Protein AF-A0ABD5N2A4-F1 (afdb_monomer_lite)

Foldseek 3Di:
DPPPPPPVPVVVPPPDDDDDDDDDDDDDDDDDPDDDDDDDDQDPVRDDPVVVVVVVVVVVVVVVVVVVVVVVVVVVVVVVVVVVVVVVVVVVVVVVVVVVVVVVVVVVVVVVVVVVVVVVVVVVVVVVVVVVVVVVVVVVVVVVVVVVVVVVVVVVVVVVVVVVVVVVVVVVVVVVVVVVVVVVVVVCVVVVVVVVVVVVPDDDDDDDDDADEDPDPDDPDNYDFDDPPDDRDDFADPDPVRPPRDDDDDDDDDDDDDDDPPHDDDDDDPDDDDPDDDDDPDDDDDPFWDPPDLAWTWGADPPLRWTKIFGADPLSATQKIWTAWPPGRPKIKIFGADSVNHTAWIWIADPVGDIDTDHPFAWDWDQDPVDNVDIDIDTDDDDLAQKDKDKDKDWQAQFKDKFADDPVSLQWFDFVPKDKDKAFPDPPAQDKDFPDDGNRTTMIGTPPSGGDTGMMMMMMMGGTPPTPPRGPDDPPDDCCRGDRHDDDPVPPPPPPSPDDDDDPDDDD

pLDDT: mean 79.2, std 21.24, range [28.86, 98.62]

Sequence (508 aa):
MGKLRQKWLVYGMVLVLIAVVPTSAVAGATPDGQSFLEIWGDTPNGQPFLEIWEELEDIREQIDVQLGNVSNIQAQLDAEIAARISGDAVLQAVIDAEETARIAADNALQTALDTEETARIAADSQLQTNINAEEAARIADVDAEEAARIATDDTLQTNIDAEENARTAADNTLQTNINNLAAIDALDYDSRADLEVAMANGVNLAKTSGEVGIGTTGPTHKLTIRSTDEDNLRLIGPDSYGHGARLNFGDGDYVYIEEDKDDHLLIHSSRTDIDGHLTVGYDLTVGYDLTVGDRVEMYSYYYDDVGIVNTDGPNGNRNCRLTYLNGYPNNGYVSVQDANGNTQAGMYVTSDGKGRVWGDTKSFRVDNPNDPNTEIWYTSVEGPEAAAYIRCTAQLVDGRAVITFPDYFLAVAVEEGMTVQVTPLSADSKGLAVTSKSLDGVVVQELLDGTGNYEFDWEVKCIRQGHEDYQVIRPKMDETSEQGQEITTNDLPLKDPTSGAVNIGTRL

Structure (mmCIF, N/CA/C/O backbone):
data_AF-A0ABD5N2A4-F1
#
_entry.id   AF-A0ABD5N2A4-F1
#
loop_
_atom_site.group_PDB
_atom_site.id
_atom_site.type_symbol
_atom_site.label_atom_id
_atom_site.label_alt_id
_atom_site.label_comp_id
_atom_site.label_asym_id
_atom_site.label_entity_id
_atom_site.label_seq_id
_atom_site.pdbx_PDB_ins_code
_atom_site.Cartn_x
_atom_site.Cartn_y
_atom_site.Cartn_z
_atom_site.occupancy
_atom_site.B_iso_or_equiv
_atom_site.auth_seq_id
_atom_site.auth_comp_id
_atom_site.auth_asym_id
_atom_site.auth_atom_id
_atom_site.pdbx_PDB_model_num
ATOM 1 N N . MET A 1 1 ? -27.090 -11.890 98.116 1.00 41.47 1 MET A N 1
ATOM 2 C CA . MET A 1 1 ? -27.509 -12.598 99.355 1.00 41.47 1 MET A CA 1
ATOM 3 C C . MET A 1 1 ? -27.223 -11.852 100.678 1.00 41.47 1 MET A C 1
ATOM 5 O O . MET A 1 1 ? -27.374 -12.453 101.732 1.00 41.47 1 MET A O 1
ATOM 9 N N . GLY A 1 2 ? -26.906 -10.545 100.690 1.00 37.97 2 GLY A N 1
ATOM 10 C CA . GLY A 1 2 ? -26.502 -9.835 101.925 1.00 37.97 2 GLY A CA 1
ATOM 11 C C . GLY A 1 2 ? -27.488 -8.822 102.530 1.00 37.97 2 GLY A C 1
ATOM 12 O O . GLY A 1 2 ? -27.150 -8.205 103.530 1.00 37.97 2 GLY A O 1
ATOM 13 N N . LYS A 1 3 ? -28.681 -8.602 101.953 1.00 34.00 3 LYS A N 1
ATOM 14 C CA . LYS A 1 3 ? -29.602 -7.528 102.402 1.00 34.00 3 LYS A CA 1
ATOM 15 C C . LYS A 1 3 ? -31.082 -7.926 102.554 1.00 34.00 3 LYS A C 1
ATOM 17 O O . LYS A 1 3 ? -31.913 -7.064 102.804 1.00 34.00 3 LYS A O 1
ATOM 22 N N . LEU A 1 4 ? -31.423 -9.218 102.474 1.00 33.06 4 LEU A N 1
ATOM 23 C CA . LEU A 1 4 ? -32.812 -9.699 102.639 1.00 33.06 4 LEU A CA 1
ATOM 24 C C . LEU A 1 4 ? -33.172 -10.195 104.055 1.00 33.06 4 LEU A C 1
ATOM 26 O O . LEU A 1 4 ? -34.328 -10.511 104.308 1.00 33.06 4 LEU A O 1
ATOM 30 N N . ARG A 1 5 ? -32.230 -10.223 105.010 1.00 35.81 5 ARG A N 1
ATOM 31 C CA . ARG A 1 5 ? -32.496 -10.691 106.390 1.00 35.81 5 ARG A CA 1
ATOM 32 C C . ARG A 1 5 ? -32.868 -9.594 107.398 1.00 35.81 5 ARG A C 1
ATOM 34 O O . ARG A 1 5 ? -33.133 -9.916 108.546 1.00 35.81 5 ARG A O 1
ATOM 41 N N . GLN A 1 6 ? -32.932 -8.324 106.989 1.00 34.12 6 GLN A N 1
ATOM 42 C CA . GLN A 1 6 ? -33.290 -7.210 107.887 1.00 34.12 6 GLN A CA 1
ATOM 43 C C . GLN A 1 6 ? -34.752 -6.745 107.791 1.00 34.12 6 GLN A C 1
ATOM 45 O O . GLN A 1 6 ? -35.200 -6.017 108.669 1.00 34.12 6 GLN A O 1
ATOM 50 N N . LYS A 1 7 ? -35.530 -7.184 106.791 1.00 35.09 7 LYS A N 1
ATOM 51 C CA . LYS A 1 7 ? -36.938 -6.761 106.647 1.00 35.09 7 LYS A CA 1
ATOM 52 C C . LYS A 1 7 ? -37.961 -7.639 107.381 1.00 35.09 7 LYS A C 1
ATOM 54 O O . LYS A 1 7 ? -39.082 -7.195 107.587 1.00 35.09 7 LYS A O 1
ATOM 59 N N . TRP A 1 8 ? -37.564 -8.810 107.882 1.00 32.97 8 TRP A N 1
ATOM 60 C CA . TRP A 1 8 ? -38.426 -9.651 108.729 1.00 32.97 8 TRP A CA 1
ATOM 61 C C . TRP A 1 8 ? -38.430 -9.251 110.216 1.00 32.97 8 TRP A C 1
ATOM 63 O O . TRP A 1 8 ? -39.156 -9.850 111.000 1.00 32.97 8 TRP A O 1
ATOM 73 N N . LEU A 1 9 ? -37.669 -8.223 110.622 1.00 33.94 9 LEU A N 1
ATOM 74 C CA . LEU A 1 9 ? -37.656 -7.757 112.016 1.00 33.94 9 LEU A CA 1
ATOM 75 C C . LEU A 1 9 ? -38.787 -6.770 112.357 1.00 33.94 9 LEU A C 1
ATOM 77 O O . LEU A 1 9 ? -39.083 -6.586 113.531 1.00 33.94 9 LEU A O 1
ATOM 81 N N . VAL A 1 10 ? -39.436 -6.157 111.361 1.00 37.19 10 VAL A N 1
ATOM 82 C CA . VAL A 1 10 ? -40.503 -5.163 111.604 1.00 37.19 10 VAL A CA 1
ATOM 83 C C . VAL A 1 10 ? -41.883 -5.822 111.744 1.00 37.19 10 VAL A C 1
ATOM 85 O O . VAL A 1 10 ? -42.724 -5.317 112.476 1.00 37.19 10 VAL A O 1
ATOM 88 N N . TYR A 1 11 ? -42.089 -7.014 111.174 1.00 36.72 11 TYR A N 1
ATOM 89 C CA . TYR A 1 11 ? -43.322 -7.796 111.370 1.00 36.72 11 TYR A CA 1
ATOM 90 C C . TYR A 1 11 ? -43.329 -8.656 112.650 1.00 36.72 11 TYR A C 1
ATOM 92 O O . TYR A 1 11 ? -44.363 -9.198 113.023 1.00 36.72 11 TYR A O 1
ATOM 100 N N . GLY A 1 12 ? -42.204 -8.748 113.371 1.00 34.03 12 GLY A N 1
ATOM 101 C CA . GLY A 1 12 ? -42.119 -9.422 114.676 1.00 34.03 12 GLY A CA 1
ATOM 102 C C . GLY A 1 12 ? -42.466 -8.535 115.880 1.00 34.03 12 GLY A C 1
ATOM 103 O O . GLY A 1 12 ? -42.429 -9.008 117.013 1.00 34.03 12 GLY A O 1
ATOM 104 N N . MET A 1 13 ? -42.784 -7.254 115.664 1.00 32.16 13 MET A N 1
ATOM 105 C CA . MET A 1 13 ? -42.890 -6.254 116.736 1.00 32.16 13 MET A CA 1
ATOM 106 C C . MET A 1 13 ? -44.320 -6.003 117.249 1.00 32.16 13 MET A C 1
ATOM 108 O O . MET A 1 13 ? -44.526 -5.089 118.040 1.00 32.16 13 MET A O 1
ATOM 112 N N . VAL A 1 14 ? -45.295 -6.837 116.860 1.00 36.50 14 VAL A N 1
ATOM 113 C CA . VAL A 1 14 ? -46.681 -6.788 117.381 1.00 36.50 14 VAL A CA 1
ATOM 114 C C . VAL A 1 14 ? -47.034 -8.009 118.252 1.00 36.50 14 VAL A C 1
ATOM 116 O O . VAL A 1 14 ? -48.115 -8.066 118.821 1.00 36.50 14 VAL A O 1
ATOM 119 N N . LEU A 1 15 ? -46.116 -8.965 118.463 1.00 37.59 15 LEU A N 1
ATOM 120 C CA . LEU A 1 15 ? -46.433 -10.219 119.175 1.00 37.59 15 LEU A CA 1
ATOM 121 C C . LEU A 1 15 ? -45.628 -10.494 120.456 1.00 37.59 15 LEU A C 1
ATOM 123 O O . LEU A 1 15 ? -45.511 -11.643 120.870 1.00 37.59 15 LEU A O 1
ATOM 127 N N . VAL A 1 16 ? -45.110 -9.459 121.132 1.00 34.38 16 VAL A N 1
ATOM 128 C CA . VAL A 1 16 ? -44.582 -9.590 122.506 1.00 34.38 16 VAL A CA 1
ATOM 129 C C . VAL A 1 16 ? -44.926 -8.357 123.348 1.00 34.38 16 VAL A C 1
ATOM 131 O O . VAL A 1 16 ? -44.080 -7.522 123.650 1.00 34.38 16 VAL A O 1
ATOM 134 N N . LEU A 1 17 ? -46.178 -8.263 123.786 1.00 34.25 17 LEU A N 1
ATOM 135 C CA . LEU A 1 17 ? -46.490 -7.690 125.092 1.00 34.25 17 LEU A CA 1
ATOM 136 C C . LEU A 1 17 ? -47.717 -8.424 125.633 1.00 34.25 17 LEU A C 1
ATOM 138 O O . LEU A 1 17 ? -48.817 -8.214 125.149 1.00 34.25 17 LEU A O 1
ATOM 142 N N . ILE A 1 18 ? -47.476 -9.351 126.562 1.00 34.88 18 ILE A N 1
ATOM 143 C CA . ILE A 1 18 ? -48.294 -9.756 127.722 1.00 34.88 18 ILE A CA 1
ATOM 144 C C . ILE A 1 18 ? -47.745 -11.125 128.163 1.00 34.88 18 ILE A C 1
ATOM 146 O O . ILE A 1 18 ? -48.243 -12.192 127.820 1.00 34.88 18 ILE A O 1
ATOM 150 N N . ALA A 1 19 ? -46.659 -11.079 128.935 1.00 31.88 19 ALA A N 1
ATOM 151 C CA . ALA A 1 19 ? -46.343 -12.116 129.907 1.00 31.88 19 ALA A CA 1
ATOM 152 C C . ALA A 1 19 ? -46.795 -11.591 131.280 1.00 31.88 19 ALA A C 1
ATOM 154 O O . ALA A 1 19 ? -46.131 -10.767 131.900 1.00 31.88 19 ALA A O 1
ATOM 155 N N . VAL A 1 20 ? -48.006 -12.007 131.648 1.00 33.69 20 VAL A N 1
ATOM 156 C CA . VAL A 1 20 ? -48.544 -12.315 132.985 1.00 33.69 20 VAL A CA 1
ATOM 157 C C . VAL A 1 20 ? -47.688 -11.952 134.209 1.00 33.69 20 VAL A C 1
ATOM 159 O O . VAL A 1 20 ? -46.613 -12.514 134.382 1.00 33.69 20 VAL A O 1
ATOM 162 N N . VAL A 1 21 ? -48.292 -11.223 135.162 1.00 28.86 21 VAL A N 1
ATOM 163 C CA . VAL A 1 21 ? -48.265 -11.521 136.617 1.00 28.86 21 VAL A CA 1
ATOM 164 C C . VAL A 1 21 ? -49.574 -10.983 137.248 1.00 28.86 21 VAL A C 1
ATOM 166 O O . VAL A 1 21 ? -49.950 -9.870 136.889 1.00 28.86 21 VAL A O 1
ATOM 169 N N . PRO A 1 22 ? -50.235 -11.620 138.244 1.00 40.19 22 PRO A N 1
ATOM 170 C CA . PRO A 1 22 ? -50.365 -13.039 138.586 1.00 40.19 22 PRO A CA 1
ATOM 171 C C . PRO A 1 22 ? -51.839 -13.529 138.707 1.00 40.19 22 PRO A C 1
ATOM 173 O O . PRO A 1 22 ? -52.775 -12.770 138.930 1.00 40.19 22 PRO A O 1
ATOM 176 N N . THR A 1 23 ? -51.993 -14.852 138.608 1.00 42.88 23 THR A N 1
ATOM 177 C CA . THR A 1 23 ? -52.997 -15.752 139.224 1.00 42.88 23 THR A CA 1
ATOM 178 C C . THR A 1 23 ? -54.312 -15.182 139.795 1.00 42.88 23 THR A C 1
ATOM 180 O O . THR A 1 23 ? -54.336 -14.673 140.914 1.00 42.88 23 THR A O 1
ATOM 183 N N . SER A 1 24 ? -55.441 -15.482 139.140 1.00 33.41 24 SER A N 1
ATOM 184 C CA . SER A 1 24 ? -56.571 -16.231 139.737 1.00 33.41 24 SER A CA 1
ATOM 185 C C . SER A 1 24 ? -57.687 -16.518 138.710 1.00 33.41 24 SER A C 1
ATOM 187 O O . SER A 1 24 ? -58.305 -15.588 138.219 1.00 33.41 24 SER A O 1
ATOM 189 N N . ALA A 1 25 ? -57.960 -17.820 138.489 1.00 33.81 25 ALA A N 1
ATOM 190 C CA . ALA A 1 25 ? -59.245 -18.425 138.064 1.00 33.81 25 ALA A CA 1
ATOM 191 C C . ALA A 1 25 ? -59.778 -18.081 136.636 1.00 33.81 25 ALA A C 1
ATOM 193 O O . ALA A 1 25 ? -59.665 -16.956 136.190 1.00 33.81 25 ALA A O 1
ATOM 194 N N . VAL A 1 26 ? -60.395 -18.935 135.806 1.00 34.97 26 VAL A N 1
ATOM 195 C CA . VAL A 1 26 ? -60.828 -20.347 135.785 1.00 34.97 26 VAL A CA 1
ATOM 196 C C . VAL A 1 26 ? -60.821 -20.772 134.303 1.00 34.97 26 VAL A C 1
ATOM 198 O O . VAL A 1 26 ? -61.203 -19.988 133.438 1.00 34.97 26 VAL A O 1
ATOM 201 N N . ALA A 1 27 ? -60.417 -22.008 134.005 1.00 42.66 27 ALA A N 1
ATOM 202 C CA . ALA A 1 27 ? -60.542 -22.603 132.676 1.00 42.66 27 ALA A CA 1
ATOM 203 C C . ALA A 1 27 ? -62.006 -22.962 132.354 1.00 42.66 27 ALA A C 1
ATOM 205 O O . ALA A 1 27 ? -62.647 -23.681 133.119 1.00 42.66 27 ALA A O 1
ATOM 206 N N . GLY A 1 28 ? -62.497 -22.522 131.195 1.00 34.03 28 GLY A N 1
ATOM 207 C CA . GLY A 1 28 ? -63.695 -23.046 130.544 1.00 34.03 28 GLY A CA 1
ATOM 208 C C . GLY A 1 28 ? -63.376 -23.313 129.076 1.00 34.03 28 GLY A C 1
ATOM 209 O O . GLY A 1 28 ? -63.131 -22.377 128.325 1.00 34.03 28 GLY A O 1
ATOM 210 N N . ALA A 1 29 ? -63.307 -24.586 128.690 1.00 39.31 29 ALA A N 1
ATOM 211 C CA . ALA A 1 29 ? -63.111 -25.005 127.306 1.00 39.31 29 ALA A CA 1
ATOM 212 C C . ALA A 1 29 ? -64.425 -24.889 126.515 1.00 39.31 29 ALA A C 1
ATOM 214 O O . ALA A 1 29 ? -65.471 -25.315 127.009 1.00 39.31 29 ALA A O 1
ATOM 215 N N . THR A 1 30 ? -64.357 -24.391 125.278 1.00 43.72 30 THR A N 1
ATOM 216 C CA . THR A 1 30 ? -65.378 -24.610 124.241 1.00 43.72 30 THR A CA 1
ATOM 217 C C . THR A 1 30 ? -64.829 -25.540 123.143 1.00 43.72 30 THR A C 1
ATOM 219 O O . THR A 1 30 ? -63.615 -25.559 122.929 1.00 43.72 30 THR A O 1
ATOM 222 N N . PRO A 1 31 ? -65.675 -26.356 122.476 1.00 48.69 31 PRO A N 1
ATOM 223 C CA . PRO A 1 31 ? -65.218 -27.499 121.672 1.00 48.69 31 PRO A CA 1
ATOM 224 C C . PRO A 1 31 ? -64.728 -27.221 120.243 1.00 48.69 31 PRO A C 1
ATOM 226 O O . PRO A 1 31 ? -64.370 -28.183 119.576 1.00 48.69 31 PRO A O 1
ATOM 229 N N . ASP A 1 32 ? -64.649 -25.973 119.779 1.00 47.28 32 ASP A N 1
ATOM 230 C CA . ASP A 1 32 ? -64.139 -25.646 118.439 1.00 47.28 32 ASP A CA 1
ATOM 231 C C . ASP A 1 32 ? -62.977 -24.660 118.585 1.00 47.28 32 ASP A C 1
ATOM 233 O O . ASP A 1 32 ? -63.175 -23.497 118.928 1.00 47.28 32 ASP A O 1
ATOM 237 N N . GLY A 1 33 ? -61.749 -25.157 118.413 1.00 48.00 33 GLY A N 1
ATOM 238 C CA . GLY A 1 33 ? -60.482 -24.509 118.776 1.00 48.00 33 GLY A CA 1
ATOM 239 C C . GLY A 1 33 ? -60.110 -23.219 118.032 1.00 48.00 33 GLY A C 1
ATOM 240 O O . GLY A 1 33 ? -59.032 -23.151 117.448 1.00 48.00 33 GLY A O 1
ATOM 241 N N . GLN A 1 34 ? -60.934 -22.176 118.110 1.00 44.78 34 GLN A N 1
ATOM 242 C CA . GLN A 1 34 ? -60.554 -20.805 117.781 1.00 44.78 34 GLN A CA 1
ATOM 243 C C . GLN A 1 34 ? -60.730 -19.905 119.003 1.00 44.78 34 GLN A C 1
ATOM 245 O O . GLN A 1 34 ? -61.820 -19.446 119.333 1.00 44.78 34 GLN A O 1
ATOM 250 N N . SER A 1 35 ? -59.624 -19.643 119.692 1.00 43.25 35 SER A N 1
ATOM 251 C CA . SER A 1 35 ? -59.520 -18.528 120.626 1.00 43.25 35 SER A CA 1
ATOM 252 C C . SER A 1 35 ? -59.381 -17.235 119.821 1.00 43.25 35 SER A C 1
ATOM 254 O O . SER A 1 35 ? -58.294 -16.956 119.315 1.00 43.25 35 SER A O 1
ATOM 256 N N . PHE A 1 36 ? -60.452 -16.451 119.696 1.00 44.94 36 PHE A N 1
ATOM 257 C CA . PHE A 1 36 ? -60.339 -15.052 119.290 1.00 44.94 36 PHE A CA 1
ATOM 258 C C . PHE A 1 36 ? -60.240 -14.183 120.548 1.00 44.94 36 PHE A C 1
ATOM 260 O O . PHE A 1 36 ? -61.063 -14.268 121.459 1.00 44.94 36 PHE A O 1
ATOM 267 N N . LEU A 1 37 ? -59.176 -13.387 120.627 1.00 42.72 37 LEU A N 1
ATOM 268 C CA . LEU A 1 37 ? -59.026 -12.332 121.621 1.00 42.72 37 LEU A CA 1
ATOM 269 C C . LEU A 1 37 ? -59.699 -11.085 121.038 1.00 42.72 37 LEU A C 1
ATOM 271 O O . LEU A 1 37 ? -59.129 -10.428 120.172 1.00 42.72 37 LEU A O 1
ATOM 275 N N . GLU A 1 38 ? -60.926 -10.790 121.464 1.00 46.91 38 GLU A N 1
ATOM 276 C CA . GLU A 1 38 ? -61.629 -9.564 121.074 1.00 46.91 38 GLU A CA 1
ATOM 277 C C . GLU A 1 38 ? -61.067 -8.387 121.889 1.00 46.91 38 GLU A C 1
ATOM 279 O O . GLU A 1 38 ? -61.355 -8.228 123.077 1.00 46.91 38 GLU A O 1
ATOM 284 N N . ILE A 1 39 ? -60.195 -7.586 121.269 1.00 48.12 39 ILE A N 1
ATOM 285 C CA . ILE A 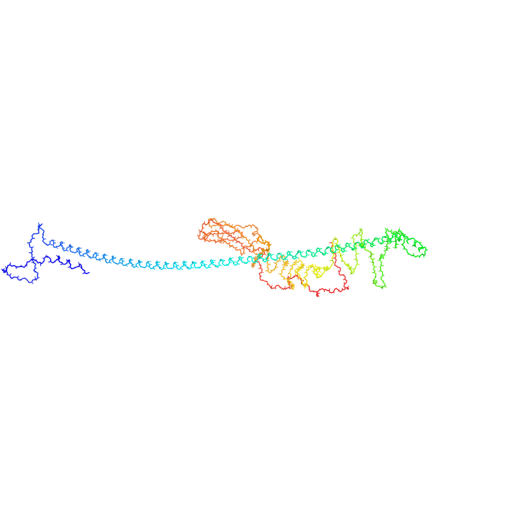1 39 ? -59.676 -6.352 121.865 1.00 48.12 39 ILE A CA 1
ATOM 286 C C . ILE A 1 39 ? -60.681 -5.235 121.564 1.00 48.12 39 ILE A C 1
ATOM 288 O O . ILE A 1 39 ? -60.669 -4.655 120.482 1.00 48.12 39 ILE A O 1
ATOM 292 N N . TRP A 1 40 ? -61.540 -4.917 122.534 1.00 41.41 40 TRP A N 1
ATOM 293 C CA . TRP A 1 40 ? -62.319 -3.678 122.526 1.00 41.41 40 TRP A CA 1
ATOM 294 C C . TRP A 1 40 ? -61.426 -2.525 122.981 1.00 41.41 40 TRP A C 1
ATOM 296 O O . TRP A 1 40 ? -61.208 -2.309 124.174 1.00 41.41 40 TRP A O 1
ATOM 306 N N . GLY A 1 41 ? -60.898 -1.786 122.015 1.00 47.66 41 GLY A N 1
ATOM 307 C CA . GLY A 1 41 ? -60.322 -0.469 122.227 1.00 47.66 41 GLY A CA 1
ATOM 308 C C . GLY A 1 41 ? -60.718 0.414 121.059 1.00 47.66 41 GLY A C 1
ATOM 309 O O . GLY A 1 41 ? -60.372 0.100 119.922 1.00 47.66 41 GLY A O 1
ATOM 310 N N . ASP A 1 42 ? -61.449 1.493 121.338 1.00 48.16 42 ASP A N 1
ATOM 311 C CA . ASP A 1 42 ? -61.676 2.544 120.351 1.00 48.16 42 ASP A CA 1
ATOM 312 C C . ASP A 1 42 ? -60.319 3.042 119.859 1.00 48.16 42 ASP A C 1
ATOM 314 O O . ASP A 1 42 ? -59.455 3.468 120.636 1.00 48.16 42 ASP A O 1
ATOM 318 N N . THR A 1 43 ? -60.129 2.989 118.544 1.00 53.09 43 THR A N 1
ATOM 319 C CA . THR A 1 43 ? -59.068 3.760 117.910 1.00 53.09 43 THR A CA 1
ATOM 320 C C . THR A 1 43 ? -59.357 5.253 118.128 1.00 53.09 43 THR A C 1
ATOM 322 O O . THR A 1 43 ? -60.522 5.624 118.286 1.00 53.09 43 THR A O 1
ATOM 325 N N . PRO A 1 44 ? -58.349 6.149 118.135 1.00 52.59 44 PRO A N 1
ATOM 326 C CA . PRO A 1 44 ? -58.532 7.575 118.452 1.00 52.59 44 PRO A CA 1
ATOM 327 C C . PRO A 1 44 ? -59.608 8.318 117.634 1.00 52.59 44 PRO A C 1
ATOM 329 O O . PRO A 1 44 ? -59.979 9.431 118.000 1.00 52.59 44 PRO A O 1
ATOM 332 N N . ASN A 1 45 ? -60.116 7.704 116.556 1.00 52.91 45 ASN A N 1
ATOM 333 C CA . ASN A 1 45 ? -61.077 8.272 115.616 1.00 52.91 45 ASN A CA 1
ATOM 334 C C . ASN A 1 45 ? -62.411 7.487 115.523 1.00 52.91 45 ASN A C 1
ATOM 336 O O . ASN A 1 45 ? -63.210 7.786 114.640 1.00 52.91 45 ASN A O 1
ATOM 340 N N . GLY A 1 46 ? -62.678 6.511 116.404 1.00 56.66 46 GLY A N 1
ATOM 341 C CA . GLY A 1 46 ? -63.977 5.814 116.481 1.00 56.66 46 GLY A CA 1
ATOM 342 C C . GLY A 1 46 ? -64.273 4.818 115.350 1.00 56.66 46 GLY A C 1
ATOM 343 O O . GLY A 1 46 ? -65.437 4.516 115.096 1.00 56.66 46 GLY A O 1
ATOM 344 N N . GLN A 1 47 ? -63.243 4.317 114.661 1.00 55.75 47 GLN A N 1
ATOM 345 C CA . GLN A 1 47 ? -63.380 3.272 113.639 1.00 55.75 47 GLN A CA 1
ATOM 346 C C . GLN A 1 47 ? -63.158 1.872 114.250 1.00 55.75 47 GLN A C 1
ATOM 348 O O . GLN A 1 47 ? -62.212 1.716 115.039 1.00 55.75 47 GLN A O 1
ATOM 353 N N . PRO A 1 48 ? -63.988 0.859 113.916 1.00 61.16 48 PRO A N 1
ATOM 354 C CA . PRO A 1 48 ? -63.838 -0.508 114.415 1.00 61.16 48 PRO A CA 1
ATOM 355 C C . PRO A 1 48 ? -62.517 -1.139 113.954 1.00 61.16 48 PRO A C 1
ATOM 357 O O . PRO A 1 48 ? -62.125 -1.010 112.799 1.00 61.16 48 PRO A O 1
ATOM 360 N N . PHE A 1 49 ? -61.854 -1.895 114.833 1.00 63.31 49 PHE A N 1
ATOM 361 C CA . PHE A 1 49 ? -60.586 -2.589 114.546 1.00 63.31 49 PHE A CA 1
ATOM 362 C C . PHE A 1 49 ? -60.627 -3.485 113.288 1.00 63.31 49 PHE A C 1
ATOM 364 O O . PHE A 1 49 ? -59.614 -3.632 112.610 1.00 63.31 49 PHE A O 1
ATOM 371 N N . LEU A 1 50 ? -61.792 -4.054 112.962 1.00 66.81 50 LEU A N 1
ATOM 372 C CA . LEU A 1 50 ? -61.996 -4.913 111.791 1.00 66.81 50 LEU A CA 1
ATOM 373 C C . LEU A 1 50 ? -61.854 -4.153 110.458 1.00 66.81 50 LEU A C 1
ATOM 375 O O . LEU A 1 50 ? -61.267 -4.685 109.526 1.00 66.81 50 LEU A O 1
ATOM 379 N N . GLU A 1 51 ? -62.314 -2.900 110.396 1.00 70.44 51 GLU A N 1
ATOM 380 C CA . GLU A 1 51 ? -62.261 -2.055 109.189 1.00 70.44 51 GLU A CA 1
ATOM 381 C C . GLU A 1 51 ? -60.803 -1.661 108.869 1.00 70.44 51 GLU A C 1
ATOM 383 O O . GLU A 1 51 ? -60.356 -1.731 107.729 1.00 70.44 51 GLU A O 1
ATOM 388 N N . ILE A 1 52 ? -60.006 -1.390 109.911 1.00 72.44 52 ILE A N 1
ATOM 389 C CA . ILE A 1 52 ? -58.556 -1.146 109.804 1.00 72.44 52 ILE A CA 1
ATOM 390 C C . ILE A 1 52 ? -57.804 -2.411 109.359 1.00 72.44 52 ILE A C 1
ATOM 392 O O . ILE A 1 52 ? -56.803 -2.326 108.650 1.00 72.44 52 ILE A O 1
ATOM 396 N N . TRP A 1 53 ? -58.251 -3.591 109.794 1.00 76.88 53 TRP A N 1
ATOM 397 C CA . TRP A 1 53 ? -57.628 -4.864 109.428 1.00 76.88 53 TRP A CA 1
ATOM 398 C C . TRP A 1 53 ? -57.879 -5.217 107.954 1.00 76.88 53 TRP A C 1
ATOM 400 O O . TRP A 1 53 ? -56.945 -5.620 107.267 1.00 76.88 53 TRP A O 1
ATOM 410 N N . GLU A 1 54 ? -59.096 -4.991 107.450 1.00 82.31 54 GLU A N 1
ATOM 411 C CA . GLU A 1 54 ? -59.444 -5.175 106.033 1.00 82.31 54 GLU A CA 1
ATOM 412 C C . GLU A 1 54 ? -58.676 -4.207 105.115 1.00 82.31 54 GLU A C 1
ATOM 414 O O . GLU A 1 54 ? -58.135 -4.640 104.098 1.00 82.31 54 GLU A O 1
ATOM 419 N N . GLU A 1 55 ? -58.530 -2.929 105.495 1.00 83.69 55 GLU A N 1
ATOM 420 C CA . GLU A 1 55 ? -57.693 -1.970 104.753 1.00 83.69 55 GLU A CA 1
ATOM 421 C C . GLU A 1 55 ? -56.213 -2.387 104.723 1.00 83.69 55 GLU A C 1
ATOM 423 O O . GLU A 1 55 ? -55.542 -2.253 103.698 1.00 83.69 55 GLU A O 1
ATOM 428 N N . LEU A 1 56 ? -55.682 -2.914 105.832 1.00 84.94 56 LEU A N 1
ATOM 429 C CA . LEU A 1 56 ? -54.308 -3.420 105.889 1.00 84.94 56 LEU A CA 1
ATOM 430 C C . LEU A 1 56 ? -54.107 -4.674 105.024 1.00 84.94 56 LEU A C 1
ATOM 432 O O . LEU A 1 56 ? -53.035 -4.824 104.432 1.00 84.94 56 LEU A O 1
ATOM 436 N N . GLU A 1 57 ? -55.106 -5.555 104.938 1.00 86.75 57 GLU A N 1
ATOM 437 C CA . GLU A 1 57 ? -55.064 -6.757 104.096 1.00 86.75 57 GLU A CA 1
ATOM 438 C C . GLU A 1 57 ? -55.143 -6.392 102.600 1.00 86.75 57 GLU A C 1
ATOM 440 O O . GLU A 1 57 ? -54.360 -6.913 101.806 1.00 86.75 57 GLU A O 1
ATOM 445 N N . ASP A 1 58 ? -55.981 -5.419 102.219 1.00 89.19 58 ASP A N 1
ATOM 446 C CA . ASP A 1 58 ? -56.057 -4.907 100.839 1.00 89.19 58 ASP A CA 1
ATOM 447 C C . ASP A 1 58 ? -54.758 -4.190 100.425 1.00 89.19 58 ASP A C 1
ATOM 449 O O . ASP A 1 58 ? -54.198 -4.442 99.356 1.00 89.19 58 ASP A O 1
ATOM 453 N N . ILE A 1 59 ? -54.184 -3.366 101.313 1.00 90.56 59 ILE A N 1
ATOM 454 C CA . ILE A 1 59 ? -52.864 -2.748 101.096 1.00 90.56 59 ILE A CA 1
ATOM 455 C C . ILE A 1 59 ? -51.786 -3.823 100.913 1.00 90.56 59 ILE A C 1
ATOM 457 O O . ILE A 1 59 ? -50.890 -3.671 100.077 1.00 90.56 59 ILE A O 1
ATOM 461 N N . ARG A 1 60 ? -51.850 -4.915 101.679 1.00 89.62 60 ARG A N 1
ATOM 462 C CA . ARG A 1 60 ? -50.913 -6.034 101.564 1.00 89.62 60 ARG A CA 1
ATOM 463 C C . ARG A 1 60 ? -51.047 -6.750 100.216 1.00 89.62 60 ARG A C 1
ATOM 465 O O . ARG A 1 60 ? -50.020 -6.970 99.574 1.00 89.62 60 ARG A O 1
ATOM 472 N N . GLU A 1 61 ? -52.262 -7.051 99.758 1.00 92.25 61 GLU A N 1
ATOM 473 C CA . GLU A 1 61 ? -52.492 -7.640 98.429 1.00 92.25 61 GLU A CA 1
ATOM 474 C C . GLU A 1 61 ? -52.007 -6.717 97.303 1.00 92.25 61 GLU A C 1
ATOM 476 O O . GLU A 1 61 ? -51.314 -7.165 96.385 1.00 92.25 61 GLU A O 1
ATOM 481 N N . GLN A 1 62 ? -52.277 -5.411 97.394 1.00 93.62 62 GLN A N 1
ATOM 482 C CA . GLN A 1 62 ? -51.777 -4.430 96.427 1.00 93.62 62 GLN A CA 1
ATOM 483 C C . GLN A 1 62 ? -50.240 -4.379 96.392 1.00 93.62 62 GLN A C 1
ATOM 485 O O . GLN A 1 62 ? -49.648 -4.302 95.311 1.00 93.62 62 GLN A O 1
ATOM 490 N N . ILE A 1 63 ? -49.578 -4.452 97.553 1.00 93.88 63 ILE A N 1
ATOM 491 C CA . ILE A 1 63 ? -48.113 -4.524 97.650 1.00 93.88 63 ILE A CA 1
ATOM 492 C C . ILE A 1 63 ? -47.585 -5.802 96.990 1.00 93.88 63 ILE A C 1
ATOM 494 O O . ILE A 1 63 ? -46.608 -5.730 96.242 1.00 93.88 63 ILE A O 1
ATOM 498 N N . ASP A 1 64 ? -48.223 -6.952 97.210 1.00 92.94 64 ASP A N 1
ATOM 499 C CA . ASP A 1 64 ? -47.811 -8.226 96.613 1.00 92.94 64 ASP A CA 1
ATOM 500 C C . ASP A 1 64 ? -47.957 -8.209 95.079 1.00 92.94 64 ASP A C 1
ATOM 502 O O . ASP A 1 64 ? -47.050 -8.644 94.361 1.00 92.94 64 ASP A O 1
ATOM 506 N N . VAL A 1 65 ? -49.033 -7.610 94.554 1.00 95.12 65 VAL A N 1
ATOM 507 C CA . VAL A 1 65 ? -49.222 -7.396 93.107 1.00 95.12 65 VAL A CA 1
ATOM 508 C C . VAL A 1 65 ? -48.144 -6.473 92.534 1.00 95.12 65 VAL A C 1
ATOM 510 O O . VAL A 1 65 ? -47.546 -6.779 91.498 1.00 95.12 65 VAL A O 1
ATOM 513 N N . GLN A 1 66 ? -47.847 -5.354 93.200 1.00 95.56 66 GLN A N 1
ATOM 514 C CA . GLN A 1 66 ? -46.797 -4.434 92.754 1.00 95.56 66 GLN A CA 1
ATOM 515 C C . GLN A 1 66 ? -45.410 -5.082 92.788 1.00 95.56 66 GLN A C 1
ATOM 517 O O . GLN A 1 66 ? -44.635 -4.909 91.846 1.00 95.56 66 GLN A O 1
ATOM 522 N N . LEU A 1 67 ? -45.102 -5.866 93.824 1.00 94.81 67 LEU A N 1
ATOM 523 C CA . LEU A 1 67 ? -43.861 -6.635 93.912 1.00 94.81 67 LEU A CA 1
ATOM 524 C C . LEU A 1 67 ? -43.750 -7.653 92.769 1.00 94.81 67 LEU A C 1
ATOM 526 O O . LEU A 1 67 ? -42.678 -7.780 92.174 1.00 94.81 67 LEU A O 1
ATOM 530 N N . GLY A 1 68 ? -44.851 -8.321 92.415 1.00 95.38 68 GLY A N 1
ATOM 531 C CA . GLY A 1 68 ? -44.925 -9.209 91.253 1.00 95.38 68 GLY A CA 1
ATOM 532 C C . GLY A 1 68 ? -44.652 -8.483 89.932 1.00 95.38 68 GLY A C 1
ATOM 533 O O . GLY A 1 68 ? -43.824 -8.935 89.139 1.00 95.38 68 GLY A O 1
ATOM 534 N N . ASN A 1 69 ? -45.273 -7.320 89.721 1.00 96.50 69 ASN A N 1
ATOM 535 C CA . ASN A 1 69 ? -45.051 -6.492 88.531 1.00 96.50 69 ASN A CA 1
ATOM 536 C C . ASN A 1 69 ? -43.599 -6.008 88.426 1.00 96.50 69 ASN A C 1
ATOM 538 O O . ASN A 1 69 ? -42.999 -6.110 87.358 1.00 96.50 69 ASN A O 1
ATOM 542 N N . VAL A 1 70 ? -43.008 -5.541 89.532 1.00 96.62 70 VAL A N 1
ATOM 543 C CA . VAL A 1 70 ? -41.593 -5.134 89.581 1.00 96.62 70 VAL A CA 1
ATOM 544 C C . VAL A 1 70 ? -40.678 -6.315 89.259 1.00 96.62 70 VAL A C 1
ATOM 546 O O . VAL A 1 70 ? -39.737 -6.165 88.483 1.00 96.62 70 VAL A O 1
ATOM 549 N N . SER A 1 71 ? -40.970 -7.503 89.797 1.00 96.38 71 SER A N 1
ATOM 550 C CA . SER A 1 71 ? -40.200 -8.711 89.491 1.00 96.38 71 SER A CA 1
ATOM 551 C C . SER A 1 71 ? -40.293 -9.104 88.014 1.00 96.38 71 SER A C 1
ATOM 553 O O . SER A 1 71 ? -39.301 -9.552 87.444 1.00 96.38 71 SER A O 1
ATOM 555 N N . ASN A 1 72 ? -41.462 -8.947 87.389 1.00 97.25 72 ASN A N 1
ATOM 556 C CA . ASN A 1 72 ? -41.661 -9.256 85.974 1.00 97.25 72 ASN A CA 1
ATOM 557 C C . ASN A 1 72 ? -40.930 -8.248 85.073 1.00 97.25 72 ASN A C 1
ATOM 559 O O . ASN A 1 72 ? -40.171 -8.648 84.196 1.00 97.25 72 ASN A O 1
ATOM 563 N N . ILE A 1 73 ? -41.066 -6.948 85.355 1.00 97.38 73 ILE A N 1
ATOM 564 C CA . ILE A 1 73 ? -40.340 -5.886 84.642 1.00 97.38 73 ILE A CA 1
ATOM 565 C C . ILE A 1 73 ? -38.829 -6.106 84.740 1.00 97.38 73 ILE A C 1
ATOM 567 O O . ILE A 1 73 ? -38.134 -5.972 83.737 1.00 97.38 73 ILE A O 1
ATOM 571 N N . GLN A 1 74 ? -38.316 -6.488 85.915 1.00 97.50 74 GLN A N 1
ATOM 572 C CA . GLN A 1 74 ? -36.895 -6.797 86.076 1.00 97.50 74 GLN A CA 1
ATOM 573 C C . GLN A 1 74 ? -36.471 -7.972 85.186 1.00 97.50 74 GLN A C 1
ATOM 575 O O . GLN A 1 74 ? -35.465 -7.870 84.495 1.00 97.50 74 GLN A O 1
ATOM 580 N N . ALA A 1 75 ? -37.256 -9.052 85.145 1.00 96.81 75 ALA A N 1
ATOM 581 C CA . ALA A 1 75 ? -36.961 -10.202 84.293 1.00 96.81 75 ALA A CA 1
ATOM 582 C C . ALA A 1 75 ? -36.999 -9.852 82.792 1.00 96.81 75 ALA A C 1
ATOM 584 O O . ALA A 1 75 ? -36.146 -10.304 82.031 1.00 96.81 75 ALA A O 1
ATOM 585 N N . GLN A 1 76 ? -37.962 -9.030 82.363 1.00 97.81 76 GLN A N 1
ATOM 586 C CA . GLN A 1 76 ? -38.049 -8.543 80.982 1.00 97.81 76 GLN A CA 1
ATOM 587 C C . GLN A 1 76 ? -36.872 -7.633 80.622 1.00 97.81 76 GLN A C 1
ATOM 589 O O . GLN A 1 76 ? -36.306 -7.763 79.539 1.00 97.81 76 GLN A O 1
ATOM 594 N N . LEU A 1 77 ? -36.481 -6.740 81.534 1.00 97.75 77 LEU A N 1
ATOM 595 C CA . LEU A 1 77 ? -35.336 -5.855 81.356 1.00 97.75 77 LEU A CA 1
ATOM 596 C C . LEU A 1 77 ? -34.031 -6.652 81.255 1.00 97.75 77 LEU A C 1
ATOM 598 O O . LEU A 1 77 ? -33.233 -6.392 80.360 1.00 97.75 77 LEU A O 1
ATOM 602 N N . ASP A 1 78 ? -33.834 -7.645 82.122 1.00 97.50 78 ASP A N 1
ATOM 603 C CA . ASP A 1 78 ? -32.657 -8.515 82.082 1.00 97.50 78 ASP A CA 1
ATOM 604 C C . ASP A 1 78 ? -32.588 -9.297 80.757 1.00 97.50 78 ASP A C 1
ATOM 606 O O . ASP A 1 78 ? -31.511 -9.437 80.172 1.00 97.50 78 ASP A O 1
ATOM 610 N N . ALA A 1 79 ? -33.736 -9.758 80.245 1.00 97.38 79 ALA A N 1
ATOM 611 C CA . ALA A 1 79 ? -33.825 -10.433 78.951 1.00 97.38 79 ALA A CA 1
ATOM 612 C C . ALA A 1 79 ? -33.510 -9.498 77.767 1.00 97.38 79 ALA A C 1
ATOM 614 O O . ALA A 1 79 ? -32.746 -9.883 76.883 1.00 97.38 79 ALA A O 1
ATOM 615 N N . GLU A 1 80 ? -34.040 -8.270 77.755 1.00 97.88 80 GLU A N 1
ATOM 616 C CA . GLU A 1 80 ? -33.737 -7.260 76.726 1.00 97.88 80 GLU A CA 1
ATOM 617 C C . GLU A 1 80 ? -32.257 -6.854 76.758 1.00 97.88 80 GLU A C 1
ATOM 619 O O . GLU A 1 80 ? -31.618 -6.772 75.711 1.00 97.88 80 GLU A O 1
ATOM 624 N N . ILE A 1 81 ? -31.676 -6.661 77.949 1.00 97.94 81 ILE A N 1
ATOM 625 C CA . ILE A 1 81 ? -30.244 -6.369 78.105 1.00 97.94 81 ILE A CA 1
ATOM 626 C C . ILE A 1 81 ? -29.404 -7.508 77.518 1.00 97.94 81 ILE A C 1
ATOM 628 O O . ILE A 1 81 ? -28.469 -7.253 76.761 1.00 97.94 81 ILE A O 1
ATOM 632 N N . ALA A 1 82 ? -29.742 -8.764 77.822 1.00 97.31 82 ALA A N 1
ATOM 633 C CA . ALA A 1 82 ? -29.036 -9.917 77.270 1.00 97.31 82 ALA A CA 1
ATOM 634 C C . ALA A 1 82 ? -29.171 -10.003 75.738 1.00 97.31 82 ALA A C 1
ATOM 636 O O . ALA A 1 82 ? -28.184 -10.276 75.050 1.00 97.31 82 ALA A O 1
ATOM 637 N N . ALA A 1 83 ? -30.363 -9.727 75.198 1.00 97.81 83 ALA A N 1
ATOM 638 C CA . ALA A 1 83 ? -30.607 -9.701 73.758 1.00 97.81 83 ALA A CA 1
ATOM 639 C C . ALA A 1 83 ? -29.796 -8.598 73.057 1.00 97.81 83 ALA A C 1
ATOM 641 O O . ALA A 1 83 ? -29.157 -8.870 72.041 1.00 97.81 83 ALA A O 1
ATOM 642 N N . ARG A 1 84 ? -29.753 -7.385 73.628 1.00 97.88 84 ARG A N 1
ATOM 643 C CA . ARG A 1 84 ? -28.940 -6.258 73.138 1.00 97.88 84 ARG A CA 1
ATOM 644 C C . ARG A 1 84 ? -27.453 -6.586 73.134 1.00 97.88 84 ARG A C 1
ATOM 646 O O . ARG A 1 84 ? -26.819 -6.441 72.100 1.00 97.88 84 ARG A O 1
ATOM 653 N N . ILE A 1 85 ? -26.922 -7.110 74.241 1.00 97.88 85 ILE A N 1
ATOM 654 C CA . ILE A 1 85 ? -25.509 -7.513 74.344 1.00 97.88 85 ILE A CA 1
ATOM 655 C C . ILE A 1 85 ? -25.161 -8.560 73.281 1.00 97.88 85 ILE A C 1
ATOM 657 O O . ILE A 1 85 ? -24.120 -8.464 72.635 1.00 97.88 85 ILE A O 1
ATOM 661 N N . SER A 1 86 ? -26.030 -9.556 73.080 1.00 97.50 86 SER A N 1
ATOM 662 C CA . SER A 1 86 ? -25.814 -10.572 72.048 1.00 97.50 86 SER A CA 1
ATOM 663 C C . SER A 1 86 ? -25.885 -9.982 70.639 1.00 97.50 86 SER A C 1
ATOM 665 O O . SER A 1 86 ? -25.102 -10.385 69.782 1.00 97.50 86 SER A O 1
ATOM 667 N N . GLY A 1 87 ? -26.812 -9.054 70.388 1.00 98.06 87 GLY A N 1
ATOM 668 C CA . GLY A 1 87 ? -26.938 -8.360 69.108 1.00 98.06 87 GLY A CA 1
ATOM 669 C C . GLY A 1 87 ? -25.713 -7.503 68.791 1.00 98.06 87 GLY A C 1
ATOM 670 O O . GLY A 1 87 ? -25.166 -7.610 67.696 1.00 98.06 87 GLY A O 1
ATOM 671 N N . ASP A 1 88 ? -25.236 -6.730 69.767 1.00 98.38 88 ASP A N 1
ATOM 672 C CA . ASP A 1 88 ? -24.046 -5.885 69.637 1.00 98.38 88 ASP A CA 1
ATOM 673 C C . ASP A 1 88 ? -22.788 -6.732 69.397 1.00 98.38 88 ASP A C 1
ATOM 675 O O . ASP A 1 88 ? -21.971 -6.396 68.543 1.00 98.38 88 ASP A O 1
ATOM 679 N N . ALA A 1 89 ? -22.657 -7.878 70.076 1.00 97.62 89 ALA A N 1
ATOM 680 C CA . ALA A 1 89 ? -21.550 -8.808 69.852 1.00 97.62 89 ALA A CA 1
ATOM 681 C C . ALA A 1 89 ? -21.555 -9.403 68.431 1.00 97.62 89 ALA A C 1
ATOM 683 O O . ALA A 1 89 ? -20.497 -9.544 67.818 1.00 97.62 89 ALA A O 1
ATOM 684 N N . VAL A 1 90 ? -22.734 -9.735 67.893 1.00 98.06 90 VAL A N 1
ATOM 685 C CA . VAL A 1 90 ? -22.871 -10.219 66.509 1.00 98.06 90 VAL A CA 1
ATOM 686 C C . VAL A 1 90 ? -22.536 -9.112 65.513 1.00 98.06 90 VAL A C 1
ATOM 688 O O . VAL A 1 90 ? -21.798 -9.360 64.563 1.00 98.06 90 VAL A O 1
ATOM 691 N N . LEU A 1 91 ? -23.038 -7.893 65.730 1.00 98.06 91 LEU A N 1
ATOM 692 C CA . LEU A 1 91 ? -22.749 -6.755 64.860 1.00 98.06 91 LEU A CA 1
ATOM 693 C C . LEU A 1 91 ? -21.252 -6.426 64.851 1.00 98.06 91 LEU A C 1
ATOM 695 O O . LEU A 1 91 ? -20.691 -6.236 63.776 1.00 98.06 91 LEU A O 1
ATOM 699 N N . GLN A 1 92 ? -20.599 -6.427 66.017 1.00 98.06 92 GLN A N 1
ATOM 700 C CA . GLN A 1 92 ? -19.155 -6.216 66.117 1.00 98.06 92 GLN A CA 1
ATOM 701 C C . GLN A 1 92 ? -18.385 -7.283 65.333 1.00 98.06 92 GLN A C 1
ATOM 703 O O . GLN A 1 92 ? -17.514 -6.942 64.545 1.00 98.06 92 GLN A O 1
ATOM 708 N N . ALA A 1 93 ? -18.762 -8.559 65.461 1.00 97.69 93 ALA A N 1
ATOM 709 C CA . ALA A 1 93 ? -18.116 -9.635 64.713 1.00 97.69 93 ALA A CA 1
ATOM 710 C C . ALA A 1 93 ? -18.288 -9.495 63.188 1.00 97.69 93 ALA A C 1
ATOM 712 O O . ALA A 1 93 ? -17.364 -9.800 62.437 1.00 97.69 93 ALA A O 1
ATOM 713 N N . VAL A 1 94 ? -19.455 -9.034 62.720 1.00 98.44 94 VAL A N 1
ATOM 714 C CA . VAL A 1 94 ? -19.694 -8.762 61.292 1.00 98.44 94 VAL A CA 1
ATOM 715 C C . VAL A 1 94 ? -18.858 -7.574 60.810 1.00 98.44 94 VAL A C 1
ATOM 717 O O . VAL A 1 94 ? -18.282 -7.652 59.728 1.00 98.44 94 VAL A O 1
ATOM 720 N N . ILE A 1 95 ? -18.758 -6.506 61.607 1.00 98.25 95 ILE A N 1
ATOM 721 C CA . ILE A 1 95 ? -17.940 -5.328 61.287 1.00 98.25 95 ILE A CA 1
ATOM 722 C C . ILE A 1 95 ? -16.456 -5.702 61.223 1.00 98.25 95 ILE A C 1
ATOM 724 O O . ILE A 1 95 ? -15.809 -5.376 60.235 1.00 98.25 95 ILE A O 1
ATOM 728 N N . ASP A 1 96 ? -15.938 -6.436 62.210 1.00 98.19 96 ASP A N 1
ATOM 729 C CA . ASP A 1 96 ? -14.532 -6.863 62.252 1.00 98.19 96 ASP A CA 1
ATOM 730 C C . ASP A 1 96 ? -14.183 -7.773 61.059 1.00 98.19 96 ASP A C 1
ATOM 732 O O . ASP A 1 96 ? -13.096 -7.690 60.475 1.00 98.19 96 ASP A O 1
ATOM 736 N N . ALA A 1 97 ? -15.115 -8.654 60.677 1.00 97.81 97 ALA A N 1
ATOM 737 C CA . ALA A 1 97 ? -14.960 -9.523 59.516 1.00 97.81 97 ALA A CA 1
ATOM 738 C C . ALA A 1 97 ? -14.944 -8.728 58.202 1.00 97.81 97 ALA A C 1
ATOM 740 O O . ALA A 1 97 ? -14.084 -8.979 57.356 1.00 97.81 97 ALA A O 1
ATOM 741 N N . GLU A 1 98 ? -15.852 -7.763 58.039 1.00 98.00 98 GLU A N 1
ATOM 742 C CA . GLU A 1 98 ? -15.888 -6.881 56.868 1.00 98.00 98 GLU A CA 1
ATOM 743 C C . GLU A 1 98 ? -14.643 -5.990 56.800 1.00 98.00 98 GLU A C 1
ATOM 745 O O . GLU A 1 98 ? -14.038 -5.875 55.738 1.00 98.00 98 GLU A O 1
ATOM 750 N N . GLU A 1 99 ? -14.199 -5.416 57.922 1.00 98.44 99 GLU A N 1
ATOM 751 C CA . GLU A 1 99 ? -12.965 -4.627 58.000 1.00 98.44 99 GLU A CA 1
ATOM 752 C C . GLU A 1 99 ? -11.761 -5.460 57.548 1.00 98.44 99 GLU A C 1
ATOM 754 O O . GLU A 1 99 ? -10.991 -5.036 56.684 1.00 98.44 99 GLU A O 1
ATOM 759 N N . THR A 1 100 ? -11.646 -6.691 58.051 1.00 98.00 100 THR A N 1
ATOM 760 C CA . THR A 1 100 ? -10.582 -7.618 57.645 1.00 98.00 100 THR A CA 1
ATOM 761 C C . THR A 1 100 ? -10.658 -7.948 56.150 1.00 98.00 100 THR A C 1
ATOM 763 O O . THR A 1 100 ? -9.630 -7.964 55.468 1.00 98.00 100 THR A O 1
ATOM 766 N N . ALA A 1 101 ? -11.861 -8.194 55.621 1.00 98.06 101 ALA A N 1
ATOM 767 C CA . ALA A 1 101 ? -12.071 -8.513 54.211 1.00 98.06 101 ALA A CA 1
ATOM 768 C C . ALA A 1 101 ? -11.746 -7.324 53.291 1.00 98.06 101 ALA A C 1
ATOM 770 O O . ALA A 1 101 ? -11.071 -7.505 52.276 1.00 98.06 101 ALA A O 1
ATOM 771 N N . ARG A 1 102 ? -12.165 -6.108 53.664 1.00 97.81 102 ARG A N 1
ATOM 772 C CA . ARG A 1 102 ? -11.867 -4.867 52.938 1.00 97.81 102 ARG A CA 1
ATOM 773 C C . ARG A 1 102 ? -10.372 -4.572 52.924 1.00 97.81 102 ARG A C 1
ATOM 775 O O . ARG A 1 102 ? -9.833 -4.350 51.849 1.00 97.81 102 ARG A O 1
ATOM 782 N N . ILE A 1 103 ? -9.685 -4.681 54.064 1.00 98.06 103 ILE A N 1
ATOM 783 C CA . ILE A 1 103 ? -8.224 -4.509 54.139 1.00 98.06 103 ILE A CA 1
ATOM 784 C C . ILE A 1 103 ? -7.503 -5.520 53.236 1.00 98.06 103 ILE A C 1
ATOM 786 O O . ILE A 1 103 ? -6.563 -5.164 52.526 1.00 98.06 103 ILE A O 1
ATOM 790 N N . ALA A 1 104 ? -7.929 -6.786 53.241 1.00 97.69 104 ALA A N 1
ATOM 791 C CA . ALA A 1 104 ? -7.334 -7.811 52.385 1.00 97.69 104 ALA A CA 1
ATOM 792 C C . ALA A 1 104 ? -7.558 -7.522 50.891 1.00 97.69 104 ALA A C 1
ATOM 794 O O . ALA A 1 104 ? -6.628 -7.673 50.097 1.00 97.69 104 ALA A O 1
ATOM 795 N N . ALA A 1 105 ? -8.763 -7.083 50.515 1.00 97.81 105 ALA A N 1
ATOM 796 C CA . ALA A 1 105 ? -9.092 -6.703 49.145 1.00 97.81 105 ALA A CA 1
ATOM 797 C C . ALA A 1 105 ? -8.299 -5.470 48.682 1.00 97.81 105 ALA A C 1
ATOM 799 O O . ALA A 1 105 ? -7.740 -5.487 47.586 1.00 97.81 105 ALA A O 1
ATOM 800 N N . ASP A 1 106 ? -8.187 -4.445 49.529 1.00 98.38 106 ASP A N 1
ATOM 801 C CA . ASP A 1 106 ? -7.448 -3.218 49.225 1.00 98.38 106 ASP A CA 1
ATOM 802 C C . ASP A 1 106 ? -5.943 -3.509 49.062 1.00 98.38 106 ASP A C 1
ATOM 804 O O . ASP A 1 106 ? -5.325 -3.053 48.101 1.00 98.38 106 ASP A O 1
ATOM 808 N N . ASN A 1 107 ? -5.359 -4.362 49.914 1.00 97.94 107 ASN A N 1
ATOM 809 C CA . ASN A 1 107 ? -3.965 -4.806 49.770 1.00 97.94 107 ASN A CA 1
ATOM 810 C C . ASN A 1 107 ? -3.731 -5.632 48.493 1.00 97.94 107 ASN A C 1
ATOM 812 O O . ASN A 1 107 ? -2.686 -5.503 47.848 1.00 97.94 107 ASN A O 1
ATOM 816 N N . ALA A 1 108 ? -4.689 -6.488 48.121 1.00 97.88 108 ALA A N 1
ATOM 817 C CA . ALA A 1 108 ? -4.616 -7.264 46.887 1.00 97.88 108 ALA A CA 1
ATOM 818 C C . ALA A 1 108 ? -4.682 -6.355 45.650 1.00 97.88 108 ALA A C 1
ATOM 820 O O . ALA A 1 108 ? -3.901 -6.539 44.716 1.00 97.88 108 ALA A O 1
ATOM 821 N N . LEU A 1 109 ? -5.560 -5.346 45.669 1.00 98.06 109 LEU A N 1
ATOM 822 C CA . LEU A 1 109 ? -5.657 -4.348 44.607 1.00 98.06 109 LEU A CA 1
ATOM 823 C C . LEU A 1 109 ? -4.377 -3.509 44.510 1.00 98.06 109 LEU A C 1
ATOM 825 O O . LEU A 1 109 ? -3.865 -3.340 43.408 1.00 98.06 109 LEU A O 1
ATOM 829 N N . GLN A 1 110 ? -3.823 -3.054 45.638 1.00 98.12 110 GLN A N 1
ATOM 830 C CA . GLN A 1 110 ? -2.560 -2.310 45.658 1.00 98.12 110 GLN A CA 1
ATOM 831 C C . GLN A 1 110 ? -1.419 -3.135 45.052 1.00 98.12 110 GLN A C 1
ATOM 833 O O . GLN A 1 110 ? -0.703 -2.654 44.184 1.00 98.12 110 GLN A O 1
ATOM 838 N N . THR A 1 111 ? -1.311 -4.414 45.424 1.00 98.06 111 THR A N 1
ATOM 839 C CA . THR A 1 111 ? -0.285 -5.315 44.872 1.00 98.06 111 THR A CA 1
ATOM 840 C C . THR A 1 111 ? -0.443 -5.504 43.359 1.00 98.06 111 THR A C 1
ATOM 842 O O . THR A 1 111 ? 0.548 -5.536 42.628 1.00 98.06 111 THR A O 1
ATOM 845 N N . ALA A 1 112 ? -1.683 -5.639 42.874 1.00 98.25 112 ALA A N 1
ATOM 846 C CA . ALA A 1 112 ? -1.962 -5.768 41.447 1.00 98.25 112 ALA A CA 1
ATOM 847 C C . ALA A 1 112 ? -1.598 -4.488 40.676 1.00 98.25 112 ALA A C 1
ATOM 849 O O . ALA A 1 112 ? -0.996 -4.579 39.608 1.00 98.25 112 ALA A O 1
ATOM 850 N N . LEU A 1 113 ? -1.906 -3.315 41.239 1.00 98.44 113 LEU A N 1
ATOM 851 C CA . LEU A 1 113 ? -1.546 -2.017 40.665 1.00 98.44 113 LEU A CA 1
ATOM 852 C C . LEU A 1 113 ? -0.028 -1.816 40.620 1.00 98.44 113 LEU A C 1
ATOM 854 O O . LEU A 1 113 ? 0.489 -1.483 39.560 1.00 98.44 113 LEU A O 1
ATOM 858 N N . ASP A 1 114 ? 0.690 -2.099 41.710 1.00 98.19 114 ASP A N 1
ATOM 859 C CA . ASP A 1 114 ? 2.155 -1.969 41.772 1.00 98.19 114 ASP A CA 1
ATOM 860 C C . ASP A 1 114 ? 2.849 -2.902 40.759 1.00 98.19 114 ASP A C 1
ATOM 862 O O . ASP A 1 114 ? 3.864 -2.560 40.139 1.00 98.19 114 ASP A O 1
ATOM 866 N N . THR A 1 115 ? 2.286 -4.102 40.571 1.00 97.69 115 THR A N 1
ATOM 867 C CA . THR A 1 115 ? 2.778 -5.080 39.593 1.00 97.69 115 THR A CA 1
ATOM 868 C C . THR A 1 115 ? 2.566 -4.586 38.164 1.00 97.69 115 THR A C 1
ATOM 870 O O . THR A 1 115 ? 3.496 -4.644 37.358 1.00 97.69 115 THR A O 1
ATOM 873 N N . GLU A 1 116 ? 1.371 -4.082 37.847 1.00 98.06 116 GLU A N 1
ATOM 874 C CA . GLU A 1 116 ? 1.062 -3.524 36.527 1.00 98.06 116 GLU A CA 1
ATOM 875 C C . GLU A 1 116 ? 1.896 -2.270 36.241 1.00 98.06 116 GLU A C 1
ATOM 877 O O . GLU A 1 116 ? 2.453 -2.149 35.155 1.00 98.06 116 GLU A O 1
ATOM 882 N N . GLU A 1 117 ? 2.063 -1.371 37.215 1.00 98.38 117 GLU A N 1
ATOM 883 C CA . GLU A 1 117 ? 2.915 -0.183 37.087 1.00 98.38 117 GLU A CA 1
ATOM 884 C C . GLU A 1 117 ? 4.357 -0.579 36.747 1.00 98.38 117 GLU A C 1
ATOM 886 O O . GLU A 1 117 ? 4.938 -0.071 35.787 1.00 98.38 117 GLU A O 1
ATOM 891 N N . THR A 1 118 ? 4.911 -1.558 37.466 1.00 97.50 118 THR A N 1
ATOM 892 C CA . THR A 1 118 ? 6.256 -2.081 37.190 1.00 97.50 118 THR A CA 1
ATOM 893 C C . THR A 1 118 ? 6.350 -2.695 35.789 1.00 97.50 118 THR A C 1
ATOM 895 O O . THR A 1 118 ? 7.329 -2.460 35.074 1.00 97.50 118 THR A O 1
ATOM 898 N N . ALA A 1 119 ? 5.338 -3.463 35.370 1.00 97.94 119 ALA A N 1
ATOM 899 C CA . ALA A 1 119 ? 5.294 -4.086 34.049 1.00 97.94 119 ALA A CA 1
ATOM 900 C C . ALA A 1 119 ? 5.190 -3.045 32.921 1.00 97.94 119 ALA A C 1
ATOM 902 O O . ALA A 1 119 ? 5.913 -3.146 31.927 1.00 97.94 119 ALA A O 1
ATOM 903 N N . ARG A 1 120 ? 4.350 -2.016 33.093 1.00 97.44 120 ARG A N 1
ATOM 904 C CA . ARG A 1 120 ? 4.200 -0.895 32.153 1.00 97.44 120 ARG A CA 1
ATOM 905 C C . ARG A 1 120 ? 5.491 -0.095 32.020 1.00 97.44 120 ARG A C 1
ATOM 907 O O . ARG A 1 120 ? 5.928 0.127 30.898 1.00 97.44 120 ARG A O 1
ATOM 914 N N . ILE A 1 121 ? 6.152 0.245 33.129 1.00 97.62 121 ILE A N 1
ATOM 915 C CA . ILE A 1 121 ? 7.449 0.945 33.112 1.00 97.62 121 ILE A CA 1
ATOM 916 C C . ILE A 1 121 ? 8.509 0.131 32.353 1.00 97.62 121 ILE A C 1
ATOM 918 O O . ILE A 1 121 ? 9.261 0.683 31.547 1.00 97.62 121 ILE A O 1
ATOM 922 N N . ALA A 1 122 ? 8.572 -1.185 32.581 1.00 97.00 122 ALA A N 1
ATOM 923 C CA . ALA A 1 122 ? 9.516 -2.059 31.886 1.00 97.00 122 ALA A CA 1
ATOM 924 C C . ALA A 1 122 ? 9.220 -2.152 30.378 1.00 97.00 122 ALA A C 1
ATOM 926 O O . ALA A 1 122 ? 10.144 -2.081 29.565 1.00 97.00 122 ALA A O 1
ATOM 927 N N . ALA A 1 123 ? 7.943 -2.268 30.002 1.00 97.31 123 ALA A N 1
ATOM 928 C CA . ALA A 1 123 ? 7.516 -2.289 28.606 1.00 97.31 123 ALA A CA 1
ATOM 929 C C . ALA A 1 123 ? 7.838 -0.968 27.889 1.00 97.31 123 ALA A C 1
ATOM 931 O O . ALA A 1 123 ? 8.392 -0.992 26.790 1.00 97.31 123 ALA A O 1
ATOM 932 N N . ASP A 1 124 ? 7.572 0.171 28.531 1.00 98.19 124 ASP A N 1
ATOM 933 C CA . ASP A 1 124 ? 7.863 1.497 27.979 1.00 98.19 124 ASP A CA 1
ATOM 934 C C . ASP A 1 124 ? 9.383 1.702 27.808 1.00 98.19 124 ASP A C 1
ATOM 936 O O . ASP A 1 124 ? 9.841 2.199 26.777 1.00 98.19 124 ASP A O 1
ATOM 940 N N . SER A 1 125 ? 10.199 1.235 28.762 1.00 97.38 125 SER A N 1
ATOM 941 C CA . SER A 1 125 ? 11.665 1.273 28.654 1.00 97.38 125 SER A CA 1
ATOM 942 C C . SER A 1 125 ? 12.204 0.380 27.525 1.00 97.38 125 SER A C 1
ATOM 944 O O . SER A 1 125 ? 13.144 0.770 26.819 1.00 97.38 125 SER A O 1
ATOM 946 N N . GLN A 1 126 ? 11.600 -0.793 27.313 1.00 98.12 126 GLN A N 1
ATOM 947 C CA . GLN A 1 126 ? 11.945 -1.674 26.196 1.00 98.12 126 GLN A CA 1
ATOM 948 C C . GLN A 1 126 ? 11.559 -1.046 24.854 1.00 98.12 126 GLN A C 1
ATOM 950 O O . GLN A 1 126 ? 12.356 -1.080 23.916 1.00 98.12 126 GLN A O 1
ATOM 955 N N . LEU A 1 127 ? 10.373 -0.438 24.765 1.00 97.75 127 LEU A N 1
ATOM 956 C CA . LEU A 1 127 ? 9.927 0.255 23.561 1.00 97.75 127 LEU A CA 1
ATOM 957 C C . LEU A 1 127 ? 10.869 1.414 23.215 1.00 97.75 127 LEU A C 1
ATOM 959 O O . LEU A 1 127 ? 11.291 1.523 22.068 1.00 97.75 127 LEU A O 1
ATOM 963 N N . GLN A 1 128 ? 11.282 2.212 24.204 1.00 98.06 128 GLN A N 1
ATOM 964 C CA . GLN A 1 128 ? 12.249 3.291 23.995 1.00 98.06 128 GLN A CA 1
ATOM 965 C C . GLN A 1 128 ? 13.605 2.771 23.495 1.00 98.06 128 GLN A C 1
ATOM 967 O O . GLN A 1 128 ? 14.225 3.384 22.629 1.00 98.06 128 GLN A O 1
ATOM 972 N N . THR A 1 129 ? 14.061 1.627 24.011 1.00 98.00 129 THR A N 1
ATOM 973 C CA . THR A 1 129 ? 15.304 0.990 23.550 1.00 98.00 129 THR A CA 1
ATOM 974 C C . THR A 1 129 ? 15.184 0.527 22.099 1.00 98.00 129 THR A C 1
ATOM 976 O O . THR A 1 129 ? 16.097 0.760 21.309 1.00 98.00 129 THR A O 1
ATOM 979 N N . ASN A 1 130 ? 14.052 -0.080 21.733 1.00 98.06 130 ASN A N 1
ATOM 980 C CA . ASN A 1 130 ? 13.793 -0.526 20.364 1.00 98.06 130 ASN A CA 1
ATOM 981 C C . ASN A 1 130 ? 13.721 0.657 19.388 1.00 98.06 130 ASN A C 1
ATOM 983 O O . ASN A 1 130 ? 14.316 0.585 18.319 1.00 98.06 130 ASN A O 1
ATOM 987 N N . ILE A 1 131 ? 13.055 1.752 19.773 1.00 98.12 131 ILE A N 1
ATOM 988 C CA . ILE A 1 131 ? 12.974 2.983 18.970 1.00 98.12 131 ILE A CA 1
ATOM 989 C C . ILE A 1 131 ? 14.372 3.563 18.726 1.00 98.12 131 ILE A C 1
ATOM 991 O O . ILE A 1 131 ? 14.722 3.834 17.583 1.00 98.12 131 ILE A O 1
ATOM 995 N N . ASN A 1 132 ? 15.198 3.692 19.770 1.00 97.94 132 ASN A N 1
ATOM 996 C CA . ASN A 1 132 ? 16.554 4.235 19.629 1.00 97.94 132 ASN A CA 1
ATOM 997 C C . ASN A 1 132 ? 17.456 3.341 18.755 1.00 97.94 132 ASN A C 1
ATOM 999 O O . ASN A 1 132 ? 18.326 3.841 18.045 1.00 97.94 132 ASN A O 1
ATOM 1003 N N . ALA A 1 133 ? 17.283 2.017 18.830 1.00 97.56 133 ALA A N 1
ATOM 1004 C CA . ALA A 1 133 ? 18.038 1.073 18.010 1.00 97.56 133 ALA A CA 1
ATOM 1005 C C . ALA A 1 133 ? 17.640 1.160 16.528 1.00 97.56 133 ALA A C 1
ATOM 1007 O O . ALA A 1 133 ? 18.516 1.175 15.667 1.00 97.56 133 ALA A O 1
ATOM 1008 N N . GLU A 1 134 ? 16.340 1.266 16.246 1.00 98.25 134 GLU A N 1
ATOM 1009 C CA . GLU A 1 134 ? 15.811 1.457 14.893 1.00 98.25 134 GLU A CA 1
ATOM 1010 C C . GLU A 1 134 ? 16.255 2.800 14.297 1.00 98.25 134 GLU A C 1
ATOM 1012 O O . GLU A 1 134 ? 16.682 2.858 13.147 1.00 98.25 134 GLU A O 1
ATOM 1017 N N . GLU A 1 135 ? 16.224 3.877 15.090 1.00 98.38 135 GLU A N 1
ATOM 1018 C CA . GLU A 1 135 ? 16.724 5.194 14.680 1.00 98.38 135 GLU A CA 1
ATOM 1019 C C . GLU A 1 135 ? 18.206 5.128 14.286 1.00 98.38 135 GLU A C 1
ATOM 1021 O O . GLU A 1 135 ? 18.585 5.597 13.213 1.00 98.38 135 GLU A O 1
ATOM 1026 N N . ALA A 1 136 ? 19.042 4.484 15.107 1.00 96.88 136 ALA A N 1
ATOM 1027 C CA . ALA A 1 136 ? 20.460 4.312 14.809 1.00 96.88 136 ALA A CA 1
ATOM 1028 C C . ALA A 1 136 ? 20.706 3.456 13.552 1.00 96.88 136 ALA A C 1
ATOM 1030 O O . ALA A 1 136 ? 21.620 3.757 12.783 1.00 96.88 136 ALA A O 1
ATOM 1031 N N . ALA A 1 137 ? 19.898 2.413 13.329 1.00 98.00 137 ALA A N 1
ATOM 1032 C CA . ALA A 1 137 ? 19.988 1.567 12.141 1.00 98.00 137 ALA A CA 1
ATOM 1033 C C . ALA A 1 137 ? 19.595 2.330 10.866 1.00 98.00 137 ALA A C 1
ATOM 1035 O O . ALA A 1 137 ? 20.363 2.338 9.908 1.00 98.00 137 ALA A O 1
ATOM 1036 N N . ARG A 1 138 ? 18.466 3.057 10.882 1.00 97.81 138 ARG A N 1
ATOM 1037 C CA . ARG A 1 138 ? 18.021 3.887 9.748 1.00 97.81 138 ARG A CA 1
ATOM 1038 C C . ARG A 1 138 ? 19.045 4.954 9.371 1.00 97.81 138 ARG A C 1
ATOM 1040 O O . ARG A 1 138 ? 19.250 5.187 8.185 1.00 97.81 138 ARG A O 1
ATOM 1047 N N . ILE A 1 139 ? 19.685 5.594 10.354 1.00 97.69 139 ILE A N 1
ATOM 1048 C CA . ILE A 1 139 ? 20.757 6.569 10.099 1.00 97.69 139 ILE A CA 1
ATOM 1049 C C . ILE A 1 139 ? 21.946 5.884 9.411 1.00 97.69 139 ILE A C 1
ATOM 1051 O O . ILE A 1 139 ? 22.410 6.366 8.383 1.00 97.69 139 ILE A O 1
ATOM 1055 N N . ALA A 1 140 ? 22.398 4.737 9.926 1.00 97.62 140 ALA A N 1
ATOM 1056 C CA . ALA A 1 140 ? 23.535 4.014 9.356 1.00 97.62 140 ALA A CA 1
ATOM 1057 C C . ALA A 1 140 ? 23.281 3.523 7.919 1.00 97.62 140 ALA A C 1
ATOM 1059 O O . ALA A 1 140 ? 24.182 3.597 7.083 1.00 97.62 140 ALA A O 1
ATOM 1060 N N . ASP A 1 141 ? 22.069 3.049 7.624 1.00 98.00 141 ASP A N 1
ATOM 1061 C CA . ASP A 1 141 ? 21.689 2.596 6.283 1.00 98.00 141 ASP A CA 1
ATOM 1062 C C . ASP A 1 141 ? 21.642 3.762 5.284 1.00 98.00 141 ASP A C 1
ATOM 1064 O O . ASP A 1 141 ? 22.146 3.637 4.166 1.00 98.00 141 ASP A O 1
ATOM 1068 N N . VAL A 1 142 ? 21.085 4.911 5.688 1.00 98.06 142 VAL A N 1
ATOM 1069 C CA . VAL A 1 142 ? 21.051 6.124 4.853 1.00 98.06 142 VAL A CA 1
ATOM 1070 C C . VAL A 1 142 ? 22.461 6.649 4.590 1.00 98.06 142 VAL A C 1
ATOM 1072 O O . VAL A 1 142 ? 22.782 6.936 3.439 1.00 98.06 142 VAL A O 1
ATOM 1075 N N . ASP A 1 143 ? 23.320 6.706 5.612 1.00 98.00 143 ASP A N 1
ATOM 1076 C CA . ASP A 1 143 ? 24.716 7.137 5.467 1.00 98.00 143 ASP A CA 1
ATOM 1077 C C . ASP A 1 143 ? 25.499 6.206 4.519 1.00 98.00 143 ASP A C 1
ATOM 1079 O O . ASP A 1 143 ? 26.326 6.657 3.720 1.00 98.00 143 ASP A O 1
ATOM 1083 N N . ALA A 1 144 ? 25.243 4.894 4.583 1.00 97.56 144 ALA A N 1
ATOM 1084 C CA . ALA A 1 144 ? 25.881 3.910 3.712 1.00 97.56 144 ALA A CA 1
ATOM 1085 C C . ALA A 1 144 ? 25.414 4.027 2.252 1.00 97.56 144 ALA A C 1
ATOM 1087 O O . ALA A 1 144 ? 26.241 3.967 1.338 1.00 97.56 144 ALA A O 1
ATOM 1088 N N . GLU A 1 145 ? 24.113 4.217 2.028 1.00 97.94 145 GLU A N 1
ATOM 1089 C CA . GLU A 1 145 ? 23.538 4.459 0.702 1.00 97.94 145 GLU A CA 1
ATOM 1090 C C . GLU A 1 145 ? 24.052 5.779 0.109 1.00 97.94 145 GLU A C 1
ATOM 1092 O O . GLU A 1 145 ? 24.466 5.810 -1.051 1.00 97.94 145 GLU A O 1
ATOM 1097 N N . GLU A 1 146 ? 24.102 6.856 0.901 1.00 98.31 146 GLU A N 1
ATOM 1098 C CA . GLU A 1 146 ? 24.660 8.147 0.480 1.00 98.31 146 GLU A CA 1
ATOM 1099 C C . GLU A 1 146 ? 26.125 7.993 0.046 1.00 98.31 146 GLU A C 1
ATOM 1101 O O . GLU A 1 146 ? 26.496 8.416 -1.053 1.00 98.31 146 GLU A O 1
ATOM 1106 N N . ALA A 1 147 ? 26.945 7.302 0.843 1.00 97.62 147 ALA A N 1
ATOM 1107 C CA . ALA A 1 147 ? 28.335 7.025 0.494 1.00 97.62 147 ALA A CA 1
ATOM 1108 C C . ALA A 1 147 ? 28.472 6.175 -0.787 1.00 97.62 147 ALA A C 1
ATOM 1110 O O . ALA A 1 147 ? 29.361 6.430 -1.605 1.00 97.62 147 ALA A O 1
ATOM 1111 N N . ALA A 1 148 ? 27.599 5.181 -0.987 1.00 98.19 148 ALA A N 1
ATOM 1112 C CA . ALA A 1 148 ? 27.607 4.327 -2.174 1.00 98.19 148 ALA A CA 1
ATOM 1113 C C . ALA A 1 148 ? 27.207 5.086 -3.450 1.00 98.19 148 ALA A C 1
ATOM 1115 O O . ALA A 1 148 ? 27.823 4.882 -4.505 1.00 98.19 148 ALA A O 1
ATOM 1116 N N . ARG A 1 149 ? 26.217 5.988 -3.362 1.00 97.50 149 ARG A N 1
ATOM 1117 C CA . ARG A 1 149 ? 25.830 6.852 -4.486 1.00 97.50 149 ARG A CA 1
ATOM 1118 C C . ARG A 1 149 ? 26.937 7.819 -4.861 1.00 97.50 149 ARG A C 1
ATOM 1120 O O . ARG A 1 149 ? 27.299 7.859 -6.029 1.00 97.50 149 ARG A O 1
ATOM 1127 N N . ILE A 1 150 ? 27.536 8.497 -3.880 1.00 97.94 150 ILE A N 1
ATOM 1128 C CA . ILE A 1 150 ? 28.670 9.403 -4.114 1.00 97.94 150 ILE A CA 1
ATOM 1129 C C . ILE A 1 150 ? 29.813 8.662 -4.826 1.00 97.94 150 ILE A C 1
ATOM 1131 O O . ILE A 1 150 ? 30.311 9.131 -5.843 1.00 97.94 150 ILE A O 1
ATOM 1135 N N . ALA A 1 151 ? 30.184 7.464 -4.360 1.00 98.12 151 ALA A N 1
ATOM 1136 C CA . ALA A 1 151 ? 31.252 6.677 -4.986 1.00 98.12 151 ALA A CA 1
ATOM 1137 C C . ALA A 1 151 ? 30.923 6.233 -6.427 1.00 98.12 151 ALA A C 1
ATOM 1139 O O . ALA A 1 151 ? 31.809 6.140 -7.285 1.00 98.12 151 ALA A O 1
ATOM 1140 N N . THR A 1 152 ? 29.650 5.942 -6.700 1.00 98.19 152 THR A N 1
ATOM 1141 C CA . THR A 1 152 ? 29.178 5.579 -8.042 1.00 98.19 152 THR A CA 1
ATOM 1142 C C . THR A 1 152 ? 29.186 6.789 -8.972 1.00 98.19 152 THR A C 1
ATOM 1144 O O . THR A 1 152 ? 29.665 6.675 -10.101 1.00 98.19 152 THR A O 1
ATOM 1147 N N . ASP A 1 153 ? 28.732 7.944 -8.490 1.00 98.31 153 ASP A N 1
ATOM 1148 C CA . ASP A 1 153 ? 28.735 9.203 -9.235 1.00 98.31 153 ASP A CA 1
ATOM 1149 C C . ASP A 1 153 ? 30.170 9.647 -9.560 1.00 98.31 153 ASP A C 1
ATOM 1151 O O . ASP A 1 153 ? 30.458 9.981 -10.708 1.00 98.31 153 ASP A O 1
ATOM 1155 N N . ASP A 1 154 ? 31.104 9.528 -8.610 1.00 98.38 154 ASP A N 1
ATOM 1156 C CA . ASP A 1 154 ? 32.535 9.784 -8.833 1.00 98.38 154 ASP A CA 1
ATOM 1157 C C . ASP A 1 154 ? 33.125 8.862 -9.920 1.00 98.38 154 ASP A C 1
ATOM 1159 O O . ASP A 1 154 ? 33.926 9.279 -10.767 1.00 98.38 154 ASP A O 1
ATOM 1163 N N . THR A 1 155 ? 32.709 7.591 -9.929 1.00 98.38 155 THR A N 1
ATOM 1164 C CA . THR A 1 155 ? 33.132 6.612 -10.943 1.00 98.38 155 THR A CA 1
ATOM 1165 C C . THR A 1 155 ? 32.559 6.957 -12.317 1.00 98.38 155 THR A C 1
ATOM 1167 O O . THR A 1 155 ? 33.275 6.911 -13.320 1.00 98.38 155 THR A O 1
ATOM 1170 N N . LEU A 1 156 ? 31.275 7.317 -12.379 1.00 98.25 156 LEU A N 1
ATOM 1171 C CA . LEU A 1 156 ? 30.616 7.711 -13.618 1.00 98.25 156 LEU A CA 1
ATOM 1172 C C . LEU A 1 156 ? 31.239 8.989 -14.185 1.00 98.25 156 LEU A C 1
ATOM 1174 O O . LEU A 1 156 ? 31.536 9.027 -15.377 1.00 98.25 156 LEU A O 1
ATOM 1178 N N . GLN A 1 157 ? 31.515 9.983 -13.338 1.00 98.31 157 GLN A N 1
ATOM 1179 C CA . GLN A 1 157 ? 32.192 11.213 -13.738 1.00 98.31 157 GLN A CA 1
ATOM 1180 C C . GLN A 1 157 ? 33.579 10.915 -14.317 1.00 98.31 157 GLN A C 1
ATOM 1182 O O . GLN A 1 157 ? 33.913 11.402 -15.392 1.00 98.31 157 GLN A O 1
ATOM 1187 N N . THR A 1 158 ? 34.348 10.027 -13.679 1.00 98.38 158 THR A N 1
ATOM 1188 C CA . THR A 1 158 ? 35.659 9.596 -14.193 1.00 98.38 158 THR A CA 1
ATOM 1189 C C . THR A 1 158 ? 35.554 8.935 -15.573 1.00 98.38 158 THR A C 1
ATOM 1191 O O . THR A 1 158 ? 36.379 9.193 -16.451 1.00 98.38 158 THR A O 1
ATOM 1194 N N . ASN A 1 159 ? 34.545 8.086 -15.791 1.00 98.31 159 ASN A N 1
ATOM 1195 C CA . ASN A 1 159 ? 34.327 7.425 -17.080 1.00 98.31 159 ASN A CA 1
ATOM 1196 C C . ASN A 1 159 ? 33.896 8.415 -18.173 1.00 98.31 159 ASN A C 1
ATOM 1198 O O . ASN A 1 159 ? 34.363 8.304 -19.306 1.00 98.31 159 ASN A O 1
ATOM 1202 N N . ILE A 1 160 ? 33.032 9.378 -17.834 1.00 98.44 160 ILE A N 1
ATOM 1203 C CA . ILE A 1 160 ? 32.596 10.446 -18.742 1.00 98.44 160 ILE A CA 1
ATOM 1204 C C . ILE A 1 160 ? 33.794 11.300 -19.157 1.00 98.44 160 ILE A C 1
ATOM 1206 O O . ILE A 1 160 ? 34.019 11.471 -20.353 1.00 98.44 160 ILE A O 1
ATOM 1210 N N . ASP A 1 161 ? 34.605 11.752 -18.197 1.00 98.44 161 ASP A N 1
ATOM 1211 C CA . ASP A 1 161 ? 35.801 12.554 -18.468 1.00 98.44 161 ASP A CA 1
ATOM 1212 C C . ASP A 1 161 ? 36.803 11.779 -19.347 1.00 98.44 161 ASP A C 1
ATOM 1214 O O . ASP A 1 161 ? 37.452 12.340 -20.233 1.00 98.44 161 ASP A O 1
ATOM 1218 N N . ALA A 1 162 ? 36.949 10.468 -19.129 1.00 98.31 162 ALA A N 1
ATOM 1219 C CA . ALA A 1 162 ? 37.823 9.622 -19.939 1.00 98.31 162 ALA A CA 1
ATOM 1220 C C . ALA A 1 162 ? 37.324 9.477 -21.387 1.00 98.31 162 ALA A C 1
ATOM 1222 O O . ALA A 1 162 ? 38.120 9.609 -22.321 1.00 98.31 162 ALA A O 1
ATOM 1223 N N . GLU A 1 163 ? 36.025 9.238 -21.582 1.00 97.94 163 GLU A N 1
ATOM 1224 C CA . GLU A 1 163 ? 35.412 9.134 -22.911 1.00 97.94 163 GLU A CA 1
ATOM 1225 C C . GLU A 1 163 ? 35.443 10.479 -23.647 1.00 97.94 163 GLU A C 1
ATOM 1227 O O . GLU A 1 163 ? 35.798 10.522 -24.824 1.00 97.94 163 GLU A O 1
ATOM 1232 N N . GLU A 1 164 ? 35.162 11.590 -22.960 1.00 98.31 164 GLU A N 1
ATOM 1233 C CA . GLU A 1 164 ? 35.264 12.942 -23.522 1.00 98.31 164 GLU A CA 1
ATOM 1234 C C . GLU A 1 164 ? 36.676 13.205 -24.064 1.00 98.31 164 GLU A C 1
ATOM 1236 O O . GLU A 1 164 ? 36.850 13.646 -25.208 1.00 98.31 164 GLU A O 1
ATOM 1241 N N . ASN A 1 165 ? 37.702 12.871 -23.276 1.00 97.75 165 ASN A N 1
ATOM 1242 C CA . ASN A 1 165 ? 39.095 13.000 -23.691 1.00 97.75 165 ASN A CA 1
ATOM 1243 C C . ASN A 1 165 ? 39.433 12.080 -24.880 1.00 97.75 165 ASN A C 1
ATOM 1245 O O . ASN A 1 165 ? 40.126 12.506 -25.811 1.00 97.75 165 ASN A O 1
ATOM 1249 N N . ALA A 1 166 ? 38.939 10.837 -24.885 1.00 98.19 166 ALA A N 1
ATOM 1250 C CA . ALA A 1 166 ? 39.168 9.879 -25.966 1.00 98.19 166 ALA A CA 1
ATOM 1251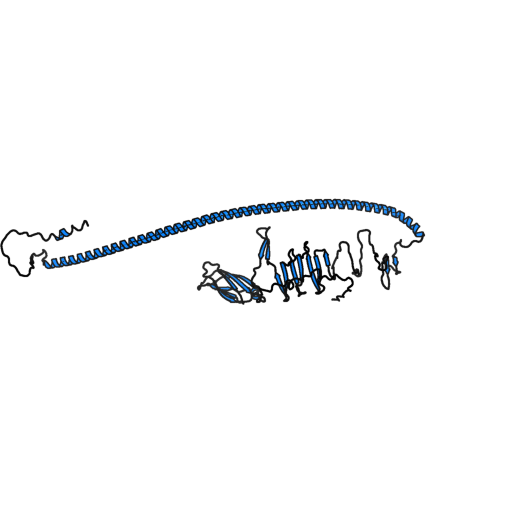 C C . ALA A 1 166 ? 38.507 10.319 -27.283 1.00 98.19 166 ALA A C 1
ATOM 1253 O O . ALA A 1 166 ? 39.162 10.309 -28.330 1.00 98.19 166 ALA A O 1
ATOM 1254 N N . ARG A 1 167 ? 37.247 10.772 -27.232 1.00 97.19 167 ARG A N 1
ATOM 1255 C CA . ARG A 1 167 ? 36.508 11.317 -28.383 1.00 97.19 167 ARG A CA 1
ATOM 1256 C C . ARG A 1 167 ? 37.175 12.567 -28.927 1.00 97.19 167 ARG A C 1
ATOM 1258 O O . ARG A 1 167 ? 37.437 12.630 -30.121 1.00 97.19 167 ARG A O 1
ATOM 1265 N N . THR A 1 168 ? 37.575 13.491 -28.057 1.00 97.75 168 THR A N 1
ATOM 1266 C CA . THR A 1 168 ? 38.313 14.696 -28.462 1.00 97.75 168 THR A CA 1
ATOM 1267 C C . THR A 1 168 ? 39.625 14.347 -29.178 1.00 97.75 168 THR A C 1
ATOM 1269 O O . THR A 1 168 ? 39.978 14.959 -30.189 1.00 97.75 168 THR A O 1
ATOM 1272 N N . ALA A 1 169 ? 40.370 13.345 -28.698 1.00 97.62 169 ALA A N 1
ATOM 1273 C CA . ALA A 1 169 ? 41.596 12.886 -29.353 1.00 97.62 169 ALA A CA 1
ATOM 1274 C C . ALA A 1 169 ? 41.329 12.211 -30.714 1.00 97.62 169 ALA A C 1
ATOM 1276 O O . ALA A 1 169 ? 42.073 12.437 -31.678 1.00 97.62 169 ALA A O 1
ATOM 1277 N N . ALA A 1 170 ? 40.266 11.410 -30.809 1.00 97.56 170 ALA A N 1
ATOM 1278 C CA . ALA A 1 170 ? 39.836 10.777 -32.051 1.00 97.56 170 ALA A CA 1
ATOM 1279 C C . ALA A 1 170 ? 39.387 11.818 -33.088 1.00 97.56 170 ALA A C 1
ATOM 1281 O O . ALA A 1 170 ? 39.843 11.767 -34.230 1.00 97.56 170 ALA A O 1
ATOM 1282 N N . ASP A 1 171 ? 38.598 12.810 -32.679 1.00 98.00 171 ASP A N 1
ATOM 1283 C CA . ASP A 1 171 ? 38.117 13.894 -33.538 1.00 98.00 171 ASP A CA 1
ATOM 1284 C C . ASP A 1 171 ? 39.283 14.752 -34.051 1.00 98.00 171 ASP A C 1
ATOM 1286 O O . ASP A 1 171 ? 39.360 15.046 -35.242 1.00 98.00 171 ASP A O 1
ATOM 1290 N N . ASN A 1 172 ? 40.272 15.064 -33.204 1.00 97.12 172 ASN A N 1
ATOM 1291 C CA . ASN A 1 172 ? 41.504 15.740 -33.634 1.00 97.12 172 ASN A CA 1
ATOM 1292 C C . ASN A 1 172 ? 42.306 14.913 -34.658 1.00 97.12 172 ASN A C 1
ATOM 1294 O O . ASN A 1 172 ? 42.896 15.461 -35.599 1.00 97.12 172 ASN A O 1
ATOM 1298 N N . THR A 1 173 ? 42.324 13.588 -34.499 1.00 97.56 173 THR A N 1
ATOM 1299 C CA . THR A 1 173 ? 42.965 12.670 -35.452 1.00 97.56 173 THR A CA 1
ATOM 1300 C C . THR A 1 173 ? 42.206 12.647 -36.777 1.00 97.56 173 THR A C 1
ATOM 1302 O O . THR A 1 173 ? 42.818 12.770 -37.839 1.00 97.56 173 THR A O 1
ATOM 1305 N N . LEU A 1 174 ? 40.875 12.557 -36.734 1.00 96.81 174 LEU A N 1
ATOM 1306 C CA . LEU A 1 174 ? 40.023 12.597 -37.918 1.00 96.81 174 LEU A CA 1
ATOM 1307 C C . LEU A 1 174 ? 40.163 13.933 -38.652 1.00 96.81 174 LEU A C 1
ATOM 1309 O O . LEU A 1 174 ? 40.366 13.941 -39.863 1.00 96.81 174 LEU A O 1
ATOM 1313 N N . GLN A 1 175 ? 40.166 15.051 -37.926 1.00 97.38 175 GLN A N 1
ATOM 1314 C CA . GLN A 1 175 ? 40.389 16.377 -38.494 1.00 97.38 175 GLN A CA 1
ATOM 1315 C C . GLN A 1 175 ? 41.756 16.474 -39.181 1.00 97.38 175 GLN A C 1
ATOM 1317 O O . GLN A 1 175 ? 41.872 17.062 -40.256 1.00 97.38 175 GLN A O 1
ATOM 1322 N N . THR A 1 176 ? 42.791 15.858 -38.605 1.00 96.19 176 THR A N 1
ATOM 1323 C CA . THR A 1 176 ? 44.114 15.760 -39.238 1.00 96.19 176 THR A CA 1
ATOM 1324 C C . THR A 1 176 ? 44.056 14.936 -40.527 1.00 96.19 176 THR A C 1
ATOM 1326 O O . THR A 1 176 ? 44.597 15.361 -41.547 1.00 96.19 176 THR A O 1
ATOM 1329 N N . ASN A 1 177 ? 43.367 13.792 -40.521 1.00 95.12 177 ASN A N 1
ATOM 1330 C CA . ASN A 1 177 ? 43.190 12.953 -41.710 1.00 95.12 177 ASN A CA 1
ATOM 1331 C C . ASN A 1 177 ? 42.418 13.679 -42.823 1.00 95.12 177 ASN A C 1
ATOM 1333 O O . ASN A 1 177 ? 42.840 13.629 -43.977 1.00 95.12 177 ASN A O 1
ATOM 1337 N N . ILE A 1 178 ? 41.345 14.399 -42.481 1.00 94.94 178 ILE A N 1
ATOM 1338 C CA . ILE A 1 178 ? 40.568 15.235 -43.409 1.00 94.94 178 ILE A CA 1
ATOM 1339 C C . ILE A 1 178 ? 41.459 16.320 -44.018 1.00 94.94 178 ILE A C 1
ATOM 1341 O O . ILE A 1 178 ? 41.491 16.476 -45.236 1.00 94.94 178 ILE A O 1
ATOM 1345 N N . ASN A 1 179 ? 42.230 17.033 -43.191 1.00 93.56 179 ASN A N 1
ATOM 1346 C CA . ASN A 1 179 ? 43.145 18.073 -43.666 1.00 93.56 179 ASN A CA 1
ATOM 1347 C C . ASN A 1 179 ? 44.205 17.501 -44.625 1.00 93.56 179 ASN A C 1
ATOM 1349 O O . ASN A 1 179 ? 44.513 18.120 -45.643 1.00 93.56 179 ASN A O 1
ATOM 1353 N N . ASN A 1 180 ? 44.735 16.309 -44.332 1.00 90.62 180 ASN A N 1
ATOM 1354 C CA . ASN A 1 180 ? 45.682 15.617 -45.207 1.00 90.62 180 ASN A CA 1
ATOM 1355 C C . ASN A 1 180 ? 45.038 15.205 -46.539 1.00 90.62 180 ASN A C 1
ATOM 1357 O O . ASN A 1 180 ? 45.644 15.402 -47.590 1.00 90.62 180 ASN A O 1
ATOM 1361 N N . LEU A 1 181 ? 43.816 14.664 -46.515 1.00 88.88 181 LEU A N 1
ATOM 1362 C CA . LEU A 1 181 ? 43.086 14.294 -47.728 1.00 88.88 181 LEU A CA 1
ATOM 1363 C C . LEU A 1 181 ? 42.776 15.521 -48.591 1.00 88.88 181 LEU A C 1
ATOM 1365 O O . LEU A 1 181 ? 43.014 15.490 -49.793 1.00 88.88 181 LEU A O 1
ATOM 1369 N N . ALA A 1 182 ? 42.324 16.618 -47.983 1.00 86.62 182 ALA A N 1
ATOM 1370 C CA . ALA A 1 182 ? 42.083 17.876 -48.685 1.00 86.62 182 ALA A CA 1
ATOM 1371 C C . ALA A 1 182 ? 43.367 18.430 -49.332 1.00 86.62 182 ALA A C 1
ATOM 1373 O O . ALA A 1 182 ? 43.330 18.956 -50.444 1.00 86.62 182 ALA A O 1
ATOM 1374 N N . ALA A 1 183 ? 44.521 18.275 -48.672 1.00 82.19 183 ALA A N 1
ATOM 1375 C CA . ALA A 1 183 ? 45.815 18.632 -49.250 1.00 82.19 183 ALA A CA 1
ATOM 1376 C C . ALA A 1 183 ? 46.216 17.722 -50.431 1.00 82.19 183 ALA A C 1
ATOM 1378 O O . ALA A 1 183 ? 46.840 18.202 -51.375 1.00 82.19 183 ALA A O 1
ATOM 1379 N N . ILE A 1 184 ? 45.847 16.434 -50.404 1.00 78.75 184 ILE A N 1
ATOM 1380 C CA . ILE A 1 184 ? 46.041 15.499 -51.525 1.00 78.75 184 ILE A CA 1
ATOM 1381 C C . ILE A 1 184 ? 45.108 15.839 -52.694 1.00 78.75 184 ILE A C 1
ATOM 1383 O O . ILE A 1 184 ? 45.580 15.886 -53.823 1.00 78.75 184 ILE A O 1
ATOM 1387 N N . ASP A 1 185 ? 43.827 16.126 -52.456 1.00 73.81 185 ASP A N 1
ATOM 1388 C CA . ASP A 1 185 ? 42.865 16.503 -53.509 1.00 73.81 185 ASP A CA 1
ATOM 1389 C C . ASP A 1 185 ? 43.288 17.801 -54.227 1.00 73.81 185 ASP A C 1
ATOM 1391 O O . ASP A 1 185 ? 43.206 17.923 -55.450 1.00 73.81 185 ASP A O 1
ATOM 1395 N N . ALA A 1 186 ? 43.882 18.744 -53.487 1.00 68.88 186 ALA A N 1
ATOM 1396 C CA . ALA A 1 186 ? 44.492 19.938 -54.069 1.00 68.88 186 ALA A CA 1
ATOM 1397 C C . ALA A 1 186 ? 45.699 19.635 -54.989 1.00 68.88 186 ALA A C 1
ATOM 1399 O O . ALA A 1 186 ? 45.979 20.424 -55.892 1.00 68.88 186 ALA A O 1
ATOM 1400 N N . LEU A 1 187 ? 46.398 18.507 -54.790 1.00 62.41 187 LEU A N 1
ATOM 1401 C CA . LEU A 1 187 ? 47.459 17.997 -55.676 1.00 62.41 187 LEU A CA 1
ATOM 1402 C C . LEU A 1 187 ? 46.896 17.112 -56.810 1.00 62.41 187 LEU A C 1
ATOM 1404 O O . LEU A 1 187 ? 47.468 17.079 -57.897 1.00 62.41 187 LEU A O 1
ATOM 1408 N N . ASP A 1 188 ? 45.764 16.433 -56.591 1.00 62.78 188 ASP A N 1
ATOM 1409 C CA . ASP A 1 188 ? 45.047 15.614 -57.585 1.00 62.78 188 ASP A CA 1
ATOM 1410 C C . ASP A 1 188 ? 44.345 16.461 -58.663 1.00 62.78 188 ASP A C 1
ATOM 1412 O O . ASP A 1 188 ? 44.143 16.017 -59.795 1.00 62.78 188 ASP A O 1
ATOM 1416 N N . TYR A 1 189 ? 44.059 17.736 -58.379 1.00 55.53 189 TYR A N 1
ATOM 1417 C CA . TYR A 1 189 ? 43.614 18.683 -59.406 1.00 55.53 189 TYR A CA 1
ATOM 1418 C C . TYR A 1 189 ? 44.618 18.805 -60.576 1.00 55.53 189 TYR A C 1
ATOM 1420 O O . TYR A 1 189 ? 44.196 19.055 -61.705 1.00 55.53 189 TYR A O 1
ATOM 1428 N N . ASP A 1 190 ? 45.912 18.546 -60.342 1.00 56.22 190 ASP A N 1
ATOM 1429 C CA . ASP A 1 190 ? 46.956 18.513 -61.381 1.00 56.22 190 ASP A CA 1
ATOM 1430 C C . ASP A 1 190 ? 47.022 17.146 -62.108 1.00 56.22 190 ASP A C 1
ATOM 1432 O O . ASP A 1 190 ? 47.369 17.078 -63.284 1.00 56.22 190 ASP A O 1
ATOM 1436 N N . SER A 1 191 ? 46.586 16.049 -61.471 1.00 56.19 191 SER A N 1
ATOM 1437 C CA . SER A 1 191 ? 46.533 14.699 -62.073 1.00 56.19 191 SER A CA 1
ATOM 1438 C C . SER A 1 191 ? 45.309 14.501 -62.990 1.00 56.19 191 SER A C 1
ATOM 1440 O O . SER A 1 191 ? 45.307 13.661 -63.896 1.00 56.19 191 SER A O 1
ATOM 1442 N N . ARG A 1 192 ? 44.259 15.321 -62.827 1.00 56.12 192 ARG A N 1
ATOM 1443 C CA . ARG A 1 192 ? 43.131 15.389 -63.774 1.00 56.12 192 ARG A CA 1
ATOM 1444 C C . ARG A 1 192 ? 43.562 15.839 -65.172 1.00 56.12 192 ARG A C 1
ATOM 1446 O O . ARG A 1 192 ? 42.873 15.486 -66.130 1.00 56.12 192 ARG A O 1
ATOM 1453 N N . ALA A 1 193 ? 44.695 16.532 -65.301 1.00 53.66 193 ALA A N 1
ATOM 1454 C CA . ALA A 1 193 ? 45.308 16.831 -66.593 1.00 53.66 193 ALA A CA 1
ATOM 1455 C C . ALA A 1 193 ? 45.888 15.570 -67.275 1.00 53.66 193 ALA A C 1
ATOM 1457 O O . ALA A 1 193 ? 45.824 15.449 -68.498 1.00 53.66 193 ALA A O 1
ATOM 1458 N N . ASP A 1 194 ? 46.347 14.571 -66.513 1.00 54.91 194 ASP A N 1
ATOM 1459 C CA . ASP A 1 194 ? 46.865 13.309 -67.066 1.00 54.91 194 ASP A CA 1
ATOM 1460 C C . ASP A 1 194 ? 45.747 12.362 -67.557 1.00 54.91 194 ASP A C 1
ATOM 1462 O O . ASP A 1 194 ? 45.966 11.515 -68.430 1.00 54.91 194 ASP A O 1
ATOM 1466 N N . LEU A 1 195 ? 44.508 12.533 -67.079 1.00 53.09 195 LEU A N 1
ATOM 1467 C CA . LEU A 1 195 ? 43.344 11.768 -67.555 1.00 53.09 195 LEU A CA 1
ATOM 1468 C C . LEU A 1 195 ? 42.812 12.259 -68.916 1.00 53.09 195 LEU A C 1
ATOM 1470 O O . LEU A 1 195 ? 42.170 11.488 -69.633 1.00 53.09 195 LEU A O 1
ATOM 1474 N N . GLU A 1 196 ? 43.135 13.492 -69.318 1.00 58.81 196 GLU A N 1
ATOM 1475 C CA . GLU A 1 196 ? 42.825 14.033 -70.650 1.00 58.81 196 GLU A CA 1
ATOM 1476 C C . GLU A 1 196 ? 43.687 13.376 -71.749 1.00 58.81 196 GLU A C 1
ATOM 1478 O O . GLU A 1 196 ? 43.258 13.239 -72.895 1.00 58.81 196 GLU A O 1
ATOM 1483 N N . VAL A 1 197 ? 44.860 12.841 -71.383 1.00 57.62 197 VAL A N 1
ATOM 1484 C CA . VAL A 1 197 ? 45.750 12.095 -72.290 1.00 57.62 197 VAL A CA 1
ATOM 1485 C C . VAL A 1 197 ? 45.316 10.629 -72.446 1.00 57.62 197 VAL A C 1
ATOM 1487 O O . VAL A 1 197 ? 45.423 10.060 -73.535 1.00 57.62 197 VAL A O 1
ATOM 1490 N N . ALA A 1 198 ? 44.763 10.005 -71.401 1.00 49.62 198 ALA A N 1
ATOM 1491 C CA . ALA A 1 198 ? 44.294 8.615 -71.458 1.00 49.62 198 ALA A CA 1
ATOM 1492 C C . ALA A 1 198 ? 42.982 8.448 -72.256 1.00 49.62 198 ALA A C 1
ATOM 1494 O O . ALA A 1 198 ? 42.766 7.417 -72.900 1.00 49.62 198 ALA A O 1
ATOM 1495 N N . MET A 1 199 ? 42.126 9.475 -72.279 1.00 51.34 199 MET A N 1
ATOM 1496 C CA . MET A 1 199 ? 40.838 9.452 -72.987 1.00 51.34 199 MET A CA 1
ATOM 1497 C C . MET A 1 199 ? 40.945 9.651 -74.510 1.00 51.34 199 MET A C 1
ATOM 1499 O O . MET A 1 199 ? 39.978 9.387 -75.224 1.00 51.34 199 MET A O 1
ATOM 1503 N N . ALA A 1 200 ? 42.120 9.998 -75.044 1.00 56.00 200 ALA A N 1
ATOM 1504 C CA . ALA A 1 200 ? 42.378 9.977 -76.488 1.00 56.00 200 ALA A CA 1
ATOM 1505 C C . ALA A 1 200 ? 42.498 8.546 -77.072 1.00 56.00 200 ALA A C 1
ATOM 1507 O O . ALA A 1 200 ? 42.494 8.385 -78.291 1.00 56.00 200 ALA A O 1
ATOM 1508 N N . ASN A 1 201 ? 42.560 7.505 -76.222 1.00 55.28 201 ASN A N 1
ATOM 1509 C CA . ASN A 1 201 ? 42.791 6.104 -76.615 1.00 55.28 201 ASN A CA 1
ATOM 1510 C C . ASN A 1 201 ? 41.582 5.150 -76.430 1.00 55.28 201 ASN A C 1
ATOM 1512 O O . ASN A 1 201 ? 41.753 3.936 -76.510 1.00 55.28 201 ASN A O 1
ATOM 1516 N N . GLY A 1 202 ? 40.356 5.659 -76.240 1.00 51.09 202 GLY A N 1
ATOM 1517 C CA . GLY A 1 202 ? 39.131 4.869 -76.473 1.00 51.09 202 GLY A CA 1
ATOM 1518 C C . GLY A 1 202 ? 38.713 3.854 -75.395 1.00 51.09 202 GLY A C 1
ATOM 1519 O O . GLY A 1 202 ? 38.245 2.770 -75.734 1.00 51.09 202 GLY A O 1
ATOM 1520 N N . VAL A 1 203 ? 38.805 4.199 -74.108 1.00 52.19 203 VAL A N 1
ATOM 1521 C CA . VAL A 1 203 ? 38.198 3.416 -73.012 1.00 52.19 203 VAL A CA 1
ATOM 1522 C C . VAL A 1 203 ? 36.946 4.145 -72.479 1.00 52.19 203 VAL A C 1
ATOM 1524 O O . VAL A 1 203 ? 37.008 5.333 -72.178 1.00 52.19 203 VAL A O 1
ATOM 1527 N N . ASN A 1 204 ? 35.807 3.438 -72.412 1.00 49.66 204 ASN A N 1
ATOM 1528 C CA . ASN A 1 204 ? 34.486 3.851 -71.877 1.00 49.66 204 ASN A CA 1
ATOM 1529 C C . ASN A 1 204 ? 34.540 4.578 -70.516 1.00 49.66 204 ASN A C 1
ATOM 1531 O O . ASN A 1 204 ? 35.412 4.273 -69.712 1.00 49.66 204 ASN A O 1
ATOM 1535 N N . LEU A 1 205 ? 33.551 5.364 -70.060 1.00 55.25 205 LEU A N 1
ATOM 1536 C CA . LEU A 1 205 ? 32.435 6.164 -70.617 1.00 55.25 205 LEU A CA 1
ATOM 1537 C C . LEU A 1 205 ? 31.785 6.812 -69.369 1.00 55.25 205 LEU A C 1
ATOM 1539 O O . LEU A 1 205 ? 30.844 6.254 -68.820 1.00 55.25 205 LEU A O 1
ATOM 1543 N N . ALA A 1 206 ? 32.348 7.903 -68.842 1.00 53.34 206 ALA A N 1
ATOM 1544 C CA . ALA A 1 206 ? 31.649 8.912 -68.020 1.00 53.34 206 ALA A CA 1
ATOM 1545 C C . ALA A 1 206 ? 32.662 9.859 -67.360 1.00 53.34 206 ALA A C 1
ATOM 1547 O O . ALA A 1 206 ? 32.984 9.727 -66.183 1.00 53.34 206 ALA A O 1
ATOM 1548 N N . LYS A 1 207 ? 33.128 10.868 -68.099 1.00 53.09 207 LYS A N 1
ATOM 1549 C CA . LYS A 1 207 ? 33.495 12.156 -67.498 1.00 53.09 207 LYS A CA 1
ATOM 1550 C C . LYS A 1 207 ? 33.062 13.273 -68.440 1.00 53.09 207 LYS A C 1
ATOM 1552 O O . LYS A 1 207 ? 33.684 13.490 -69.471 1.00 53.09 207 LYS A O 1
ATOM 1557 N N . THR A 1 208 ? 31.944 13.909 -68.106 1.00 46.03 208 THR A N 1
ATOM 1558 C CA . THR A 1 208 ? 31.641 15.353 -68.186 1.00 46.03 208 THR A CA 1
ATOM 1559 C C . THR A 1 208 ? 30.146 15.528 -67.892 1.00 46.03 208 THR A C 1
ATOM 1561 O O . THR A 1 208 ? 29.351 14.624 -68.117 1.00 46.03 208 THR A O 1
ATOM 1564 N N . SER A 1 209 ? 29.786 16.639 -67.260 1.00 53.66 209 SER A N 1
ATOM 1565 C CA . SER A 1 209 ? 28.498 16.922 -66.614 1.00 53.66 209 SER A CA 1
ATOM 1566 C C . SER A 1 209 ? 27.279 16.859 -67.551 1.00 53.66 209 SER A C 1
ATOM 1568 O O . SER A 1 209 ? 26.808 17.888 -68.035 1.00 53.66 209 SER A O 1
ATOM 1570 N N . GLY A 1 210 ? 26.748 15.660 -67.770 1.00 60.22 210 GLY A N 1
ATOM 1571 C CA . GLY A 1 210 ? 25.502 15.408 -68.483 1.00 60.22 210 GLY A CA 1
ATOM 1572 C C . GLY A 1 210 ? 24.838 14.137 -67.965 1.00 60.22 210 GLY A C 1
ATOM 1573 O O . GLY A 1 210 ? 25.499 13.242 -67.440 1.00 60.22 210 GLY A O 1
ATOM 1574 N N . GLU A 1 211 ? 23.520 14.092 -68.061 1.00 59.97 211 GLU A N 1
ATOM 1575 C CA . GLU A 1 211 ? 22.702 12.992 -67.564 1.00 59.97 211 GLU A CA 1
ATOM 1576 C C . GLU A 1 211 ? 22.897 11.726 -68.412 1.00 59.97 211 GLU A C 1
ATOM 1578 O O . GLU A 1 211 ? 22.865 11.775 -69.643 1.00 59.97 211 GLU A O 1
ATOM 1583 N N . VAL A 1 212 ? 23.115 10.580 -67.763 1.00 59.75 212 VAL A N 1
ATOM 1584 C CA . VAL A 1 212 ? 23.356 9.293 -68.426 1.00 59.75 212 VAL A CA 1
ATOM 1585 C C . VAL A 1 212 ? 22.038 8.526 -68.518 1.00 59.75 212 VAL A C 1
ATOM 1587 O O . VAL A 1 212 ? 21.512 8.037 -67.518 1.00 59.75 212 VAL A O 1
ATOM 1590 N N . GLY A 1 213 ? 21.491 8.439 -69.732 1.00 55.44 213 GLY A N 1
ATOM 1591 C CA . GLY A 1 213 ? 20.291 7.662 -70.042 1.00 55.44 213 GLY A CA 1
ATOM 1592 C C . GLY A 1 213 ? 20.635 6.285 -70.608 1.00 55.44 213 GLY A C 1
ATOM 1593 O O . GLY A 1 213 ? 21.320 6.192 -71.625 1.00 55.44 213 GLY A O 1
ATOM 1594 N N . ILE A 1 214 ? 20.122 5.216 -69.997 1.00 60.84 214 ILE A N 1
ATOM 1595 C CA . ILE A 1 214 ? 20.141 3.863 -70.575 1.00 60.84 214 ILE A CA 1
ATOM 1596 C C . ILE A 1 214 ? 18.683 3.482 -70.862 1.00 60.84 214 ILE A C 1
ATOM 1598 O O . ILE A 1 214 ? 17.879 3.353 -69.943 1.00 60.84 214 ILE A O 1
ATOM 1602 N N . GLY A 1 215 ? 18.321 3.382 -72.146 1.00 58.28 215 GLY A N 1
ATOM 1603 C CA . GLY A 1 215 ? 16.939 3.118 -72.587 1.00 58.28 215 GLY A CA 1
ATOM 1604 C C . GLY A 1 215 ? 16.035 4.356 -72.731 1.00 58.28 215 GLY A C 1
ATOM 1605 O O . GLY A 1 215 ? 14.866 4.222 -73.078 1.00 58.28 215 GLY A O 1
ATOM 1606 N N . THR A 1 216 ? 16.556 5.573 -72.524 1.00 53.41 216 THR A N 1
ATOM 1607 C CA . THR A 1 216 ? 15.829 6.844 -72.721 1.00 53.41 216 THR A CA 1
ATOM 1608 C C . THR A 1 216 ? 16.666 7.851 -73.507 1.00 53.41 216 THR A C 1
ATOM 1610 O O . THR A 1 216 ? 17.885 7.902 -73.358 1.00 53.41 216 THR A O 1
ATOM 1613 N N . THR A 1 217 ? 16.020 8.675 -74.335 1.00 59.50 217 THR A N 1
ATOM 1614 C CA . THR A 1 217 ? 16.668 9.774 -75.078 1.00 59.50 217 THR A CA 1
ATOM 1615 C C . THR A 1 217 ? 16.523 11.134 -74.394 1.00 59.50 217 THR A C 1
ATOM 1617 O O . THR A 1 217 ? 17.052 12.123 -74.891 1.00 59.50 217 THR A O 1
ATOM 1620 N N . GLY A 1 218 ? 15.786 11.196 -73.286 1.00 63.00 218 GLY A N 1
ATOM 1621 C CA . GLY A 1 218 ? 15.575 12.401 -72.486 1.00 63.00 218 GLY A CA 1
ATOM 1622 C C . GLY A 1 218 ? 15.666 12.050 -71.008 1.00 63.00 218 GLY A C 1
ATOM 1623 O O . GLY A 1 218 ? 14.624 11.961 -70.355 1.00 63.00 218 GLY A O 1
ATOM 1624 N N . PRO A 1 219 ? 16.868 11.738 -70.493 1.00 63.25 219 PRO A N 1
ATOM 1625 C CA . PRO A 1 219 ? 17.060 11.665 -69.054 1.00 63.25 219 PRO A CA 1
ATOM 1626 C C . PRO A 1 219 ? 16.717 13.031 -68.432 1.00 63.25 219 PRO A C 1
ATOM 1628 O O . PRO A 1 219 ? 16.646 14.039 -69.135 1.00 63.25 219 PRO A O 1
ATOM 1631 N N . THR A 1 220 ? 16.388 13.032 -67.144 1.00 56.72 220 THR A N 1
ATOM 1632 C CA . THR A 1 220 ? 16.094 14.268 -66.382 1.00 56.72 220 THR A CA 1
ATOM 1633 C C . THR A 1 220 ? 16.913 14.360 -65.094 1.00 56.72 220 THR A C 1
ATOM 1635 O O . THR A 1 220 ? 16.745 15.292 -64.314 1.00 56.72 220 THR A O 1
ATOM 1638 N N . HIS A 1 221 ? 17.759 13.347 -64.859 1.00 58.16 221 HIS A N 1
ATOM 1639 C CA . HIS A 1 221 ? 18.602 13.155 -63.685 1.00 58.16 221 HIS A CA 1
ATOM 1640 C C . HIS A 1 221 ? 19.876 12.397 -64.082 1.00 58.16 221 HIS A C 1
ATOM 1642 O O . HIS A 1 221 ? 19.905 11.694 -65.097 1.00 58.16 221 HIS A O 1
ATOM 1648 N N . LYS A 1 222 ? 20.933 12.502 -63.261 1.00 61.44 222 LYS A N 1
ATOM 1649 C CA . LYS A 1 222 ? 22.302 12.049 -63.591 1.00 61.44 222 LYS A CA 1
ATOM 1650 C C . LYS A 1 222 ? 22.411 10.589 -64.053 1.00 61.44 222 LYS A C 1
ATOM 1652 O O . LYS A 1 222 ? 23.249 10.314 -64.908 1.00 61.44 222 LYS A O 1
ATOM 1657 N N . LEU A 1 223 ? 21.571 9.688 -63.543 1.00 68.06 223 LEU A N 1
ATOM 1658 C CA . LEU A 1 223 ? 21.382 8.338 -64.074 1.00 68.06 223 LEU A CA 1
ATOM 1659 C C . LEU A 1 223 ? 19.880 8.080 -64.215 1.00 68.06 223 LEU A C 1
ATOM 1661 O O . LEU A 1 223 ? 19.168 8.045 -63.219 1.00 68.06 223 LEU A O 1
ATOM 1665 N N . THR A 1 224 ? 19.400 7.918 -65.449 1.00 58.75 224 THR A N 1
ATOM 1666 C CA . THR A 1 224 ? 18.000 7.565 -65.736 1.00 58.75 224 THR A CA 1
ATOM 1667 C C . THR A 1 224 ? 17.961 6.224 -66.468 1.00 58.75 224 THR A C 1
ATOM 1669 O O . THR A 1 224 ? 18.479 6.116 -67.583 1.00 58.75 224 THR A O 1
ATOM 1672 N N . ILE A 1 225 ? 17.332 5.210 -65.867 1.00 66.94 225 ILE A N 1
ATOM 1673 C CA . ILE A 1 225 ? 17.138 3.889 -66.484 1.00 66.94 225 ILE A CA 1
ATOM 1674 C C . ILE A 1 225 ? 15.636 3.630 -66.633 1.00 66.94 225 ILE A C 1
ATOM 1676 O O . ILE A 1 225 ? 14.899 3.695 -65.651 1.00 66.94 225 ILE A O 1
ATOM 1680 N N . ARG A 1 226 ? 15.173 3.393 -67.868 1.00 64.62 226 ARG A N 1
ATOM 1681 C CA . ARG A 1 226 ? 13.747 3.225 -68.196 1.00 64.62 226 ARG A CA 1
ATOM 1682 C C . ARG A 1 226 ? 13.531 2.049 -69.152 1.00 64.62 226 ARG A C 1
ATOM 1684 O O . ARG A 1 226 ? 14.177 1.985 -70.193 1.00 64.62 226 ARG A O 1
ATOM 1691 N N . SER A 1 227 ? 12.571 1.189 -68.830 1.00 66.19 227 SER A N 1
ATOM 1692 C CA . SER A 1 227 ? 12.057 0.081 -69.644 1.00 66.19 227 SER A CA 1
ATOM 1693 C C . SER A 1 227 ? 10.556 0.283 -69.896 1.00 66.19 227 SER A C 1
ATOM 1695 O O . SER A 1 227 ? 9.866 0.869 -69.059 1.00 66.19 227 SER A O 1
ATOM 1697 N N . THR A 1 228 ? 10.032 -0.147 -71.049 1.00 66.75 228 THR A N 1
ATOM 1698 C CA . THR A 1 228 ? 8.578 -0.134 -71.302 1.00 66.75 228 THR A CA 1
ATOM 1699 C C . THR A 1 228 ? 7.887 -1.412 -70.844 1.00 66.75 228 THR A C 1
ATOM 1701 O O . THR A 1 228 ? 6.677 -1.376 -70.654 1.00 66.75 228 THR A O 1
ATOM 1704 N N . ASP A 1 229 ? 8.634 -2.500 -70.617 1.00 61.16 229 ASP A N 1
ATOM 1705 C CA . ASP A 1 229 ? 8.078 -3.854 -70.498 1.00 61.16 229 ASP A CA 1
ATOM 1706 C C . ASP A 1 229 ? 8.778 -4.692 -69.389 1.00 61.16 229 ASP A C 1
ATOM 1708 O O . ASP A 1 229 ? 9.069 -5.864 -69.597 1.00 61.16 229 ASP A O 1
ATOM 1712 N N . GLU A 1 230 ? 9.007 -4.076 -68.212 1.00 66.12 230 GLU A N 1
ATOM 1713 C CA . GLU A 1 230 ? 9.575 -4.614 -66.937 1.00 66.12 230 GLU A CA 1
ATOM 1714 C C . GLU A 1 230 ? 11.106 -4.505 -66.694 1.00 66.12 230 GLU A C 1
ATOM 1716 O O . GLU A 1 230 ? 11.889 -4.222 -67.603 1.00 66.12 230 GLU A O 1
ATOM 1721 N N . ASP A 1 231 ? 11.466 -4.639 -65.401 1.00 58.28 231 ASP A N 1
ATOM 1722 C CA . ASP A 1 231 ? 12.749 -4.496 -64.679 1.00 58.28 231 ASP A CA 1
ATOM 1723 C C . ASP A 1 231 ? 13.727 -3.412 -65.172 1.00 58.28 231 ASP A C 1
ATOM 1725 O O . ASP A 1 231 ? 14.603 -3.644 -66.005 1.00 58.28 231 ASP A O 1
ATOM 1729 N N . ASN A 1 232 ? 13.655 -2.222 -64.560 1.00 64.12 232 ASN A N 1
ATOM 1730 C CA . ASN A 1 232 ? 14.523 -1.083 -64.888 1.00 64.12 232 ASN A CA 1
ATOM 1731 C C . ASN A 1 232 ? 15.976 -1.244 -64.398 1.00 64.12 232 ASN A C 1
ATOM 1733 O O . ASN A 1 232 ? 16.885 -0.718 -65.028 1.00 64.12 232 ASN A O 1
ATOM 1737 N N . LEU A 1 233 ? 16.231 -1.961 -63.299 1.00 74.75 233 LEU A N 1
ATOM 1738 C CA . LEU A 1 233 ? 17.588 -2.227 -62.809 1.00 74.75 233 LEU A CA 1
ATOM 1739 C C . LEU A 1 233 ? 17.661 -3.634 -62.211 1.00 74.75 233 LEU A C 1
ATOM 1741 O O . LEU A 1 233 ? 17.135 -3.885 -61.131 1.00 74.75 233 LEU A O 1
ATOM 1745 N N . ARG A 1 234 ? 18.351 -4.546 -62.905 1.00 67.94 234 ARG A N 1
ATOM 1746 C CA . ARG A 1 234 ? 18.565 -5.928 -62.462 1.00 67.94 234 ARG A CA 1
ATOM 1747 C C . ARG A 1 234 ? 20.049 -6.186 -62.214 1.00 67.94 234 ARG A C 1
ATOM 1749 O O . ARG A 1 234 ? 20.856 -6.098 -63.136 1.00 67.94 234 ARG A O 1
ATOM 1756 N N . LEU A 1 235 ? 20.402 -6.544 -60.980 1.00 68.31 235 LEU A N 1
ATOM 1757 C CA . LEU A 1 235 ? 21.754 -6.967 -60.608 1.00 68.31 235 LEU A CA 1
ATOM 1758 C C . LEU A 1 235 ? 21.821 -8.501 -60.630 1.00 68.31 235 LEU A C 1
ATOM 1760 O O . LEU A 1 235 ? 21.059 -9.163 -59.931 1.00 68.31 235 LEU A O 1
ATOM 1764 N N . ILE A 1 236 ? 22.704 -9.074 -61.452 1.00 59.19 236 ILE A N 1
ATOM 1765 C CA . ILE A 1 236 ? 22.856 -10.529 -61.610 1.00 59.19 236 ILE A CA 1
ATOM 1766 C C . ILE A 1 236 ? 24.182 -10.947 -60.967 1.00 59.19 236 ILE A C 1
ATOM 1768 O O . ILE A 1 236 ? 25.239 -10.432 -61.328 1.00 59.19 236 ILE A O 1
ATOM 1772 N N . GLY A 1 237 ? 24.120 -11.852 -59.990 1.00 61.09 237 GLY A N 1
ATOM 1773 C CA . GLY A 1 237 ? 25.300 -12.468 -59.378 1.00 61.09 237 GLY A CA 1
ATOM 1774 C C . GLY A 1 237 ? 25.999 -13.469 -60.318 1.00 61.09 237 GLY A C 1
ATOM 1775 O O . GLY A 1 237 ? 25.483 -13.779 -61.388 1.00 61.09 237 GLY A O 1
ATOM 1776 N N . PRO A 1 238 ? 27.183 -13.986 -59.951 1.00 57.25 238 PRO A N 1
ATOM 1777 C CA . PRO A 1 238 ? 27.992 -14.868 -60.799 1.00 57.25 238 PRO A CA 1
ATOM 1778 C C . PRO A 1 238 ? 27.367 -16.236 -61.135 1.00 57.25 238 PRO A C 1
ATOM 1780 O O . PRO A 1 238 ? 27.886 -16.921 -62.017 1.00 57.25 238 PRO A O 1
ATOM 1783 N N . ASP A 1 239 ? 26.295 -16.656 -60.459 1.00 58.19 239 ASP A N 1
ATOM 1784 C CA . ASP A 1 239 ? 25.589 -17.914 -60.714 1.00 58.19 239 ASP A CA 1
ATOM 1785 C C . ASP A 1 239 ? 24.144 -17.707 -61.204 1.00 58.19 239 ASP A C 1
ATOM 1787 O O . ASP A 1 239 ? 23.608 -16.599 -61.231 1.00 58.19 239 ASP A O 1
ATOM 1791 N N . SER A 1 240 ? 23.493 -18.803 -61.605 1.00 55.72 240 SER A N 1
ATOM 1792 C CA . SER A 1 240 ? 22.151 -18.806 -62.205 1.00 55.72 240 SER A CA 1
ATOM 1793 C C . SER A 1 240 ? 21.032 -18.293 -61.285 1.00 55.72 240 SER A C 1
ATOM 1795 O O . SER A 1 240 ? 19.913 -18.105 -61.759 1.00 55.72 240 SER A O 1
ATOM 1797 N N . TYR A 1 241 ? 21.317 -18.092 -59.993 1.00 60.16 241 TYR A N 1
ATOM 1798 C CA . TYR A 1 241 ? 20.363 -17.644 -58.971 1.00 60.16 241 TYR A CA 1
ATOM 1799 C C . TYR A 1 241 ? 20.722 -16.274 -58.381 1.00 60.16 241 TYR A C 1
ATOM 1801 O O . TYR A 1 241 ? 20.013 -15.774 -57.512 1.00 60.16 241 TYR A O 1
ATOM 1809 N N . GLY A 1 242 ? 21.789 -15.639 -58.872 1.00 57.06 242 GLY A N 1
ATOM 1810 C CA . GLY A 1 242 ? 22.171 -14.289 -58.482 1.00 57.06 242 GLY A CA 1
ATOM 1811 C C . GLY A 1 242 ? 22.777 -14.170 -57.081 1.00 57.06 242 GLY A C 1
ATOM 1812 O O . GLY A 1 242 ? 22.808 -13.062 -56.539 1.00 57.06 242 GLY A O 1
ATOM 1813 N N . HIS A 1 243 ? 23.292 -15.255 -56.493 1.00 53.72 243 HIS A N 1
ATOM 1814 C CA . HIS A 1 243 ? 23.952 -15.188 -55.188 1.00 53.72 243 HIS A CA 1
ATOM 1815 C C . HIS A 1 243 ? 25.141 -14.220 -55.237 1.00 53.72 243 HIS A C 1
ATOM 1817 O O . HIS A 1 243 ? 26.062 -14.385 -56.031 1.00 53.72 243 HIS A O 1
ATOM 1823 N N . GLY A 1 244 ? 25.137 -13.204 -54.368 1.00 55.56 244 GLY A N 1
ATOM 1824 C CA . GLY A 1 244 ? 26.214 -12.212 -54.281 1.00 55.56 244 GLY A CA 1
ATOM 1825 C C . GLY A 1 244 ? 26.025 -10.955 -55.135 1.00 55.56 244 GLY A C 1
ATOM 1826 O O . GLY A 1 244 ? 26.916 -10.106 -55.120 1.00 55.56 244 GLY A O 1
ATOM 1827 N N . ALA A 1 245 ? 24.888 -10.787 -55.821 1.00 65.50 245 ALA A N 1
ATOM 1828 C CA . ALA A 1 245 ? 24.483 -9.478 -56.330 1.00 65.50 245 ALA A CA 1
ATOM 1829 C C . ALA A 1 245 ? 24.299 -8.505 -55.152 1.00 65.50 245 ALA A C 1
ATOM 1831 O O . ALA A 1 245 ? 23.576 -8.805 -54.204 1.00 65.50 245 ALA A O 1
ATOM 1832 N N . ARG A 1 246 ? 24.989 -7.361 -55.179 1.00 65.94 246 ARG A N 1
ATOM 1833 C CA . ARG A 1 246 ? 24.941 -6.353 -54.111 1.00 65.94 246 ARG A CA 1
ATOM 1834 C C . ARG A 1 246 ? 24.868 -4.965 -54.722 1.00 65.94 246 ARG A C 1
ATOM 1836 O O . ARG A 1 246 ? 25.621 -4.665 -55.647 1.00 65.94 246 ARG A O 1
ATOM 1843 N N . LEU A 1 247 ? 24.004 -4.124 -54.170 1.00 78.62 247 LEU A N 1
ATOM 1844 C CA . LEU A 1 247 ? 24.055 -2.682 -54.361 1.00 78.62 247 LEU A CA 1
ATOM 1845 C C . LEU A 1 247 ? 24.763 -2.101 -53.132 1.00 78.62 247 LEU A C 1
ATOM 1847 O O . LEU A 1 247 ? 24.164 -1.988 -52.069 1.00 78.62 247 LEU A O 1
ATOM 1851 N N . ASN A 1 248 ? 26.068 -1.848 -53.249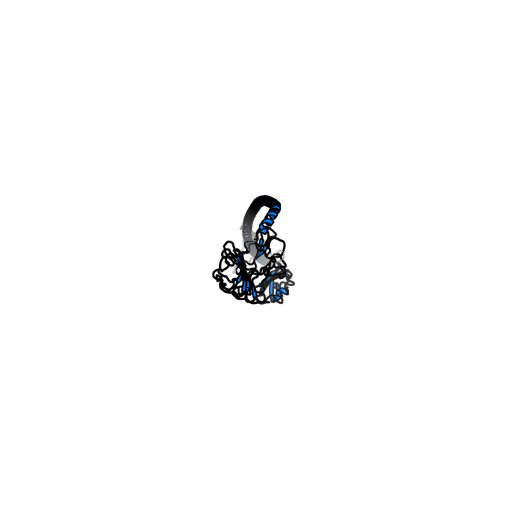 1.00 67.56 248 ASN A N 1
ATOM 1852 C CA . ASN A 1 248 ? 26.872 -1.319 -52.148 1.00 67.56 248 ASN A CA 1
ATOM 1853 C C . ASN A 1 248 ? 26.851 0.209 -52.197 1.00 67.56 248 ASN A C 1
ATOM 1855 O O . ASN A 1 248 ? 27.309 0.800 -53.174 1.00 67.56 248 ASN A O 1
ATOM 1859 N N . PHE A 1 249 ? 26.385 0.829 -51.123 1.00 69.19 249 PHE A N 1
ATOM 1860 C CA . PHE A 1 249 ? 26.507 2.261 -50.893 1.00 69.19 249 PHE A CA 1
ATOM 1861 C C . PHE A 1 249 ? 27.528 2.451 -49.771 1.00 69.19 249 PHE A C 1
ATOM 1863 O O . PHE A 1 249 ? 27.402 1.817 -48.725 1.00 69.19 249 PHE A O 1
ATOM 1870 N N . GLY A 1 250 ? 28.579 3.236 -49.985 1.00 56.38 250 GLY A N 1
ATOM 1871 C CA . GLY A 1 250 ? 29.597 3.413 -48.957 1.00 56.38 250 GLY A CA 1
ATOM 1872 C C . GLY A 1 250 ? 30.585 4.529 -49.254 1.00 56.38 250 GLY A C 1
ATOM 1873 O O . GLY A 1 250 ? 31.082 4.610 -50.373 1.00 56.38 250 GLY A O 1
ATOM 1874 N N . ASP A 1 251 ? 30.861 5.304 -48.206 1.00 52.22 251 ASP A N 1
ATOM 1875 C CA . ASP A 1 251 ? 32.119 5.986 -47.845 1.00 52.22 251 ASP A CA 1
ATOM 1876 C C . ASP A 1 251 ? 31.977 6.830 -46.557 1.00 52.22 251 ASP A C 1
ATOM 1878 O O . ASP A 1 251 ? 32.989 7.186 -45.962 1.00 52.22 251 ASP A O 1
ATOM 1882 N N . GLY A 1 252 ? 30.761 7.015 -46.035 1.00 52.91 252 GLY A N 1
ATOM 1883 C CA . GLY A 1 252 ? 30.527 7.492 -44.669 1.00 52.91 252 GLY A CA 1
ATOM 1884 C C . GLY A 1 252 ? 29.430 8.547 -44.613 1.00 52.91 252 GLY A C 1
ATOM 1885 O O . GLY A 1 252 ? 29.309 9.369 -45.511 1.00 52.91 252 GLY A O 1
ATOM 1886 N N . ASP A 1 253 ? 28.634 8.483 -43.551 1.00 56.81 253 ASP A N 1
ATOM 1887 C CA . ASP A 1 253 ? 27.596 9.432 -43.131 1.00 56.81 253 ASP A CA 1
ATOM 1888 C C . ASP A 1 253 ? 26.153 9.003 -43.448 1.00 56.81 253 ASP A C 1
ATOM 1890 O O . ASP A 1 253 ? 25.481 8.554 -42.521 1.00 56.81 253 ASP A O 1
ATOM 1894 N N . TYR A 1 254 ? 25.645 9.069 -44.690 1.00 59.12 254 TYR A N 1
ATOM 1895 C CA . TYR A 1 254 ? 24.237 8.712 -44.976 1.00 59.12 254 TYR A CA 1
ATOM 1896 C C . TYR A 1 254 ? 24.006 8.147 -46.384 1.00 59.12 254 TYR A C 1
ATOM 1898 O O . TYR A 1 254 ? 24.605 8.594 -47.360 1.00 59.12 254 TYR A O 1
ATOM 1906 N N . VAL A 1 255 ? 23.062 7.210 -46.501 1.00 69.50 255 VAL A N 1
ATOM 1907 C CA . VAL A 1 255 ? 22.515 6.723 -47.776 1.00 69.50 255 VAL A CA 1
ATOM 1908 C C . VAL A 1 255 ? 21.014 6.980 -47.754 1.00 69.50 255 VAL A C 1
ATOM 1910 O O . VAL A 1 255 ? 20.312 6.411 -46.923 1.00 69.50 255 VAL A O 1
ATOM 1913 N N . TYR A 1 256 ? 20.525 7.830 -48.656 1.00 65.81 256 TYR A N 1
ATOM 1914 C CA . TYR A 1 256 ? 19.094 8.083 -48.817 1.00 65.81 256 TYR A CA 1
ATOM 1915 C C . TYR A 1 256 ? 18.537 7.171 -49.910 1.00 65.81 256 TYR A C 1
ATOM 1917 O O . TYR A 1 256 ? 19.007 7.189 -51.049 1.00 65.81 256 TYR A O 1
ATOM 1925 N N . ILE A 1 257 ? 17.541 6.367 -49.550 1.00 75.56 257 ILE A N 1
ATOM 1926 C CA . ILE A 1 257 ? 16.636 5.710 -50.490 1.00 75.56 257 ILE A CA 1
ATOM 1927 C C . ILE A 1 257 ? 15.267 6.292 -50.158 1.00 75.56 257 ILE A C 1
ATOM 1929 O O . ILE A 1 257 ? 14.715 5.989 -49.105 1.00 75.56 257 ILE A O 1
ATOM 1933 N N . GLU A 1 258 ? 14.771 7.188 -51.004 1.00 66.94 258 GLU A N 1
ATOM 1934 C CA . GLU A 1 258 ? 13.508 7.899 -50.805 1.00 66.94 258 GLU A CA 1
ATOM 1935 C C . GLU A 1 258 ? 12.761 8.027 -52.136 1.00 66.94 258 GLU A C 1
ATOM 1937 O O . GLU A 1 258 ? 13.375 8.050 -53.205 1.00 66.94 258 GLU A O 1
ATOM 1942 N N . GLU A 1 259 ? 11.437 8.085 -52.059 1.00 69.44 259 GLU A N 1
ATOM 1943 C CA . GLU A 1 259 ? 10.552 8.435 -53.166 1.00 69.44 259 GLU A CA 1
ATOM 1944 C C . GLU A 1 259 ? 9.888 9.761 -52.789 1.00 69.44 259 GLU A C 1
ATOM 1946 O O . GLU A 1 259 ? 9.241 9.864 -51.750 1.00 69.44 259 GLU A O 1
ATOM 1951 N N . ASP A 1 260 ? 10.126 10.804 -53.579 1.00 56.66 260 ASP A N 1
ATOM 1952 C CA . ASP A 1 260 ? 9.855 12.196 -53.205 1.00 56.66 260 ASP A CA 1
ATOM 1953 C C . ASP A 1 260 ? 8.454 12.687 -53.601 1.00 56.66 260 ASP A C 1
ATOM 1955 O O . ASP A 1 260 ? 8.095 13.830 -53.301 1.00 56.66 260 ASP A O 1
ATOM 1959 N N . LYS A 1 261 ? 7.666 11.864 -54.309 1.00 55.97 261 LYS A N 1
ATOM 1960 C CA . LYS A 1 261 ? 6.438 12.327 -54.975 1.00 55.97 261 LYS A CA 1
ATOM 1961 C C . LYS A 1 261 ? 5.198 11.458 -54.781 1.00 55.97 261 LYS A C 1
ATOM 1963 O O . LYS A 1 261 ? 4.090 11.985 -54.883 1.00 55.97 261 LYS A O 1
ATOM 1968 N N . ASP A 1 262 ? 5.372 10.169 -54.544 1.00 57.00 262 ASP A N 1
ATOM 1969 C CA . ASP A 1 262 ? 4.315 9.181 -54.328 1.00 57.00 262 ASP A CA 1
ATOM 1970 C C . ASP A 1 262 ? 4.552 8.342 -53.062 1.00 57.00 262 ASP A C 1
ATOM 1972 O O . ASP A 1 262 ? 4.125 7.202 -52.977 1.00 57.00 262 ASP A O 1
ATOM 1976 N N . ASP A 1 263 ? 5.151 8.974 -52.048 1.00 61.56 263 ASP A N 1
ATOM 1977 C CA . ASP A 1 263 ? 5.076 8.714 -50.599 1.00 61.56 263 ASP A CA 1
ATOM 1978 C C . ASP A 1 263 ? 5.267 7.269 -50.074 1.00 61.56 263 ASP A C 1
ATOM 1980 O O . ASP A 1 263 ? 5.111 7.035 -48.869 1.00 61.56 263 ASP A O 1
ATOM 1984 N N . HIS A 1 264 ? 5.652 6.288 -50.899 1.00 68.81 264 HIS A N 1
ATOM 1985 C CA . HIS A 1 264 ? 5.731 4.886 -50.492 1.00 68.81 264 HIS A CA 1
ATOM 1986 C C . HIS A 1 264 ? 6.928 4.150 -51.106 1.00 68.81 264 HIS A C 1
ATOM 1988 O O . HIS A 1 264 ? 6.805 3.373 -52.052 1.00 68.81 264 HIS A O 1
ATOM 1994 N N . LEU A 1 265 ? 8.081 4.235 -50.436 1.00 79.62 265 LEU A N 1
ATOM 1995 C CA . LEU A 1 265 ? 9.174 3.295 -50.682 1.00 79.62 265 LEU A CA 1
ATOM 1996 C C . LEU A 1 265 ? 8.751 1.859 -50.307 1.00 79.62 265 LEU A C 1
ATOM 1998 O O . LEU A 1 265 ? 8.773 1.474 -49.136 1.00 79.62 265 LEU A O 1
ATOM 2002 N N . LEU A 1 266 ? 8.410 1.040 -51.307 1.00 73.56 266 LEU A N 1
ATOM 2003 C CA . LEU A 1 266 ? 8.103 -0.382 -51.133 1.00 73.56 266 LEU A CA 1
ATOM 2004 C C . LEU A 1 266 ? 9.346 -1.254 -51.370 1.00 73.56 266 LEU A C 1
ATOM 2006 O O . LEU A 1 266 ? 9.792 -1.433 -52.503 1.00 73.56 266 LEU A O 1
ATOM 2010 N N . ILE A 1 267 ? 9.867 -1.877 -50.310 1.00 83.50 267 ILE A N 1
ATOM 2011 C CA . ILE A 1 267 ? 10.915 -2.905 -50.411 1.00 83.50 267 ILE A CA 1
ATOM 2012 C C . ILE A 1 267 ? 10.252 -4.284 -50.380 1.00 83.50 267 ILE A C 1
ATOM 2014 O O . ILE A 1 267 ? 9.876 -4.784 -49.321 1.00 83.50 267 ILE A O 1
ATOM 2018 N N . HIS A 1 268 ? 10.115 -4.918 -51.545 1.00 78.69 268 HIS A N 1
ATOM 2019 C CA . HIS A 1 268 ? 9.562 -6.268 -51.644 1.00 78.69 268 HIS A CA 1
ATOM 2020 C C . HIS A 1 268 ? 10.681 -7.309 -51.501 1.00 78.69 268 HIS A C 1
ATOM 2022 O O . HIS A 1 268 ? 11.455 -7.547 -52.427 1.00 78.69 268 HIS A O 1
ATOM 2028 N N . SER A 1 269 ? 10.772 -7.942 -50.334 1.00 79.88 269 SER A N 1
ATOM 2029 C CA . SER A 1 269 ? 11.738 -9.007 -50.065 1.00 79.88 269 SER A CA 1
ATOM 2030 C C . SER A 1 269 ? 11.092 -10.121 -49.238 1.00 79.88 269 SER A C 1
ATOM 2032 O O . SER A 1 269 ? 10.121 -9.904 -48.515 1.00 79.88 269 SER A O 1
ATOM 2034 N N . SER A 1 270 ? 11.633 -11.339 -49.327 1.00 76.81 270 SER A N 1
ATOM 2035 C CA . SER A 1 270 ? 11.271 -12.415 -48.388 1.00 76.81 270 SER A CA 1
ATOM 2036 C C . SER A 1 270 ? 11.974 -12.264 -47.033 1.00 76.81 270 SER A C 1
ATOM 2038 O O . SER A 1 270 ? 11.551 -12.874 -46.054 1.00 76.81 270 SER A O 1
ATOM 2040 N N . ARG A 1 271 ? 13.063 -11.483 -46.986 1.00 77.25 271 ARG A N 1
ATOM 2041 C CA . ARG A 1 271 ? 13.854 -11.162 -45.795 1.00 77.25 271 ARG A CA 1
ATOM 2042 C C . ARG A 1 271 ? 14.572 -9.828 -46.010 1.00 77.25 271 ARG A C 1
ATOM 2044 O O . ARG A 1 271 ? 15.295 -9.681 -46.994 1.00 77.25 271 ARG A O 1
ATOM 2051 N N . THR A 1 272 ? 14.413 -8.910 -45.063 1.00 83.69 272 THR A N 1
ATOM 2052 C CA . THR A 1 272 ? 15.186 -7.666 -44.958 1.00 83.69 272 THR A CA 1
ATOM 2053 C C . THR A 1 272 ? 15.886 -7.677 -43.606 1.00 83.69 272 THR A C 1
ATOM 2055 O O . THR A 1 272 ? 15.212 -7.744 -42.584 1.00 83.69 272 THR A O 1
ATOM 2058 N N . ASP A 1 273 ? 17.216 -7.609 -43.604 1.00 79.69 273 ASP A N 1
ATOM 2059 C CA . ASP A 1 273 ? 18.017 -7.472 -42.385 1.00 79.69 273 ASP A CA 1
ATOM 2060 C C . ASP A 1 273 ? 18.588 -6.047 -42.327 1.00 79.69 273 ASP A C 1
ATOM 2062 O O . ASP A 1 273 ? 19.158 -5.575 -43.314 1.00 79.69 273 ASP A O 1
ATOM 2066 N N . ILE A 1 274 ? 18.458 -5.372 -41.182 1.00 84.50 274 ILE A N 1
ATOM 2067 C CA . ILE A 1 274 ? 19.101 -4.080 -40.900 1.00 84.50 274 ILE A CA 1
ATOM 2068 C C . ILE A 1 274 ? 20.049 -4.294 -39.723 1.00 84.50 274 ILE A C 1
ATOM 2070 O O . ILE A 1 274 ? 19.612 -4.504 -38.595 1.00 84.50 274 ILE A O 1
ATOM 2074 N N . ASP A 1 275 ? 21.349 -4.280 -40.001 1.00 77.81 275 ASP A N 1
ATOM 2075 C CA . ASP A 1 275 ? 22.396 -4.449 -38.992 1.00 77.81 275 ASP A CA 1
ATOM 2076 C C . ASP A 1 275 ? 22.675 -3.094 -38.322 1.00 77.81 275 ASP A C 1
ATOM 2078 O O . ASP A 1 275 ? 23.502 -2.308 -38.787 1.00 77.81 275 ASP A O 1
ATOM 2082 N N . GLY A 1 276 ? 21.884 -2.760 -37.297 1.00 78.62 276 GLY A N 1
ATOM 2083 C CA . GLY A 1 276 ? 21.980 -1.493 -36.572 1.00 78.62 276 GLY A CA 1
ATOM 2084 C C . GLY A 1 276 ? 20.646 -0.983 -36.025 1.00 78.62 276 GLY A C 1
ATOM 2085 O O . GLY A 1 276 ? 19.705 -1.742 -35.803 1.00 78.62 276 GLY A O 1
ATOM 2086 N N . HIS A 1 277 ? 20.569 0.327 -35.782 1.00 78.44 277 HIS A N 1
ATOM 2087 C CA . HIS A 1 277 ? 19.350 0.981 -35.308 1.00 78.44 277 HIS A CA 1
ATOM 2088 C C . HIS A 1 277 ? 18.393 1.273 -36.473 1.00 78.44 277 HIS A C 1
ATOM 2090 O O . HIS A 1 277 ? 18.783 1.914 -37.447 1.00 78.44 277 HIS A O 1
ATOM 2096 N N . LEU A 1 278 ? 17.132 0.853 -36.346 1.00 84.88 278 LEU A N 1
ATOM 2097 C CA . LEU A 1 278 ? 16.035 1.261 -37.225 1.00 84.88 278 LEU A CA 1
ATOM 2098 C C . LEU A 1 278 ? 15.150 2.270 -36.485 1.00 84.88 278 LEU A C 1
ATOM 2100 O O . LEU A 1 278 ? 14.520 1.926 -35.486 1.00 84.88 278 LEU A O 1
ATOM 2104 N N . THR A 1 279 ? 15.065 3.496 -36.998 1.00 79.62 279 THR A N 1
ATOM 2105 C CA . THR A 1 279 ? 14.086 4.494 -36.549 1.00 79.62 279 THR A CA 1
ATOM 2106 C C . THR A 1 279 ? 12.916 4.535 -37.530 1.00 79.62 279 THR A C 1
ATOM 2108 O O . THR A 1 279 ? 13.128 4.709 -38.727 1.00 79.62 279 THR A O 1
ATOM 2111 N N . VAL A 1 280 ? 11.683 4.424 -37.031 1.00 84.00 280 VAL A N 1
ATOM 2112 C CA . VAL A 1 280 ? 10.455 4.627 -37.818 1.00 84.00 280 VAL A CA 1
ATOM 2113 C C . VAL A 1 280 ? 9.806 5.925 -37.344 1.00 84.00 280 VAL A C 1
ATOM 2115 O O . VAL A 1 280 ? 9.465 6.048 -36.172 1.00 84.00 280 VAL A O 1
ATOM 2118 N N . GLY A 1 281 ? 9.704 6.922 -38.228 1.00 75.44 281 GLY A N 1
ATOM 2119 C CA . GLY A 1 281 ? 9.267 8.279 -37.862 1.00 75.44 281 GLY A CA 1
ATOM 2120 C C . GLY A 1 281 ? 7.760 8.443 -37.617 1.00 75.44 281 GLY A C 1
ATOM 2121 O O . GLY A 1 281 ? 7.353 9.431 -37.011 1.00 75.44 281 GLY A O 1
ATOM 2122 N N . TYR A 1 282 ? 6.952 7.486 -38.076 1.00 82.19 282 TYR A N 1
ATOM 2123 C CA . TYR A 1 282 ? 5.498 7.441 -37.900 1.00 82.19 282 TYR A CA 1
ATOM 2124 C C . TYR A 1 282 ? 5.081 6.030 -37.450 1.00 82.19 282 TYR A C 1
ATOM 2126 O O . TYR A 1 282 ? 5.636 5.508 -36.485 1.00 82.19 282 TYR A O 1
ATOM 2134 N N . ASP A 1 283 ? 4.141 5.396 -38.149 1.00 74.88 283 ASP A N 1
ATOM 2135 C CA . ASP A 1 283 ? 3.616 4.083 -37.787 1.00 74.88 283 ASP A CA 1
ATOM 2136 C C . ASP A 1 283 ? 4.508 2.947 -38.312 1.00 74.88 283 ASP A C 1
ATOM 2138 O O . ASP A 1 283 ? 4.863 2.898 -39.491 1.00 74.88 283 ASP A O 1
ATOM 2142 N N . LEU A 1 284 ? 4.823 1.984 -37.442 1.00 83.81 284 LEU A N 1
ATOM 2143 C CA . LEU A 1 284 ? 5.367 0.680 -37.823 1.00 83.81 284 LEU A CA 1
ATOM 2144 C C . LEU A 1 284 ? 4.223 -0.341 -37.827 1.00 83.81 284 LEU A C 1
ATOM 2146 O O . LEU A 1 284 ? 3.747 -0.746 -36.769 1.00 83.81 284 LEU A O 1
ATOM 2150 N N . THR A 1 285 ? 3.797 -0.783 -39.012 1.00 79.81 285 THR A N 1
ATOM 2151 C CA . THR A 1 285 ? 2.837 -1.891 -39.147 1.00 79.81 285 THR A CA 1
ATOM 2152 C C . THR A 1 285 ? 3.593 -3.196 -39.374 1.00 79.81 285 THR A C 1
ATOM 2154 O O . THR A 1 285 ? 4.212 -3.382 -40.421 1.00 79.81 285 THR A O 1
ATOM 2157 N N . VAL A 1 286 ? 3.540 -4.112 -38.406 1.00 79.06 286 VAL A N 1
ATOM 2158 C CA . VAL A 1 286 ? 4.115 -5.461 -38.526 1.00 79.06 286 VAL A CA 1
ATOM 2159 C C . VAL A 1 286 ? 2.982 -6.442 -38.803 1.00 79.06 286 VAL A C 1
ATOM 2161 O O . VAL A 1 286 ? 2.051 -6.550 -38.016 1.00 79.06 286 VAL A O 1
ATOM 2164 N N . GLY A 1 287 ? 3.039 -7.142 -39.940 1.00 69.69 287 GLY A N 1
ATOM 2165 C CA . GLY A 1 287 ? 1.951 -8.033 -40.372 1.00 69.69 287 GLY A CA 1
ATOM 2166 C C . GLY A 1 287 ? 1.805 -9.329 -39.562 1.00 69.69 287 GLY A C 1
ATOM 2167 O O . GLY A 1 287 ? 0.805 -10.017 -39.726 1.00 69.69 287 GLY A O 1
ATOM 2168 N N . TYR A 1 288 ? 2.798 -9.667 -38.733 1.00 70.69 288 TYR A N 1
ATOM 2169 C CA . TYR A 1 288 ? 2.809 -10.838 -37.850 1.00 70.69 288 TYR A CA 1
ATOM 2170 C C . TYR A 1 288 ? 3.496 -10.473 -36.518 1.00 70.69 288 TYR A C 1
ATOM 2172 O O . TYR A 1 288 ? 2.975 -9.647 -35.774 1.00 70.69 288 TYR A O 1
ATOM 2180 N N . ASP A 1 289 ? 4.678 -11.027 -36.239 1.00 64.00 289 ASP A N 1
ATOM 2181 C CA . ASP A 1 289 ? 5.338 -10.918 -34.935 1.00 64.00 289 ASP A CA 1
ATOM 2182 C C . ASP A 1 289 ? 6.389 -9.802 -34.931 1.00 64.00 289 ASP A C 1
ATOM 2184 O O . ASP A 1 289 ? 7.201 -9.695 -35.856 1.00 64.00 289 ASP A O 1
ATOM 2188 N N . LEU A 1 290 ? 6.409 -8.995 -33.867 1.00 75.19 290 LEU A N 1
ATOM 2189 C CA . LEU A 1 290 ? 7.495 -8.070 -33.555 1.00 75.19 290 LEU A CA 1
ATOM 2190 C C . LEU A 1 290 ? 8.268 -8.621 -32.355 1.00 75.19 290 LEU A C 1
ATOM 2192 O O . LEU A 1 290 ? 7.867 -8.469 -31.201 1.00 75.19 290 LEU A O 1
ATOM 2196 N N . THR A 1 291 ? 9.403 -9.256 -32.625 1.00 65.62 291 THR A N 1
ATOM 2197 C CA . THR A 1 291 ? 10.307 -9.719 -31.570 1.00 65.62 291 THR A CA 1
ATOM 2198 C C . THR A 1 291 ? 11.199 -8.563 -31.120 1.00 65.62 291 THR A C 1
ATOM 2200 O O . THR A 1 291 ? 12.108 -8.157 -31.844 1.00 65.62 291 THR A O 1
ATOM 2203 N N . VAL A 1 292 ? 10.959 -8.024 -29.921 1.00 71.12 292 VAL A N 1
ATOM 2204 C CA . VAL A 1 292 ? 11.765 -6.940 -29.331 1.00 71.12 292 VAL A CA 1
ATOM 2205 C C . VAL A 1 292 ? 12.784 -7.550 -28.361 1.00 71.12 292 VAL A C 1
ATOM 2207 O O . VAL A 1 292 ? 12.707 -7.394 -27.143 1.00 71.12 292 VAL A O 1
ATOM 2210 N N . GLY A 1 293 ? 13.747 -8.291 -28.919 1.00 65.94 293 GLY A N 1
ATOM 2211 C CA . GLY A 1 293 ? 14.735 -9.059 -28.149 1.00 65.94 293 GLY A CA 1
ATOM 2212 C C . GLY A 1 293 ? 14.121 -10.171 -27.282 1.00 65.94 293 GLY A C 1
ATOM 2213 O O . GLY A 1 293 ? 12.928 -10.441 -27.351 1.00 65.94 293 GLY A O 1
ATOM 2214 N N . ASP A 1 294 ? 14.940 -10.802 -26.434 1.00 68.12 294 ASP A N 1
ATOM 2215 C CA . ASP A 1 294 ? 14.552 -11.988 -25.642 1.00 68.12 294 ASP A CA 1
ATOM 2216 C C . ASP A 1 294 ? 13.628 -11.691 -24.438 1.00 68.12 294 ASP A C 1
ATOM 2218 O O . ASP A 1 294 ? 13.400 -12.575 -23.617 1.00 68.12 294 ASP A O 1
ATOM 2222 N N . ARG A 1 295 ? 13.169 -10.442 -24.242 1.00 80.75 295 ARG A N 1
ATOM 2223 C CA . ARG A 1 295 ? 12.451 -10.034 -23.010 1.00 80.75 295 ARG A CA 1
ATOM 2224 C C . ARG A 1 295 ? 11.107 -9.342 -23.212 1.00 80.75 295 ARG A C 1
ATOM 2226 O O . ARG A 1 295 ? 10.421 -9.084 -22.221 1.00 80.75 295 ARG A O 1
ATOM 2233 N N . VAL A 1 296 ? 10.748 -8.997 -24.446 1.00 86.00 296 VAL A N 1
ATOM 2234 C CA . VAL A 1 296 ? 9.424 -8.462 -24.777 1.00 86.00 296 VAL A CA 1
ATOM 2235 C C . VAL A 1 296 ? 8.933 -9.140 -26.047 1.00 86.00 296 VAL A C 1
ATOM 2237 O O . VAL A 1 296 ? 9.512 -8.976 -27.123 1.00 86.00 296 VAL A O 1
ATOM 2240 N N . GLU A 1 297 ? 7.836 -9.875 -25.916 1.00 81.62 297 GLU A N 1
ATOM 2241 C CA . GLU A 1 297 ? 7.189 -10.562 -27.028 1.00 81.62 297 GLU A CA 1
ATOM 2242 C C . GLU A 1 297 ? 5.894 -9.837 -27.392 1.00 81.62 297 GLU A C 1
ATOM 2244 O O . GLU A 1 297 ? 5.017 -9.656 -26.541 1.00 81.62 297 GLU A O 1
ATOM 2249 N N . MET A 1 298 ? 5.755 -9.445 -28.660 1.00 84.31 298 MET A N 1
ATOM 2250 C CA . MET A 1 298 ? 4.525 -8.878 -29.209 1.00 84.31 298 MET A CA 1
ATOM 2251 C C . MET A 1 298 ? 4.147 -9.627 -30.484 1.00 84.31 298 MET A C 1
ATOM 2253 O O . MET A 1 298 ? 4.884 -9.589 -31.469 1.00 84.31 298 MET A O 1
ATOM 2257 N N . TYR A 1 299 ? 3.007 -10.311 -30.475 1.00 78.75 299 TYR A N 1
ATOM 2258 C CA . TYR A 1 299 ? 2.557 -11.099 -31.624 1.00 78.75 299 TYR A CA 1
ATOM 2259 C C . TYR A 1 299 ? 1.034 -11.235 -31.688 1.00 78.75 299 TYR A C 1
ATOM 2261 O O . TYR A 1 299 ? 0.335 -11.028 -30.691 1.00 78.75 299 TYR A O 1
ATOM 2269 N N . SER A 1 300 ? 0.527 -11.583 -32.875 1.00 77.62 300 SER A N 1
ATOM 2270 C CA . SER A 1 300 ? -0.864 -12.003 -33.081 1.00 77.62 300 SER A CA 1
ATOM 2271 C C . SER A 1 300 ? -0.934 -13.523 -33.158 1.00 77.62 300 SER A C 1
ATOM 2273 O O . SER A 1 300 ? -0.153 -14.157 -33.871 1.00 77.62 300 SER A O 1
ATOM 2275 N N . TYR A 1 301 ? -1.862 -14.134 -32.425 1.00 68.81 301 TYR A N 1
ATOM 2276 C CA . TYR A 1 301 ? -2.033 -15.581 -32.478 1.00 68.81 301 TYR A CA 1
ATOM 2277 C C . TYR A 1 301 ? -2.881 -15.998 -33.685 1.00 68.81 301 TYR A C 1
ATOM 2279 O O . TYR A 1 301 ? -4.049 -15.627 -33.805 1.00 68.81 301 TYR A O 1
ATOM 2287 N N . TYR A 1 302 ? -2.288 -16.824 -34.551 1.00 61.50 302 TYR A N 1
ATOM 2288 C CA . TYR A 1 302 ? -2.796 -17.165 -35.886 1.00 61.50 302 TYR A CA 1
ATOM 2289 C C . TYR A 1 302 ? -4.229 -17.721 -35.928 1.00 61.50 302 TYR A C 1
ATOM 2291 O O . TYR A 1 302 ? -4.934 -17.508 -36.911 1.00 61.50 302 TYR A O 1
ATOM 2299 N N . TYR A 1 303 ? -4.668 -18.449 -34.898 1.00 61.22 303 TYR A N 1
ATOM 2300 C CA . TYR A 1 303 ? -5.970 -19.123 -34.927 1.00 61.22 303 TYR A CA 1
ATOM 2301 C C . TYR A 1 303 ? -7.146 -18.225 -34.532 1.00 61.22 303 TYR A C 1
ATOM 2303 O O . TYR A 1 303 ? -8.247 -18.442 -35.034 1.00 61.22 303 TYR A O 1
ATOM 2311 N N . ASP A 1 304 ? -6.907 -17.211 -33.696 1.00 65.50 304 ASP A N 1
ATOM 2312 C CA . ASP A 1 304 ? -7.973 -16.389 -33.107 1.00 65.50 304 ASP A CA 1
ATOM 2313 C C . ASP A 1 304 ? -7.877 -14.895 -33.463 1.00 65.50 304 ASP A C 1
ATOM 2315 O O . ASP A 1 304 ? -8.785 -14.143 -33.119 1.00 65.50 304 ASP A O 1
ATOM 2319 N N . ASP A 1 305 ? -6.817 -14.468 -34.164 1.00 80.88 305 ASP A N 1
ATOM 2320 C CA . ASP A 1 305 ? -6.543 -13.059 -34.511 1.00 80.88 305 ASP A CA 1
ATOM 2321 C C . ASP A 1 305 ? -6.549 -12.139 -33.275 1.00 80.88 305 ASP A C 1
ATOM 2323 O O . ASP A 1 305 ? -7.230 -11.116 -33.190 1.00 80.88 305 ASP A O 1
ATOM 2327 N N . VAL A 1 306 ? -5.804 -12.569 -32.258 1.00 82.12 306 VAL A N 1
ATOM 2328 C CA . VAL A 1 306 ? -5.740 -11.952 -30.929 1.00 82.12 306 VAL A CA 1
ATOM 2329 C C . VAL A 1 306 ? -4.342 -11.428 -30.646 1.00 82.12 306 VAL A C 1
ATOM 2331 O O . VAL A 1 306 ? -3.350 -12.128 -30.848 1.00 82.12 306 VAL A O 1
ATOM 2334 N N . GLY A 1 307 ? -4.267 -10.206 -30.119 1.00 85.69 307 GLY A N 1
ATOM 2335 C CA . GLY A 1 307 ? -3.010 -9.585 -29.713 1.00 85.69 307 GLY A CA 1
ATOM 2336 C C . GLY A 1 307 ? -2.491 -10.118 -28.376 1.00 85.69 307 GLY A C 1
ATOM 2337 O O . GLY A 1 307 ? -3.250 -10.302 -27.418 1.00 85.69 307 GLY A O 1
ATOM 2338 N N . ILE A 1 308 ? -1.179 -10.334 -28.303 1.00 85.00 308 ILE A N 1
ATOM 2339 C CA . ILE A 1 308 ? -0.464 -10.740 -27.092 1.00 85.00 308 ILE A CA 1
ATOM 2340 C C . ILE A 1 308 ? 0.720 -9.803 -26.872 1.00 85.00 308 ILE A C 1
ATOM 2342 O O . ILE A 1 308 ? 1.472 -9.514 -27.802 1.00 85.00 308 ILE A O 1
ATOM 2346 N N . VAL A 1 309 ? 0.889 -9.356 -25.626 1.00 90.44 309 VAL A N 1
ATOM 2347 C CA . VAL A 1 309 ? 2.096 -8.669 -25.156 1.00 90.44 309 VAL A CA 1
ATOM 2348 C C . VAL A 1 309 ? 2.576 -9.342 -23.873 1.00 90.44 309 VAL A C 1
ATOM 2350 O O . VAL A 1 309 ? 1.862 -9.336 -22.865 1.00 90.44 309 VAL A O 1
ATOM 2353 N N . ASN A 1 310 ? 3.784 -9.900 -23.908 1.00 88.25 310 ASN A N 1
ATOM 2354 C CA . ASN A 1 310 ? 4.453 -10.490 -22.750 1.00 88.25 310 ASN A CA 1
ATOM 2355 C C . ASN A 1 310 ? 5.707 -9.693 -22.395 1.00 88.25 310 ASN A C 1
ATOM 2357 O O . ASN A 1 310 ? 6.369 -9.122 -23.263 1.00 88.25 310 ASN A O 1
ATOM 2361 N N . THR A 1 311 ? 6.055 -9.705 -21.112 1.00 91.75 311 THR A N 1
ATOM 2362 C CA . THR A 1 311 ? 7.391 -9.323 -20.654 1.00 91.75 311 THR A CA 1
ATOM 2363 C C . THR A 1 311 ? 8.016 -10.482 -19.899 1.00 91.75 311 THR A C 1
ATOM 2365 O O . THR A 1 311 ? 7.353 -11.084 -19.055 1.00 91.75 311 THR A O 1
ATOM 2368 N N . ASP A 1 312 ? 9.291 -10.760 -20.154 1.00 88.81 312 ASP A N 1
ATOM 2369 C CA . ASP A 1 312 ? 10.013 -11.888 -19.564 1.00 88.81 312 ASP A CA 1
ATOM 2370 C C . ASP A 1 312 ? 11.126 -11.424 -18.625 1.00 88.81 312 ASP A C 1
ATOM 2372 O O . ASP A 1 312 ? 11.813 -10.417 -18.839 1.00 88.81 312 ASP A O 1
ATOM 2376 N N . GLY A 1 313 ? 11.277 -12.152 -17.524 1.00 89.06 313 GLY A N 1
ATOM 2377 C CA . GLY A 1 313 ? 12.340 -11.959 -16.555 1.00 89.06 313 GLY A CA 1
ATOM 2378 C C . GLY A 1 313 ? 13.669 -12.551 -17.038 1.00 89.06 313 GLY A C 1
ATOM 2379 O O . GLY A 1 313 ? 13.704 -13.389 -17.938 1.00 89.06 313 GLY A O 1
ATOM 2380 N N . PRO A 1 314 ? 14.802 -12.188 -16.407 1.00 88.75 314 PRO A N 1
ATOM 2381 C CA . PRO A 1 314 ? 16.107 -12.789 -16.711 1.00 88.75 314 PRO A CA 1
ATOM 2382 C C . PRO A 1 314 ? 16.180 -14.308 -16.474 1.00 88.75 314 PRO A C 1
ATOM 2384 O O . PRO A 1 314 ? 17.118 -14.957 -16.926 1.00 88.75 314 PRO A O 1
ATOM 2387 N N . ASN A 1 315 ? 15.215 -14.867 -15.742 1.00 88.69 315 ASN A N 1
ATOM 2388 C CA . ASN A 1 315 ? 15.037 -16.300 -15.509 1.00 88.69 315 ASN A CA 1
ATOM 2389 C C . ASN A 1 315 ? 14.356 -17.033 -16.683 1.00 88.69 315 ASN A C 1
ATOM 2391 O O . ASN A 1 315 ? 14.219 -18.251 -16.611 1.00 88.69 315 ASN A O 1
ATOM 2395 N N . GLY A 1 316 ? 13.929 -16.319 -17.732 1.00 85.38 316 GLY A N 1
ATOM 2396 C CA . GLY A 1 316 ? 13.210 -16.877 -18.881 1.00 85.38 316 GLY A CA 1
ATOM 2397 C C . GLY A 1 316 ? 11.723 -17.148 -18.632 1.00 85.38 316 GLY A C 1
ATOM 2398 O O . GLY A 1 316 ? 11.063 -17.695 -19.509 1.00 85.38 316 GLY A O 1
ATOM 2399 N N . ASN A 1 317 ? 11.198 -16.778 -17.459 1.00 88.12 317 ASN A N 1
ATOM 2400 C CA . ASN A 1 317 ? 9.772 -16.863 -17.147 1.00 88.12 317 ASN A CA 1
ATOM 2401 C C . ASN A 1 317 ? 9.105 -15.500 -17.362 1.00 88.12 317 ASN A C 1
ATOM 2403 O O . ASN A 1 317 ? 9.731 -14.458 -17.151 1.00 88.12 317 ASN A O 1
ATOM 2407 N N . ARG A 1 318 ? 7.817 -15.501 -17.716 1.00 89.06 318 ARG A N 1
ATOM 2408 C CA . ARG A 1 318 ? 7.034 -14.269 -17.882 1.00 89.06 318 ARG A CA 1
ATOM 2409 C C . ARG A 1 318 ? 6.897 -13.536 -16.544 1.00 89.06 318 ARG A C 1
ATOM 2411 O O . ARG A 1 318 ? 6.639 -14.156 -15.520 1.00 89.06 318 ARG A O 1
ATOM 2418 N N . ASN A 1 319 ? 7.007 -12.210 -16.569 1.00 92.06 319 ASN A N 1
ATOM 2419 C CA . ASN A 1 319 ? 6.649 -11.323 -15.459 1.00 92.06 319 ASN A CA 1
ATOM 2420 C C . ASN A 1 319 ? 5.185 -10.881 -15.573 1.00 92.06 319 ASN A C 1
ATOM 2422 O O . ASN A 1 319 ? 4.429 -10.947 -14.606 1.00 92.06 319 ASN A O 1
ATOM 2426 N N . CYS A 1 320 ? 4.789 -10.416 -16.763 1.00 93.38 320 CYS A N 1
ATOM 2427 C CA . CYS A 1 320 ? 3.464 -9.866 -17.036 1.00 93.38 320 CYS A CA 1
ATOM 2428 C C . CYS A 1 320 ? 2.939 -10.345 -18.388 1.00 93.38 320 CYS A C 1
ATOM 2430 O O . CYS A 1 320 ? 3.706 -10.614 -19.313 1.00 93.38 320 CYS A O 1
ATOM 2432 N N . ARG A 1 321 ? 1.611 -10.376 -18.516 1.00 90.75 321 ARG A N 1
ATOM 2433 C CA . ARG A 1 321 ? 0.935 -10.702 -19.770 1.00 90.75 321 ARG A CA 1
ATOM 2434 C C . ARG A 1 321 ? -0.324 -9.872 -19.964 1.00 90.75 321 ARG A C 1
ATOM 2436 O O . ARG A 1 321 ? -1.145 -9.785 -19.053 1.00 90.75 321 ARG A O 1
ATOM 2443 N N . LEU A 1 322 ? -0.476 -9.309 -21.160 1.00 93.81 322 LEU A N 1
ATOM 2444 C CA . LEU A 1 322 ? -1.672 -8.622 -21.644 1.00 93.81 322 LEU A CA 1
ATOM 2445 C C . LEU A 1 322 ? -2.194 -9.393 -22.860 1.00 93.81 322 LEU A C 1
ATOM 2447 O O . LEU A 1 322 ? -1.473 -9.583 -23.840 1.00 93.81 322 LEU A O 1
ATOM 2451 N N . THR A 1 323 ? -3.422 -9.895 -22.775 1.00 91.38 323 THR A N 1
ATOM 2452 C CA . THR A 1 323 ? -4.013 -10.774 -23.791 1.00 91.38 323 THR A CA 1
ATOM 2453 C C . THR A 1 323 ? -5.539 -10.853 -23.620 1.00 91.38 323 THR A C 1
ATOM 2455 O O . THR A 1 323 ? -6.160 -9.924 -23.101 1.00 91.38 323 THR A O 1
ATOM 2458 N N . TYR A 1 324 ? -6.144 -11.963 -24.040 1.00 89.88 324 TYR A N 1
ATOM 2459 C CA . TYR A 1 324 ? -7.548 -12.306 -23.875 1.00 89.88 324 TYR A CA 1
ATOM 2460 C C . TYR A 1 324 ? -7.761 -13.446 -22.861 1.00 89.88 324 TYR A C 1
ATOM 2462 O O . TYR A 1 324 ? -6.851 -14.219 -22.554 1.00 89.88 324 TYR A O 1
ATOM 2470 N N . LEU A 1 325 ? -8.980 -13.558 -22.337 1.00 88.62 325 LEU A N 1
ATOM 2471 C CA . LEU A 1 325 ? -9.409 -14.665 -21.486 1.00 88.62 325 LEU A CA 1
ATOM 2472 C C . LEU A 1 325 ? -9.589 -15.930 -22.335 1.00 88.62 325 LEU A C 1
ATOM 2474 O O . LEU A 1 325 ? -10.296 -15.877 -23.342 1.00 88.62 325 LEU A O 1
ATOM 2478 N N . ASN A 1 326 ? -9.011 -17.069 -21.933 1.00 84.38 326 ASN A N 1
ATOM 2479 C CA . ASN A 1 326 ? -9.102 -18.290 -22.740 1.00 84.38 326 ASN A CA 1
ATOM 2480 C C . ASN A 1 326 ? -10.557 -18.667 -23.087 1.00 84.38 326 ASN A C 1
ATOM 2482 O O . ASN A 1 326 ? -11.457 -18.598 -22.253 1.00 84.38 326 ASN A O 1
ATOM 2486 N N . GLY A 1 327 ? -10.784 -19.042 -24.347 1.00 84.12 327 GLY A N 1
ATOM 2487 C CA . GLY A 1 327 ? -12.107 -19.327 -24.908 1.00 84.12 327 GLY A CA 1
ATOM 2488 C C . GLY A 1 327 ? -12.947 -18.089 -25.248 1.00 84.12 327 GLY A C 1
ATOM 2489 O O . GLY A 1 327 ? -14.015 -18.232 -25.845 1.00 84.12 327 GLY A O 1
ATOM 2490 N N . TYR A 1 328 ? -12.479 -16.882 -24.915 1.00 87.62 328 TYR A N 1
ATOM 2491 C CA . TYR A 1 328 ? -13.197 -15.622 -25.116 1.00 87.62 328 TYR A CA 1
ATOM 2492 C C . TYR A 1 328 ? -12.270 -14.553 -25.730 1.00 87.62 328 TYR A C 1
ATOM 2494 O O . TYR A 1 328 ? -11.854 -13.622 -25.041 1.00 87.62 328 TYR A O 1
ATOM 2502 N N . PRO A 1 329 ? -11.962 -14.630 -27.041 1.00 87.25 329 PRO A N 1
ATOM 2503 C CA . PRO A 1 329 ? -10.970 -13.768 -27.707 1.00 87.25 329 PRO A CA 1
ATOM 2504 C C . PRO A 1 329 ? -11.290 -12.264 -27.669 1.00 87.25 329 PRO A C 1
ATOM 2506 O O . PRO A 1 329 ? -10.400 -11.435 -27.818 1.00 87.25 329 PRO A O 1
ATOM 2509 N N . ASN A 1 330 ? -12.549 -11.896 -27.411 1.00 90.25 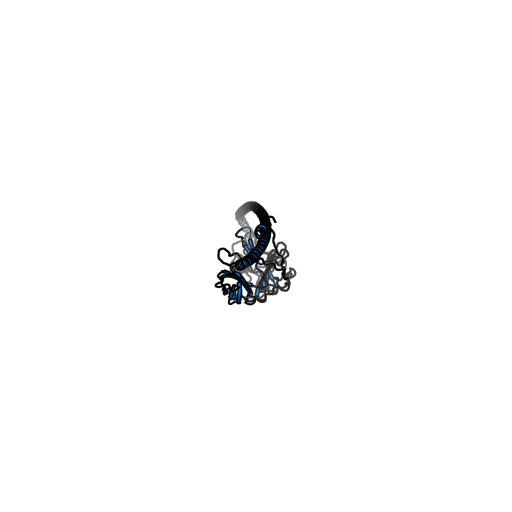330 ASN A N 1
ATOM 2510 C CA . ASN A 1 330 ? -12.987 -10.501 -27.289 1.00 90.25 330 ASN A CA 1
ATOM 2511 C C . ASN A 1 330 ? -12.969 -9.968 -25.844 1.00 90.25 330 ASN A C 1
ATOM 2513 O O . ASN A 1 330 ? -13.432 -8.855 -25.590 1.00 90.25 330 ASN A O 1
ATOM 2517 N N . ASN A 1 331 ? -12.461 -10.747 -24.888 1.00 91.62 331 ASN A N 1
ATOM 2518 C CA . ASN A 1 331 ? -12.462 -10.400 -23.475 1.00 91.62 331 ASN A CA 1
ATOM 2519 C C . ASN A 1 331 ? -11.035 -10.198 -22.983 1.00 91.62 331 ASN A C 1
ATOM 2521 O O . ASN A 1 331 ? -10.263 -11.147 -22.966 1.00 91.62 331 ASN A O 1
ATOM 2525 N N . GLY A 1 332 ? -10.691 -8.990 -22.536 1.00 93.00 332 GLY A N 1
ATOM 2526 C CA . GLY A 1 332 ? -9.340 -8.689 -22.058 1.00 93.00 332 GLY A CA 1
ATOM 2527 C C . GLY A 1 332 ? -8.936 -9.483 -20.810 1.00 93.00 332 GLY A C 1
ATOM 2528 O O . GLY A 1 332 ? -9.769 -9.772 -19.947 1.00 93.00 332 GLY A O 1
ATOM 2529 N N . TYR A 1 333 ? -7.641 -9.780 -20.712 1.00 93.06 333 TYR A N 1
ATOM 2530 C CA . TYR A 1 333 ? -6.983 -10.442 -19.588 1.00 93.06 333 TYR A CA 1
ATOM 2531 C C . TYR A 1 333 ? -5.603 -9.819 -19.348 1.00 93.06 333 TYR A C 1
ATOM 2533 O O . TYR A 1 333 ? -4.801 -9.672 -20.273 1.00 93.06 333 TYR A O 1
ATOM 2541 N N . VAL A 1 334 ? -5.320 -9.470 -18.096 1.00 95.19 334 VAL A N 1
ATOM 2542 C CA . VAL A 1 334 ? -4.026 -8.948 -17.648 1.00 95.19 334 VAL A CA 1
ATOM 2543 C C . VAL A 1 334 ? -3.597 -9.702 -16.402 1.00 95.19 334 VAL A C 1
ATOM 2545 O O . VAL A 1 334 ? -4.386 -9.849 -15.470 1.00 95.19 334 VAL A O 1
ATOM 2548 N N . SER A 1 335 ? -2.347 -10.150 -16.360 1.00 93.56 335 SER A N 1
ATOM 2549 C CA . SER A 1 335 ? -1.824 -10.917 -15.230 1.00 93.56 335 SER A CA 1
ATOM 2550 C C . SER A 1 335 ? -0.375 -10.607 -14.903 1.00 93.56 335 SER A C 1
ATOM 2552 O O . SER A 1 335 ? 0.405 -10.297 -15.806 1.00 93.56 335 SER A O 1
ATOM 2554 N N . VAL A 1 336 ? -0.019 -10.807 -13.636 1.00 94.88 336 VAL A N 1
ATOM 2555 C CA . VAL A 1 336 ? 1.357 -10.797 -13.128 1.00 94.88 336 VAL A CA 1
ATOM 2556 C C . VAL A 1 336 ? 1.727 -12.169 -12.570 1.00 94.88 336 VAL A C 1
ATOM 2558 O O . VAL A 1 336 ? 0.893 -12.851 -11.965 1.00 94.88 336 VAL A O 1
ATOM 2561 N N . GLN A 1 337 ? 2.970 -12.580 -12.796 1.00 92.25 337 GLN A N 1
ATOM 2562 C CA . GLN A 1 337 ? 3.472 -13.913 -12.482 1.00 92.25 337 GLN A CA 1
ATOM 2563 C C . GLN A 1 337 ? 4.656 -13.854 -11.510 1.00 92.25 337 GLN A C 1
ATOM 2565 O O . GLN A 1 337 ? 5.368 -12.853 -11.432 1.00 92.25 337 GLN A O 1
ATOM 2570 N N . ASP A 1 338 ? 4.841 -14.922 -10.736 1.00 92.69 338 ASP A N 1
ATOM 2571 C CA . ASP A 1 338 ? 5.998 -15.090 -9.859 1.00 92.69 338 ASP A CA 1
ATOM 2572 C C . ASP A 1 338 ? 7.250 -15.564 -10.622 1.00 92.69 338 ASP A C 1
ATOM 2574 O O . ASP A 1 338 ? 7.226 -15.848 -11.819 1.00 92.69 338 ASP A O 1
ATOM 2578 N N . ALA A 1 339 ? 8.371 -15.704 -9.908 1.00 93.94 339 ALA A N 1
ATOM 2579 C CA . ALA A 1 339 ? 9.641 -16.144 -10.487 1.00 93.94 339 ALA A CA 1
ATOM 2580 C C . ALA A 1 339 ? 9.611 -17.564 -11.091 1.00 93.94 339 ALA A C 1
ATOM 2582 O O . ALA A 1 339 ? 10.545 -17.929 -11.806 1.00 93.94 339 ALA A O 1
ATOM 2583 N N . ASN A 1 340 ? 8.575 -18.359 -10.814 1.00 90.81 340 ASN A N 1
ATOM 2584 C CA . ASN A 1 340 ? 8.378 -19.698 -11.362 1.00 90.81 340 ASN A CA 1
ATOM 2585 C C . ASN A 1 340 ? 7.399 -19.708 -12.553 1.00 90.81 340 ASN A C 1
ATOM 2587 O O . ASN A 1 340 ? 7.142 -20.781 -13.089 1.00 90.81 340 ASN A O 1
ATOM 2591 N N . GLY A 1 341 ? 6.858 -18.551 -12.957 1.00 85.75 341 GLY A N 1
ATOM 2592 C CA . GLY A 1 341 ? 5.863 -18.434 -14.026 1.00 85.75 341 GLY A CA 1
ATOM 2593 C C . GLY A 1 341 ? 4.420 -18.693 -13.577 1.00 85.75 341 GLY A C 1
ATOM 2594 O O . GLY A 1 341 ? 3.528 -18.806 -14.414 1.00 85.75 341 GLY A O 1
ATOM 2595 N N . ASN A 1 342 ? 4.142 -18.782 -12.270 1.00 87.75 342 ASN A N 1
ATOM 2596 C CA . ASN A 1 342 ? 2.762 -18.952 -11.807 1.00 87.75 342 ASN A CA 1
ATOM 2597 C C . ASN A 1 342 ? 2.067 -17.598 -11.725 1.00 87.75 342 ASN A C 1
ATOM 2599 O O . ASN A 1 342 ? 2.613 -16.651 -11.158 1.00 87.75 342 ASN A O 1
ATOM 2603 N N . THR A 1 343 ? 0.831 -17.510 -12.213 1.00 89.25 343 THR A N 1
ATOM 2604 C CA . THR A 1 343 ? 0.042 -16.278 -12.080 1.00 89.25 343 THR A CA 1
ATOM 2605 C C . THR A 1 343 ? -0.388 -16.058 -10.630 1.00 89.25 343 THR A C 1
ATOM 2607 O O . THR A 1 343 ? -1.059 -16.911 -10.056 1.00 89.25 343 THR A O 1
ATOM 2610 N N . GLN A 1 344 ? -0.054 -14.893 -10.067 1.00 91.31 344 GLN A N 1
ATOM 2611 C CA . GLN A 1 344 ? -0.355 -14.537 -8.671 1.00 91.31 344 GLN A CA 1
ATOM 2612 C C . GLN A 1 344 ? -1.485 -13.508 -8.537 1.00 91.31 344 GLN A C 1
ATOM 2614 O O . GLN A 1 344 ? -2.197 -13.480 -7.535 1.00 91.31 344 GLN A O 1
ATOM 2619 N N . ALA A 1 345 ? -1.668 -12.652 -9.542 1.00 93.44 345 ALA A N 1
ATOM 2620 C CA . ALA A 1 345 ? -2.752 -11.677 -9.568 1.00 93.44 345 ALA A CA 1
ATOM 2621 C C . ALA A 1 345 ? -3.118 -11.299 -11.004 1.00 93.44 345 ALA A C 1
ATOM 2623 O O . ALA A 1 345 ? -2.312 -11.432 -11.931 1.00 93.44 345 ALA A O 1
ATOM 2624 N N . GLY A 1 346 ? -4.332 -10.788 -11.188 1.00 93.12 346 GLY A N 1
ATOM 2625 C CA . GLY A 1 346 ? -4.785 -10.359 -12.500 1.00 93.12 346 GLY A CA 1
ATOM 2626 C C . GLY A 1 346 ? -6.147 -9.686 -12.515 1.00 93.12 346 GLY A C 1
ATOM 2627 O O . GLY A 1 346 ? -6.841 -9.558 -11.503 1.00 93.12 346 GLY A O 1
ATOM 2628 N N . MET A 1 347 ? -6.529 -9.256 -13.710 1.00 94.94 347 MET A N 1
ATOM 2629 C CA . MET A 1 347 ? -7.847 -8.724 -14.011 1.00 94.94 347 MET A CA 1
ATOM 2630 C C . MET A 1 347 ? -8.315 -9.178 -15.385 1.00 94.94 347 MET A C 1
ATOM 2632 O O . MET A 1 347 ? -7.512 -9.332 -16.302 1.00 94.94 347 MET A O 1
ATOM 2636 N N . TYR A 1 348 ? -9.616 -9.402 -15.526 1.00 93.56 348 TYR A N 1
ATOM 2637 C CA . TYR A 1 348 ? -10.191 -9.880 -16.778 1.00 93.56 348 TYR A CA 1
ATOM 2638 C C . TYR A 1 348 ? -11.687 -9.601 -16.878 1.00 93.56 348 TYR A C 1
ATOM 2640 O O . TYR A 1 348 ? -12.342 -9.257 -15.888 1.00 93.56 348 TYR A O 1
ATOM 2648 N N . VAL A 1 349 ? -12.227 -9.767 -18.085 1.00 93.38 349 VAL A N 1
ATOM 2649 C CA . VAL A 1 349 ? -13.667 -9.707 -18.357 1.00 93.38 349 VAL A CA 1
ATOM 2650 C C . VAL A 1 349 ? -14.204 -11.119 -18.567 1.00 93.38 349 VAL A C 1
ATOM 2652 O O . VAL A 1 349 ? -13.724 -11.858 -19.419 1.00 93.38 349 VAL A O 1
ATOM 2655 N N . THR A 1 350 ? -15.212 -11.508 -17.800 1.00 87.06 350 THR A N 1
ATOM 2656 C CA . THR A 1 350 ? -15.887 -12.806 -17.934 1.00 87.06 350 THR A CA 1
ATOM 2657 C C . THR A 1 350 ? -16.767 -12.867 -19.177 1.00 87.06 350 THR A C 1
ATOM 2659 O O . THR A 1 350 ? -17.116 -11.844 -19.763 1.00 87.06 350 THR A O 1
ATOM 2662 N N . SER A 1 351 ? -17.182 -14.068 -19.574 1.00 86.50 351 SER A N 1
ATOM 2663 C CA . SER A 1 351 ? -18.024 -14.287 -20.758 1.00 86.50 351 SER A CA 1
ATOM 2664 C C . SER A 1 351 ? -19.385 -13.580 -20.728 1.00 86.50 351 SER A C 1
ATOM 2666 O O . SER A 1 351 ? -19.939 -13.276 -21.780 1.00 86.50 351 SER A O 1
ATOM 2668 N N . ASP A 1 352 ? -19.901 -13.255 -19.541 1.00 86.19 352 ASP A N 1
ATOM 2669 C CA . ASP A 1 352 ? -21.101 -12.439 -19.315 1.00 86.19 352 ASP A CA 1
ATOM 2670 C C . ASP A 1 352 ? -20.808 -10.926 -19.201 1.00 86.19 352 ASP A C 1
ATOM 2672 O O . ASP A 1 352 ? -21.685 -10.137 -18.844 1.00 86.19 352 ASP A O 1
ATOM 2676 N N . GLY A 1 353 ? -19.581 -10.502 -19.514 1.00 88.06 353 GLY A N 1
ATOM 2677 C CA . GLY A 1 353 ? -19.175 -9.099 -19.596 1.00 88.06 353 GLY A CA 1
ATOM 2678 C C . GLY A 1 353 ? -18.869 -8.435 -18.251 1.00 88.06 353 GLY A C 1
ATOM 2679 O O . GLY A 1 353 ? -18.884 -7.206 -18.164 1.00 88.06 353 GLY A O 1
ATOM 2680 N N . LYS A 1 354 ? -18.616 -9.200 -17.181 1.00 87.75 354 LYS A N 1
ATOM 2681 C CA . LYS A 1 354 ? -18.309 -8.658 -15.847 1.00 87.75 354 LYS A CA 1
ATOM 2682 C C . LYS A 1 354 ? -16.800 -8.564 -15.628 1.00 87.75 354 LYS A C 1
ATOM 2684 O O . LYS A 1 354 ? -16.058 -9.501 -15.899 1.00 87.75 354 LYS A O 1
ATOM 2689 N N . GLY A 1 355 ? -16.343 -7.433 -15.096 1.00 91.50 355 GLY A N 1
ATOM 2690 C CA . GLY A 1 355 ? -14.946 -7.257 -14.702 1.00 91.50 355 GLY A CA 1
ATOM 2691 C C . GLY A 1 355 ? -14.626 -7.994 -13.401 1.00 91.50 355 GLY A C 1
ATOM 2692 O O . GLY A 1 355 ? -15.409 -7.954 -12.450 1.00 91.50 355 GLY A O 1
ATOM 2693 N N . ARG A 1 356 ? -13.461 -8.639 -13.343 1.00 88.88 356 ARG A N 1
ATOM 2694 C CA . ARG A 1 356 ? -12.911 -9.272 -12.139 1.00 88.88 356 ARG A CA 1
ATOM 2695 C C . ARG A 1 356 ? -11.495 -8.777 -11.888 1.00 88.88 356 ARG A C 1
ATOM 2697 O O . ARG A 1 356 ? -10.731 -8.600 -12.829 1.00 88.88 356 ARG A O 1
ATOM 2704 N N . VAL A 1 357 ? -11.156 -8.599 -10.614 1.00 92.25 357 VAL A N 1
ATOM 2705 C CA . VAL A 1 357 ? -9.798 -8.322 -10.129 1.00 92.25 357 VAL A CA 1
ATOM 2706 C C . VAL A 1 357 ? -9.524 -9.273 -8.974 1.00 92.25 357 VAL A C 1
ATOM 2708 O O . VAL A 1 357 ? -10.353 -9.404 -8.068 1.00 92.25 357 VAL A O 1
ATOM 2711 N N . TRP A 1 358 ? -8.389 -9.959 -9.014 1.00 89.88 358 TRP A N 1
ATOM 2712 C CA . TRP A 1 358 ? -8.051 -10.999 -8.052 1.00 89.88 358 TRP A CA 1
ATOM 2713 C C . TRP A 1 358 ? -6.552 -11.037 -7.752 1.00 89.88 358 TRP A C 1
ATOM 2715 O O . TRP A 1 358 ? -5.730 -10.509 -8.498 1.00 89.88 358 TRP A O 1
ATOM 2725 N N . GLY A 1 359 ? -6.239 -11.664 -6.627 1.00 89.25 359 GLY A N 1
ATOM 2726 C CA . GLY A 1 359 ? -4.913 -11.827 -6.049 1.00 89.25 359 GLY A CA 1
ATOM 2727 C C . GLY A 1 359 ? -5.068 -12.191 -4.574 1.00 89.25 359 GLY A C 1
ATOM 2728 O O . GLY A 1 359 ? -6.186 -12.135 -4.044 1.00 89.25 359 GLY A O 1
ATOM 2729 N N . ASP A 1 360 ? -3.963 -12.533 -3.920 1.00 88.50 360 ASP A N 1
ATOM 2730 C CA . ASP A 1 360 ? -3.959 -12.922 -2.503 1.00 88.50 360 ASP A CA 1
ATOM 2731 C C . ASP A 1 360 ? -4.478 -11.810 -1.579 1.00 88.50 360 ASP A C 1
ATOM 2733 O O . ASP A 1 360 ? -5.144 -12.078 -0.582 1.00 88.50 360 ASP A O 1
ATOM 2737 N N . THR A 1 361 ? -4.204 -10.545 -1.921 1.00 91.25 361 THR A N 1
ATOM 2738 C CA . THR A 1 361 ? -4.693 -9.363 -1.194 1.00 91.25 361 THR A CA 1
ATOM 2739 C C . THR A 1 361 ? -5.177 -8.284 -2.165 1.00 91.25 361 THR A C 1
ATOM 2741 O O . THR A 1 361 ? -4.640 -8.132 -3.262 1.00 91.25 361 THR A O 1
ATOM 2744 N N . LYS A 1 362 ? -6.219 -7.531 -1.781 1.00 91.81 362 LYS A N 1
ATOM 2745 C CA . LYS A 1 362 ? -6.797 -6.431 -2.581 1.00 91.81 362 LYS A CA 1
ATOM 2746 C C . LYS A 1 362 ? -6.620 -5.120 -1.830 1.00 91.81 362 LYS A C 1
ATOM 2748 O O . LYS A 1 362 ? -7.527 -4.677 -1.118 1.00 91.81 362 LYS A O 1
ATOM 2753 N N . SER A 1 363 ? -5.430 -4.548 -1.966 1.00 92.81 363 SER A N 1
ATOM 2754 C CA . SER A 1 363 ? -4.952 -3.474 -1.097 1.00 92.81 363 SER A CA 1
ATOM 2755 C C . SER A 1 363 ? -5.008 -2.087 -1.741 1.00 92.81 363 SER A C 1
ATOM 2757 O O . SER A 1 363 ? -4.777 -1.928 -2.937 1.00 92.81 363 SER A O 1
ATOM 2759 N N . PHE A 1 364 ? -5.264 -1.077 -0.914 1.00 91.62 364 PHE A N 1
ATOM 2760 C CA . PHE A 1 364 ? -5.030 0.338 -1.182 1.00 91.62 364 PHE A CA 1
ATOM 2761 C C . PHE A 1 364 ? -3.825 0.773 -0.348 1.00 91.62 364 PHE A C 1
ATOM 2763 O O . PHE A 1 364 ? -3.752 0.441 0.837 1.00 91.62 364 PHE A O 1
ATOM 2770 N N . ARG A 1 365 ? -2.898 1.524 -0.943 1.00 94.25 365 ARG A N 1
ATOM 2771 C CA . ARG A 1 365 ? -1.742 2.079 -0.233 1.00 94.25 365 ARG A CA 1
ATOM 2772 C C . ARG A 1 365 ? -1.739 3.597 -0.293 1.00 94.25 365 ARG A C 1
ATOM 2774 O O . ARG A 1 365 ? -2.204 4.180 -1.273 1.00 94.25 365 ARG A O 1
ATOM 2781 N N . VAL A 1 366 ? -1.198 4.214 0.743 1.00 95.50 366 VAL A N 1
ATOM 2782 C CA . VAL A 1 366 ? -0.946 5.652 0.819 1.00 95.50 366 VAL A CA 1
ATOM 2783 C C . VAL A 1 366 ? 0.363 5.874 1.566 1.00 95.50 366 VAL A C 1
ATOM 2785 O O . VAL A 1 366 ? 0.666 5.124 2.496 1.00 95.50 366 VAL A O 1
ATOM 2788 N N . ASP A 1 367 ? 1.129 6.889 1.173 1.00 97.19 367 ASP A N 1
ATOM 2789 C CA . ASP A 1 367 ? 2.314 7.309 1.924 1.00 97.19 367 ASP A CA 1
ATOM 2790 C C . ASP A 1 367 ? 1.918 7.595 3.376 1.00 97.19 367 ASP A C 1
ATOM 2792 O O . ASP A 1 367 ? 0.881 8.216 3.637 1.00 97.19 367 ASP A O 1
ATOM 2796 N N . ASN A 1 368 ? 2.714 7.130 4.338 1.00 96.69 368 ASN A N 1
ATOM 2797 C CA . ASN A 1 368 ? 2.410 7.381 5.737 1.00 96.69 368 ASN A CA 1
ATOM 2798 C C . ASN A 1 368 ? 2.727 8.849 6.081 1.00 96.69 368 ASN A C 1
ATOM 2800 O O . ASN A 1 368 ? 3.897 9.234 6.089 1.00 96.69 368 ASN A O 1
ATOM 2804 N N . PRO A 1 369 ? 1.728 9.679 6.443 1.00 95.69 369 PRO A N 1
ATOM 2805 C CA . PRO A 1 369 ? 1.968 11.088 6.751 1.00 95.69 369 PRO A CA 1
ATOM 2806 C C . PRO A 1 369 ? 2.803 11.305 8.025 1.00 95.69 369 PRO A C 1
ATOM 2808 O O . PRO A 1 369 ? 3.282 12.414 8.245 1.00 95.69 369 PRO A O 1
ATOM 2811 N N . ASN A 1 370 ? 2.968 10.276 8.865 1.00 95.19 370 ASN A N 1
ATOM 2812 C CA . ASN A 1 370 ? 3.718 10.351 10.121 1.00 95.19 370 ASN A CA 1
ATOM 2813 C C . ASN A 1 370 ? 5.140 9.770 10.025 1.00 95.19 370 ASN A C 1
ATOM 2815 O O . ASN A 1 370 ? 5.942 10.028 10.919 1.00 95.19 370 ASN A O 1
ATOM 2819 N N . ASP A 1 371 ? 5.459 8.995 8.981 1.00 95.75 371 ASP A N 1
ATOM 2820 C CA . ASP A 1 371 ? 6.812 8.480 8.731 1.00 95.75 371 ASP A CA 1
ATOM 2821 C C . ASP A 1 371 ? 7.056 8.324 7.219 1.00 95.75 371 ASP A C 1
ATOM 2823 O O . ASP A 1 371 ? 6.538 7.375 6.622 1.00 95.75 371 ASP A O 1
ATOM 2827 N N . PRO A 1 372 ? 7.869 9.203 6.600 1.00 94.94 372 PRO A N 1
ATOM 2828 C CA . PRO A 1 372 ? 8.075 9.234 5.152 1.00 94.94 372 PRO A CA 1
ATOM 2829 C C . PRO A 1 372 ? 8.765 7.987 4.583 1.00 94.94 372 PRO A C 1
ATOM 2831 O O . PRO A 1 372 ? 8.786 7.824 3.367 1.00 94.94 372 PRO A O 1
ATOM 2834 N N . ASN A 1 373 ? 9.310 7.102 5.427 1.00 95.50 373 ASN A N 1
ATOM 2835 C CA . ASN A 1 373 ? 9.925 5.852 4.970 1.00 95.50 373 ASN A CA 1
ATOM 2836 C C . ASN A 1 373 ? 8.961 4.657 5.026 1.00 95.50 373 ASN A C 1
ATOM 2838 O O . ASN A 1 373 ? 9.384 3.521 4.819 1.00 95.50 373 ASN A O 1
ATOM 2842 N N . THR A 1 374 ? 7.680 4.881 5.329 1.00 92.38 374 THR A N 1
ATOM 2843 C CA . THR A 1 374 ? 6.677 3.814 5.405 1.00 92.38 374 THR A CA 1
ATOM 2844 C C . THR A 1 374 ? 5.434 4.153 4.592 1.00 92.38 374 THR A C 1
ATOM 2846 O O . THR A 1 374 ? 5.097 5.315 4.368 1.00 92.38 374 THR A O 1
ATOM 2849 N N . GLU A 1 375 ? 4.716 3.116 4.177 1.00 97.06 375 GLU A N 1
ATOM 2850 C CA . GLU A 1 375 ? 3.400 3.223 3.550 1.00 97.06 375 GLU A CA 1
ATOM 2851 C C . GLU A 1 375 ? 2.350 2.607 4.481 1.00 97.06 375 GLU A C 1
ATOM 2853 O O . GLU A 1 375 ? 2.612 1.624 5.179 1.00 97.06 375 GLU A O 1
ATOM 2858 N N . ILE A 1 376 ? 1.131 3.141 4.461 1.00 96.19 376 ILE A N 1
ATOM 2859 C CA . ILE A 1 376 ? -0.024 2.520 5.112 1.00 96.19 376 ILE A CA 1
ATOM 2860 C C . ILE A 1 376 ? -0.772 1.698 4.065 1.00 96.19 376 ILE A C 1
ATOM 2862 O O . ILE A 1 376 ? -1.259 2.238 3.071 1.00 96.19 376 ILE A O 1
ATOM 2866 N N . TRP A 1 377 ? -0.887 0.395 4.313 1.00 96.88 377 TRP A N 1
ATOM 2867 C CA . TRP A 1 377 ? -1.597 -0.548 3.453 1.00 96.88 377 TRP A CA 1
ATOM 2868 C C . TRP A 1 377 ? -2.907 -0.983 4.114 1.00 96.88 377 TRP A C 1
ATOM 2870 O O . TRP A 1 377 ? -2.903 -1.608 5.174 1.00 96.88 377 TRP A O 1
ATOM 2880 N N . TYR A 1 378 ? -4.034 -0.683 3.472 1.00 93.88 378 TYR A N 1
ATOM 2881 C CA . TYR A 1 378 ? -5.354 -1.186 3.852 1.00 93.88 378 TYR A CA 1
ATOM 2882 C C . TYR A 1 378 ? -5.800 -2.250 2.856 1.00 93.88 378 TYR A C 1
ATOM 2884 O O . TYR A 1 378 ? -5.709 -2.031 1.654 1.00 93.88 378 TYR A O 1
ATOM 2892 N N . THR A 1 379 ? -6.336 -3.374 3.330 1.00 92.50 379 THR A N 1
ATOM 2893 C CA . THR A 1 379 ? -6.954 -4.378 2.452 1.00 92.50 379 THR A CA 1
ATOM 2894 C C . THR A 1 379 ? -8.466 -4.209 2.409 1.00 92.50 379 THR A C 1
ATOM 2896 O O . THR A 1 379 ? -9.097 -3.816 3.392 1.00 92.50 379 THR A O 1
ATOM 2899 N N . SER A 1 380 ? -9.051 -4.529 1.262 1.00 91.12 380 SER A N 1
ATOM 2900 C CA . SER A 1 380 ? -10.497 -4.625 1.098 1.00 91.12 380 SER A CA 1
ATOM 2901 C C . SER A 1 380 ? -11.067 -5.676 2.054 1.00 91.12 380 SER A C 1
ATOM 2903 O O . SER A 1 380 ? -10.474 -6.739 2.241 1.00 91.12 380 SER A O 1
ATOM 2905 N N . VAL A 1 381 ? -12.227 -5.390 2.649 1.00 89.62 381 VAL A N 1
ATOM 2906 C CA . VAL A 1 381 ? -12.962 -6.366 3.466 1.00 89.62 381 VAL A CA 1
ATOM 2907 C C . VAL A 1 381 ? -13.593 -7.407 2.545 1.00 89.62 381 VAL A C 1
ATOM 2909 O O . VAL A 1 381 ? -14.270 -7.048 1.582 1.00 89.62 381 VAL A O 1
ATOM 2912 N N . GLU A 1 382 ? -13.397 -8.687 2.853 1.00 86.88 382 GLU A N 1
ATOM 2913 C CA . GLU A 1 382 ? -13.946 -9.794 2.068 1.00 86.88 382 GLU A CA 1
ATOM 2914 C C . GLU A 1 382 ? -15.154 -10.417 2.775 1.00 86.88 382 GLU A C 1
ATOM 2916 O O . GLU A 1 382 ? -15.111 -10.732 3.964 1.00 86.88 382 GLU A O 1
ATOM 2921 N N . GLY A 1 383 ? -16.247 -10.586 2.033 1.00 87.75 383 GLY A N 1
ATOM 2922 C CA . GLY A 1 383 ? -17.471 -11.225 2.501 1.00 87.75 383 GLY A CA 1
ATOM 2923 C C . GLY A 1 383 ? -18.012 -12.207 1.461 1.00 87.75 383 GLY A C 1
ATOM 2924 O O . GLY A 1 383 ? -17.587 -12.177 0.304 1.00 87.75 383 GLY A O 1
ATOM 2925 N N . PRO A 1 384 ? -18.965 -13.075 1.842 1.00 90.25 384 PRO A N 1
ATOM 2926 C CA . PRO A 1 384 ? -19.580 -14.035 0.928 1.00 90.25 384 PRO A CA 1
ATOM 2927 C C . PRO A 1 384 ? -20.527 -13.389 -0.106 1.00 90.25 384 PRO A C 1
ATOM 2929 O O . PRO A 1 384 ? -21.207 -14.103 -0.834 1.00 90.25 384 PRO A O 1
ATOM 2932 N N . GLU A 1 385 ? -20.582 -12.058 -0.174 1.00 92.25 385 GLU A N 1
ATOM 2933 C CA . GLU A 1 385 ? -21.503 -11.271 -0.993 1.00 92.25 385 GLU A CA 1
ATOM 2934 C C . GLU A 1 385 ? -20.828 -9.985 -1.498 1.00 92.25 385 GLU A C 1
ATOM 2936 O O . GLU A 1 385 ? -19.884 -9.472 -0.889 1.00 92.25 385 GLU A O 1
ATOM 2941 N N . ALA A 1 386 ? -21.341 -9.418 -2.592 1.00 91.62 386 ALA A N 1
ATOM 2942 C CA . ALA A 1 386 ? -20.953 -8.083 -3.038 1.00 91.62 386 ALA A CA 1
ATOM 2943 C C . ALA A 1 386 ? -21.746 -7.027 -2.250 1.00 91.62 386 ALA A C 1
ATOM 2945 O O . ALA A 1 386 ? -22.797 -6.573 -2.698 1.00 91.62 386 ALA A O 1
ATOM 2946 N N . ALA A 1 387 ? -21.260 -6.653 -1.067 1.00 93.06 387 ALA A N 1
ATOM 2947 C CA . ALA A 1 387 ? -21.973 -5.736 -0.181 1.00 93.06 387 ALA A CA 1
ATOM 2948 C C . ALA A 1 387 ? -21.863 -4.261 -0.617 1.00 93.06 387 ALA A C 1
ATOM 2950 O O . ALA A 1 387 ? -20.801 -3.779 -1.019 1.00 93.06 387 ALA A O 1
ATOM 2951 N N . ALA A 1 388 ? -22.960 -3.522 -0.470 1.00 94.69 388 ALA A N 1
ATOM 2952 C CA . ALA A 1 388 ? -22.974 -2.069 -0.355 1.00 94.69 388 ALA A CA 1
ATOM 2953 C C . ALA A 1 388 ? -23.209 -1.705 1.112 1.00 94.69 388 ALA A C 1
ATOM 2955 O O . ALA A 1 388 ? -24.045 -2.318 1.780 1.00 94.69 388 ALA A O 1
ATOM 2956 N N . TYR A 1 389 ? -22.501 -0.696 1.616 1.00 95.62 389 TYR A N 1
ATOM 2957 C CA . TYR A 1 389 ? -22.724 -0.198 2.968 1.00 95.62 389 TYR A CA 1
ATOM 2958 C C . TYR A 1 389 ? -22.808 1.323 3.003 1.00 95.62 389 TYR A C 1
ATOM 2960 O O . TYR A 1 389 ? -22.209 2.019 2.182 1.00 95.62 389 TYR A O 1
ATOM 2968 N N . ILE A 1 390 ? -23.548 1.825 3.983 1.00 97.00 390 ILE A N 1
ATOM 2969 C CA . ILE A 1 390 ? -23.608 3.240 4.328 1.00 97.00 390 ILE A CA 1
ATOM 2970 C C . ILE A 1 390 ? -23.683 3.371 5.847 1.00 97.00 390 ILE A C 1
ATOM 2972 O O . ILE A 1 390 ? -24.304 2.551 6.521 1.00 97.00 390 ILE A O 1
ATOM 2976 N N . ARG A 1 391 ? -23.019 4.391 6.390 1.00 97.31 391 ARG A N 1
ATOM 2977 C CA . ARG A 1 391 ? -22.988 4.669 7.825 1.00 97.31 391 ARG A CA 1
ATOM 2978 C C . ARG A 1 391 ? -23.039 6.162 8.086 1.00 97.31 391 ARG A C 1
ATOM 2980 O O . ARG A 1 391 ? -22.530 6.944 7.281 1.00 97.31 391 ARG A O 1
ATOM 2987 N N . CYS A 1 392 ? -23.634 6.548 9.201 1.00 97.44 392 CYS A N 1
ATOM 2988 C CA . CYS A 1 392 ? -23.672 7.930 9.658 1.00 97.44 392 CYS A CA 1
ATOM 2989 C C . CYS A 1 392 ? -23.999 7.971 11.156 1.00 97.44 392 CYS A C 1
ATOM 2991 O O . CYS A 1 392 ? -24.176 6.935 11.794 1.00 97.44 392 CYS A O 1
ATOM 2993 N N . THR A 1 393 ? -24.129 9.180 11.684 1.00 98.06 393 THR A N 1
ATOM 2994 C CA . THR A 1 393 ? -24.666 9.445 13.018 1.00 98.06 393 THR A CA 1
ATOM 2995 C C . THR A 1 393 ? -26.076 10.007 12.857 1.00 98.06 393 THR A C 1
ATOM 2997 O O . THR A 1 393 ? -26.344 10.791 11.943 1.00 98.06 393 THR A O 1
ATOM 3000 N N . ALA A 1 394 ? -27.007 9.580 13.704 1.00 97.81 394 ALA A N 1
ATOM 3001 C CA . ALA A 1 394 ? -28.371 10.092 13.747 1.00 97.81 394 ALA A CA 1
ATOM 3002 C C . ALA A 1 394 ? -28.745 10.518 15.170 1.00 97.81 394 ALA A C 1
ATOM 3004 O O . ALA A 1 394 ? -28.168 10.056 16.150 1.00 97.81 394 ALA A O 1
ATOM 3005 N N . GLN A 1 395 ? -29.741 11.396 15.277 1.00 97.88 395 GLN A N 1
ATOM 3006 C CA . GLN A 1 395 ? -30.256 11.887 16.550 1.00 97.88 395 GLN A CA 1
ATOM 3007 C C . GLN A 1 395 ? -31.524 11.121 16.932 1.00 97.88 395 GLN A C 1
ATOM 3009 O O . GLN A 1 395 ? -32.489 11.076 16.165 1.00 97.88 395 GLN A O 1
ATOM 3014 N N . LEU A 1 396 ? -31.546 10.565 18.140 1.00 98.00 396 LEU A N 1
ATOM 3015 C CA . LEU A 1 396 ? -32.764 10.081 18.776 1.00 98.00 396 LEU A CA 1
ATOM 3016 C C . LEU A 1 396 ? -33.563 11.278 19.308 1.00 98.00 396 LEU A C 1
ATOM 3018 O O . LEU A 1 396 ? -32.991 12.159 19.955 1.00 98.00 396 LEU A O 1
ATOM 3022 N N . VAL A 1 397 ? -34.868 11.320 19.034 1.00 97.75 397 VAL A N 1
ATOM 3023 C CA . VAL A 1 397 ? -35.782 12.347 19.552 1.00 97.75 397 VAL A CA 1
ATOM 3024 C C . VAL A 1 397 ? -36.975 11.656 20.191 1.00 97.75 397 VAL A C 1
ATOM 3026 O O . VAL A 1 397 ? -37.677 10.895 19.529 1.00 97.75 397 VAL A O 1
ATOM 3029 N N . ASP A 1 398 ? -37.189 11.913 21.480 1.00 97.25 398 ASP A N 1
ATOM 3030 C CA . ASP A 1 398 ? -38.246 11.280 22.280 1.00 97.25 398 ASP A CA 1
ATOM 3031 C C . ASP A 1 398 ? -38.259 9.746 22.128 1.00 97.25 398 ASP A C 1
ATOM 3033 O O . ASP A 1 398 ? -39.277 9.120 21.835 1.00 97.25 398 ASP A O 1
ATOM 3037 N N . GLY A 1 399 ? -37.075 9.132 22.237 1.00 97.31 399 GLY A N 1
ATOM 3038 C CA . GLY A 1 399 ? -36.940 7.679 22.153 1.00 97.31 399 GLY A CA 1
ATOM 3039 C C . GLY A 1 399 ? -37.014 7.090 20.745 1.00 97.31 399 GLY A C 1
ATOM 3040 O O . GLY A 1 399 ? -36.962 5.867 20.608 1.00 97.31 399 GLY A O 1
ATOM 3041 N N . ARG A 1 400 ? -37.140 7.906 19.686 1.00 98.12 400 ARG A N 1
ATOM 3042 C CA . ARG A 1 400 ? -37.324 7.424 18.309 1.00 98.12 400 ARG A CA 1
ATOM 3043 C C . ARG A 1 400 ? -36.506 8.203 17.278 1.00 98.12 400 ARG A C 1
ATOM 3045 O O . ARG A 1 400 ? -36.375 9.419 17.345 1.00 98.12 400 ARG A O 1
ATOM 3052 N N . ALA A 1 401 ? -36.015 7.499 16.262 1.00 98.19 401 ALA A N 1
ATOM 3053 C CA . ALA A 1 401 ? -35.396 8.082 15.076 1.00 98.19 401 ALA A CA 1
ATOM 3054 C C . ALA A 1 401 ? -35.865 7.369 13.802 1.00 98.19 401 ALA A C 1
ATOM 3056 O O . ALA A 1 401 ? -36.181 6.177 13.820 1.00 98.19 401 ALA A O 1
ATOM 3057 N N . VAL A 1 402 ? -35.905 8.109 12.692 1.00 97.69 402 VAL A N 1
ATOM 3058 C CA . VAL A 1 402 ? -36.127 7.567 11.345 1.00 97.69 402 VAL A CA 1
ATOM 3059 C C . VAL A 1 402 ? -34.941 7.962 10.483 1.00 97.69 402 VAL A C 1
ATOM 3061 O O . VAL A 1 402 ? -34.641 9.146 10.355 1.00 97.69 402 VAL A O 1
ATOM 3064 N N . ILE A 1 403 ? -34.276 6.972 9.906 1.00 97.44 403 ILE A N 1
ATOM 3065 C CA . ILE A 1 403 ? -33.141 7.141 9.007 1.00 97.44 403 ILE A CA 1
ATOM 3066 C C . ILE A 1 403 ? -33.644 6.950 7.579 1.00 97.44 403 ILE A C 1
ATOM 3068 O O . ILE A 1 403 ? -34.252 5.927 7.265 1.00 97.44 403 ILE A O 1
ATOM 3072 N N . THR A 1 404 ? -33.365 7.924 6.720 1.00 96.25 404 THR A N 1
ATOM 3073 C CA . THR A 1 404 ? -33.612 7.857 5.275 1.00 96.25 404 THR A CA 1
ATOM 3074 C C . THR A 1 404 ? -32.302 7.648 4.535 1.00 96.25 404 THR A C 1
ATOM 3076 O O . THR A 1 404 ? -31.284 8.241 4.898 1.00 96.25 404 THR A O 1
ATOM 3079 N N . PHE A 1 405 ? -32.328 6.851 3.473 1.00 96.69 405 PHE A N 1
ATOM 3080 C CA . PHE A 1 405 ? -31.143 6.602 2.662 1.00 96.69 405 PHE A CA 1
ATOM 3081 C C . PHE A 1 405 ? -31.038 7.575 1.485 1.00 96.69 405 PHE A C 1
ATOM 3083 O O . PHE A 1 405 ? -32.060 8.013 0.959 1.00 96.69 405 PHE A O 1
ATOM 3090 N N . PRO A 1 406 ? -29.815 7.913 1.050 1.00 96.25 406 PRO A N 1
ATOM 3091 C CA . PRO A 1 406 ? -29.616 8.712 -0.147 1.00 96.25 406 PRO A CA 1
ATOM 3092 C C . PRO A 1 406 ? -29.886 7.894 -1.417 1.00 96.25 406 PRO A C 1
ATOM 3094 O O . PRO A 1 406 ? -29.603 6.695 -1.464 1.00 96.25 406 PRO A O 1
ATOM 3097 N N . ASP A 1 407 ? -30.336 8.570 -2.478 1.00 96.94 407 ASP A N 1
ATOM 3098 C CA . ASP A 1 407 ? -30.714 7.951 -3.759 1.00 96.94 407 ASP A CA 1
ATOM 3099 C C . ASP A 1 407 ? -29.626 7.039 -4.344 1.00 96.94 407 ASP A C 1
ATOM 3101 O O . ASP A 1 407 ? -29.928 5.990 -4.909 1.00 96.94 407 ASP A O 1
ATOM 3105 N N . TYR A 1 408 ? -28.346 7.395 -4.176 1.00 95.88 408 TYR A N 1
ATOM 3106 C CA . TYR A 1 408 ? -27.237 6.586 -4.692 1.00 95.88 408 TYR A CA 1
ATOM 3107 C C . TYR A 1 408 ? -27.106 5.227 -3.992 1.00 95.88 408 TYR A C 1
ATOM 3109 O O . TYR A 1 408 ? -26.635 4.277 -4.609 1.00 95.88 408 TYR A O 1
ATOM 3117 N N . PHE A 1 409 ? -27.498 5.126 -2.718 1.00 96.81 409 PHE A N 1
ATOM 3118 C CA . PHE A 1 409 ? -27.494 3.858 -1.991 1.00 96.81 409 PHE A CA 1
ATOM 3119 C C . PHE A 1 409 ? -28.699 3.015 -2.410 1.00 96.81 409 PHE A C 1
ATOM 3121 O O . PHE A 1 409 ? -28.546 1.835 -2.714 1.00 96.81 409 PHE A O 1
ATOM 3128 N N . LEU A 1 410 ? -29.874 3.643 -2.525 1.00 96.00 410 LEU A N 1
ATOM 3129 C CA . LEU A 1 410 ? -31.100 2.990 -2.997 1.00 96.00 410 LEU A CA 1
ATOM 3130 C C . LEU A 1 410 ? -30.946 2.402 -4.402 1.00 96.00 410 LEU A C 1
ATOM 3132 O O . LEU A 1 410 ? -31.439 1.313 -4.669 1.00 96.00 410 LEU A O 1
ATOM 3136 N N . ALA A 1 411 ? -30.217 3.091 -5.283 1.00 95.12 411 ALA A N 1
ATOM 3137 C CA . ALA A 1 411 ? -29.980 2.657 -6.657 1.00 95.12 411 ALA A CA 1
ATOM 3138 C C . ALA A 1 411 ? -29.154 1.366 -6.785 1.00 95.12 411 ALA A C 1
ATOM 3140 O O . ALA A 1 411 ? -29.068 0.813 -7.879 1.00 95.12 411 ALA A O 1
ATOM 3141 N N . VAL A 1 412 ? -28.501 0.913 -5.709 1.00 95.94 412 VAL A N 1
ATOM 3142 C CA . VAL A 1 412 ? -27.629 -0.268 -5.737 1.00 95.94 412 VAL A CA 1
ATOM 3143 C C . VAL A 1 412 ? -27.944 -1.282 -4.647 1.00 95.94 412 VAL A C 1
ATOM 3145 O O . VAL A 1 412 ? -27.294 -2.319 -4.623 1.00 95.94 412 VAL A O 1
ATOM 3148 N N . ALA A 1 413 ? -28.881 -1.012 -3.740 1.00 96.50 413 ALA A N 1
ATOM 3149 C CA . ALA A 1 413 ? -29.153 -1.860 -2.586 1.00 96.50 413 ALA A CA 1
ATOM 3150 C C . ALA A 1 413 ? -30.334 -2.807 -2.833 1.00 96.50 413 ALA A C 1
ATOM 3152 O O . ALA A 1 413 ? -31.382 -2.407 -3.333 1.00 96.50 413 ALA A O 1
ATOM 3153 N N . VAL A 1 414 ? -30.174 -4.060 -2.415 1.00 96.62 414 VAL A N 1
ATOM 3154 C CA . VAL A 1 414 ? -31.250 -5.053 -2.341 1.00 96.62 414 VAL A CA 1
ATOM 3155 C C . VAL A 1 414 ? -31.755 -5.127 -0.902 1.00 96.62 414 VAL A C 1
ATOM 3157 O O . VAL A 1 414 ? -30.961 -5.204 0.035 1.00 96.62 414 VAL A O 1
ATOM 3160 N N . GLU A 1 415 ? -33.078 -5.083 -0.719 1.00 95.62 415 GLU A N 1
ATOM 3161 C CA . GLU A 1 415 ? -33.700 -5.121 0.614 1.00 95.62 415 GLU A CA 1
ATOM 3162 C C . GLU A 1 415 ? -33.533 -6.482 1.305 1.00 95.62 415 GLU A C 1
ATOM 3164 O O . GLU A 1 415 ? -33.315 -6.557 2.517 1.00 95.62 415 GLU A O 1
ATOM 3169 N N . GLU A 1 416 ? -33.622 -7.568 0.535 1.00 93.50 416 GLU A N 1
ATOM 3170 C CA . GLU A 1 416 ? -33.398 -8.917 1.043 1.00 93.50 416 GLU A CA 1
ATOM 3171 C C . GLU A 1 416 ? -31.956 -9.062 1.552 1.00 93.50 416 GLU A C 1
ATOM 3173 O O . GLU A 1 416 ? -30.995 -8.698 0.878 1.00 93.50 416 GLU A O 1
ATOM 3178 N N . GLY A 1 417 ? -31.8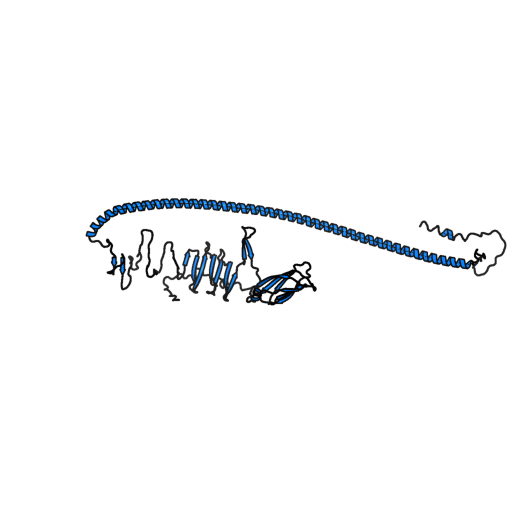04 -9.555 2.784 1.00 88.69 417 GLY A N 1
ATOM 3179 C CA . GLY A 1 417 ? -30.501 -9.653 3.450 1.00 88.69 417 GLY A CA 1
ATOM 3180 C C . GLY A 1 417 ? -30.009 -8.363 4.124 1.00 88.69 417 GLY A C 1
ATOM 3181 O O . GLY A 1 417 ? -28.983 -8.400 4.804 1.00 88.69 417 GLY A O 1
ATOM 3182 N N . MET A 1 418 ? -30.746 -7.242 4.030 1.00 96.25 418 MET A N 1
ATOM 3183 C CA . MET A 1 418 ? -30.370 -5.977 4.678 1.00 96.25 418 MET A CA 1
ATOM 3184 C C . MET A 1 418 ? -30.103 -6.164 6.178 1.00 96.25 418 MET A C 1
ATOM 3186 O O . MET A 1 418 ? -30.950 -6.662 6.927 1.00 96.25 418 MET A O 1
ATOM 3190 N N . THR A 1 419 ? -28.955 -5.684 6.651 1.00 96.56 419 THR A N 1
ATOM 3191 C CA . THR A 1 419 ? -28.562 -5.706 8.066 1.00 96.56 419 THR A CA 1
ATOM 3192 C C . THR A 1 419 ? -28.277 -4.295 8.558 1.00 96.56 419 THR A C 1
ATOM 3194 O O . THR A 1 419 ? -27.654 -3.505 7.857 1.00 96.56 419 THR A O 1
ATOM 3197 N N . VAL A 1 420 ? -28.733 -3.985 9.773 1.00 98.06 420 VAL A N 1
ATOM 3198 C CA . VAL A 1 420 ? -28.549 -2.681 10.417 1.00 98.06 420 VAL A CA 1
ATOM 3199 C C . VAL A 1 420 ? -27.891 -2.894 11.774 1.00 98.06 420 VAL A C 1
ATOM 3201 O O . VAL A 1 420 ? -28.357 -3.723 12.556 1.00 98.06 420 VAL A O 1
ATOM 3204 N N . GLN A 1 421 ? -26.834 -2.139 12.052 1.00 97.94 421 GLN A N 1
ATOM 3205 C CA . GLN A 1 421 ? -26.176 -2.070 13.354 1.00 97.94 421 GLN A CA 1
ATOM 3206 C C . GLN A 1 421 ? -26.289 -0.647 13.895 1.00 97.94 421 GLN A C 1
ATOM 3208 O O . GLN A 1 421 ? -26.187 0.312 13.131 1.00 97.94 421 GLN A O 1
ATOM 3213 N N . VAL A 1 422 ? -26.526 -0.517 15.201 1.00 98.25 422 VAL A N 1
ATOM 3214 C CA . VAL A 1 422 ? -26.667 0.772 15.889 1.00 98.25 422 VAL A CA 1
ATOM 3215 C C . VAL A 1 422 ? -25.868 0.767 17.187 1.00 98.25 422 VAL A C 1
ATOM 3217 O O . VAL A 1 422 ? -25.858 -0.240 17.897 1.00 98.25 422 VAL A O 1
ATOM 3220 N N . THR A 1 423 ? -25.243 1.898 17.510 1.00 98.25 423 THR A N 1
ATOM 3221 C CA . THR A 1 423 ? -24.451 2.089 18.731 1.00 98.25 423 THR A CA 1
ATOM 3222 C C . THR A 1 423 ? -24.850 3.408 19.397 1.00 98.25 423 THR A C 1
ATOM 3224 O O . THR A 1 423 ? -24.612 4.468 18.817 1.00 98.25 423 THR A O 1
ATOM 3227 N N . PRO A 1 424 ? -25.460 3.389 20.596 1.00 98.19 424 PRO A N 1
ATOM 3228 C CA . PRO A 1 424 ? -25.806 4.620 21.301 1.00 98.19 424 PRO A CA 1
ATOM 3229 C C . PRO A 1 424 ? -24.549 5.372 21.760 1.00 98.19 424 PRO A C 1
ATOM 3231 O O . PRO A 1 424 ? -23.626 4.758 22.291 1.00 98.19 424 PRO A O 1
ATOM 3234 N N . LEU A 1 425 ? -24.540 6.703 21.629 1.00 98.12 425 LEU A N 1
ATOM 3235 C CA . LEU A 1 425 ? -23.462 7.577 22.121 1.00 98.12 425 LEU A CA 1
ATOM 3236 C C . LEU A 1 425 ? -23.811 8.243 23.463 1.00 98.12 425 LEU A C 1
ATOM 3238 O O . LEU A 1 425 ? -23.281 9.296 23.810 1.00 98.12 425 LEU A O 1
ATOM 3242 N N . SER A 1 426 ? -24.713 7.628 24.232 1.00 97.44 426 SER A N 1
ATOM 3243 C CA . SER A 1 426 ? -25.088 8.076 25.573 1.00 97.44 426 SER A CA 1
ATOM 3244 C C . SER A 1 426 ? -25.048 6.924 26.567 1.00 97.44 426 SER A C 1
ATOM 3246 O O . SER A 1 426 ? -25.629 5.866 26.326 1.00 97.44 426 SER A O 1
ATOM 3248 N N . ALA A 1 427 ? -24.410 7.164 27.714 1.00 96.12 427 ALA A N 1
ATOM 3249 C CA . ALA A 1 427 ? -24.389 6.232 28.840 1.00 96.12 427 ALA A CA 1
ATOM 3250 C C . ALA A 1 427 ? -25.769 6.068 29.500 1.00 96.12 427 ALA A C 1
ATOM 3252 O O . ALA A 1 427 ? -26.019 5.057 30.151 1.00 96.12 427 ALA A O 1
ATOM 3253 N N . ASP A 1 428 ? -26.672 7.028 29.292 1.00 95.00 428 ASP A N 1
ATOM 3254 C CA . ASP A 1 428 ? -28.049 6.964 29.786 1.00 95.00 428 ASP A CA 1
ATOM 3255 C C . ASP A 1 428 ? -28.948 6.088 28.899 1.00 95.00 428 ASP A C 1
ATOM 3257 O O . ASP A 1 428 ? -30.125 5.886 29.210 1.00 95.00 428 ASP A O 1
ATOM 3261 N N . SER A 1 429 ? -28.414 5.577 27.782 1.00 96.94 429 SER A N 1
ATOM 3262 C CA . SER A 1 429 ? -29.153 4.720 26.864 1.00 96.94 429 SER A CA 1
ATOM 3263 C C . SER A 1 429 ? -29.655 3.463 27.561 1.00 96.94 429 SER A C 1
ATOM 3265 O O . SER A 1 429 ? -28.896 2.723 28.188 1.00 96.94 429 SER A O 1
ATOM 3267 N N . LYS A 1 430 ? -30.934 3.149 27.356 1.00 97.12 430 LYS A N 1
ATOM 3268 C CA . LYS A 1 430 ? -31.510 1.858 27.769 1.00 97.12 430 LYS A CA 1
ATOM 3269 C C . LYS A 1 430 ? -31.248 0.733 26.756 1.00 97.12 430 LYS A C 1
ATOM 3271 O O . LYS A 1 430 ? -31.766 -0.372 26.916 1.00 97.12 430 LYS A O 1
ATOM 3276 N N . GLY A 1 431 ? -30.460 1.014 25.718 1.00 97.38 431 GLY A N 1
ATOM 3277 C CA . GLY A 1 431 ? -30.278 0.188 24.530 1.00 97.38 431 GLY A CA 1
ATOM 3278 C C . GLY A 1 431 ? -31.193 0.625 23.384 1.00 97.38 431 GLY A C 1
ATOM 3279 O O . GLY A 1 431 ? -32.248 1.219 23.600 1.00 97.38 431 GLY A O 1
ATOM 3280 N N . LEU A 1 432 ? -30.783 0.325 22.152 1.00 98.19 432 LEU A N 1
ATOM 3281 C CA . LEU A 1 432 ? -31.509 0.673 20.929 1.00 98.19 432 LEU A CA 1
ATOM 3282 C C . LEU A 1 432 ? -31.955 -0.593 20.193 1.00 98.19 432 LEU A C 1
ATOM 3284 O O . LEU A 1 432 ? -31.229 -1.586 20.152 1.00 98.19 432 LEU A O 1
ATOM 3288 N N . ALA A 1 433 ? -33.129 -0.539 19.571 1.00 97.69 433 ALA A N 1
ATOM 3289 C CA . ALA A 1 433 ? -33.646 -1.570 18.684 1.00 97.69 433 ALA A CA 1
ATOM 3290 C C . ALA A 1 433 ? -34.046 -0.979 17.333 1.00 97.69 433 ALA A C 1
ATOM 3292 O O . ALA A 1 433 ? -34.655 0.086 17.251 1.00 97.69 433 ALA A O 1
ATOM 3293 N N . VAL A 1 434 ? -33.748 -1.718 16.266 1.00 98.06 434 VAL A N 1
ATOM 3294 C CA . VAL A 1 434 ? -34.264 -1.438 14.925 1.00 98.06 434 VAL A CA 1
ATOM 3295 C C . VAL A 1 434 ? -35.624 -2.115 14.801 1.00 98.06 434 VAL A C 1
ATOM 3297 O O . VAL A 1 434 ? -35.701 -3.341 14.735 1.00 98.06 434 VAL A O 1
ATOM 3300 N N . THR A 1 435 ? -36.700 -1.331 14.809 1.00 96.75 435 THR A N 1
ATOM 3301 C CA . THR A 1 435 ? -38.077 -1.853 14.822 1.00 96.75 435 THR A CA 1
ATOM 3302 C C . THR A 1 435 ? -38.689 -1.972 13.432 1.00 96.75 435 THR A C 1
ATOM 3304 O O . THR A 1 435 ? -39.610 -2.763 13.234 1.00 96.75 435 THR A O 1
ATOM 3307 N N . SER A 1 436 ? -38.135 -1.266 12.445 1.00 96.81 436 SER A N 1
ATOM 3308 C CA . SER A 1 436 ? -38.397 -1.515 11.028 1.00 96.81 436 SER A CA 1
ATOM 3309 C C . SER A 1 436 ? -37.162 -1.221 10.186 1.00 96.81 436 SER A C 1
ATOM 3311 O O . SER A 1 436 ? -36.388 -0.314 10.496 1.00 96.81 436 SER A O 1
ATOM 3313 N N . LYS A 1 437 ? -37.010 -1.963 9.093 1.00 96.62 437 LYS A N 1
ATOM 3314 C CA . LYS A 1 437 ? -36.009 -1.712 8.057 1.00 96.62 437 LYS A CA 1
ATOM 3315 C C . LYS A 1 437 ? -36.592 -2.091 6.697 1.00 96.62 437 LYS A C 1
ATOM 3317 O O . LYS A 1 437 ? -37.183 -3.161 6.574 1.00 96.62 437 LYS A O 1
ATOM 3322 N N . SER A 1 438 ? -36.440 -1.202 5.730 1.00 96.38 438 SER A N 1
ATOM 3323 C CA . SER A 1 438 ? -36.719 -1.406 4.308 1.00 96.38 438 SER A CA 1
ATOM 3324 C C . SER A 1 438 ? -35.899 -0.393 3.509 1.00 96.38 438 SER A C 1
ATOM 3326 O O . SER A 1 438 ? -35.227 0.462 4.095 1.00 96.38 438 SER A O 1
ATOM 3328 N N . LEU A 1 439 ? -35.956 -0.442 2.180 1.00 94.94 439 LEU A N 1
ATOM 3329 C CA . LEU A 1 439 ? -35.354 0.601 1.344 1.00 94.94 439 LEU A CA 1
ATOM 3330 C C . LEU A 1 439 ? -36.030 1.974 1.522 1.00 94.94 439 LEU A C 1
ATOM 3332 O O . LEU A 1 439 ? -35.404 2.992 1.249 1.00 94.94 439 LEU A O 1
ATOM 3336 N N . ASP A 1 440 ? -37.246 2.037 2.070 1.00 93.81 440 ASP A N 1
ATOM 3337 C CA . ASP A 1 440 ? -37.895 3.311 2.420 1.00 93.81 440 ASP A CA 1
ATOM 3338 C C . ASP A 1 440 ? -37.292 3.965 3.680 1.00 93.81 440 ASP A C 1
ATOM 3340 O O . ASP A 1 440 ? -37.520 5.148 3.944 1.00 93.81 440 ASP A O 1
ATOM 3344 N N . GLY A 1 441 ? -36.517 3.211 4.469 1.00 94.56 441 GLY A N 1
ATOM 3345 C CA . GLY A 1 441 ? -35.788 3.712 5.628 1.00 94.56 441 GLY A CA 1
ATOM 3346 C C . GLY A 1 441 ? -35.746 2.750 6.814 1.00 94.56 441 GLY A C 1
ATOM 3347 O O . GLY A 1 441 ? -36.291 1.643 6.808 1.00 94.56 441 GLY A O 1
ATOM 3348 N N . VAL A 1 442 ? -35.089 3.203 7.879 1.00 97.81 442 VAL A N 1
ATOM 3349 C CA . VAL A 1 442 ? -34.908 2.448 9.126 1.00 97.81 442 VAL A CA 1
ATOM 3350 C C . VAL A 1 442 ? -35.518 3.217 10.283 1.00 97.81 442 VAL A C 1
ATOM 3352 O O . VAL A 1 442 ? -35.272 4.411 10.441 1.00 97.81 442 VAL A O 1
ATOM 3355 N N . VAL A 1 443 ? -36.287 2.532 11.126 1.00 98.19 443 VAL A N 1
ATOM 3356 C CA . VAL A 1 443 ? -36.804 3.095 12.376 1.00 98.19 443 VAL A CA 1
ATOM 3357 C C . VAL A 1 443 ? -36.033 2.498 13.541 1.00 98.19 443 VAL A C 1
ATOM 3359 O O . VAL A 1 443 ? -35.980 1.278 13.707 1.00 98.19 443 VAL A O 1
ATOM 3362 N N . VAL A 1 444 ? -35.455 3.377 14.355 1.00 98.44 444 VAL A N 1
ATOM 3363 C CA . VAL A 1 444 ? -34.725 3.029 15.577 1.00 98.44 444 VAL A CA 1
ATOM 3364 C C . VAL A 1 444 ? -35.513 3.541 16.774 1.00 98.44 444 VAL A C 1
ATOM 3366 O O . VAL A 1 444 ? -35.995 4.676 16.764 1.00 98.44 444 VAL A O 1
ATOM 3369 N N . GLN A 1 445 ? -35.663 2.704 17.796 1.00 98.19 445 GLN A N 1
ATOM 3370 C CA . GLN A 1 445 ? -36.330 3.051 19.046 1.00 98.19 445 GLN A CA 1
ATOM 3371 C C . GLN A 1 445 ? -35.483 2.644 20.246 1.00 98.19 445 GLN A C 1
ATOM 3373 O O . GLN A 1 445 ? -34.812 1.613 20.227 1.00 98.19 445 GLN A O 1
ATOM 3378 N N . GLU A 1 446 ? -35.532 3.450 21.298 1.00 98.19 446 GLU A N 1
ATOM 3379 C CA . GLU A 1 446 ? -34.941 3.098 22.582 1.00 98.19 446 GLU A CA 1
ATOM 3380 C C . GLU A 1 446 ? -35.782 2.037 23.297 1.00 98.19 446 GLU A C 1
ATOM 3382 O O . GLU A 1 446 ? -37.014 2.048 23.272 1.00 98.19 446 GLU A O 1
ATOM 3387 N N . LEU A 1 447 ? -35.100 1.085 23.926 1.00 97.56 447 LEU A N 1
ATOM 3388 C CA . LEU A 1 447 ? -35.731 0.009 24.677 1.00 97.56 447 LEU A CA 1
ATOM 3389 C C . LEU A 1 447 ? -36.413 0.533 25.952 1.00 97.56 447 LEU A C 1
ATOM 3391 O O . LEU A 1 447 ? -36.102 1.609 26.463 1.00 97.56 447 LEU A O 1
ATOM 3395 N N . LEU A 1 448 ? -37.313 -0.283 26.514 1.00 96.56 448 LEU A N 1
ATOM 3396 C CA . LEU A 1 448 ? -37.992 -0.019 27.795 1.00 96.56 448 LEU A CA 1
ATOM 3397 C C . LEU A 1 448 ? -38.755 1.318 27.820 1.00 96.56 448 LEU A C 1
ATOM 3399 O O . LEU A 1 448 ? -38.687 2.050 28.817 1.00 96.56 448 LEU A O 1
ATOM 3403 N N . ASP A 1 449 ? -39.421 1.642 26.707 1.00 93.88 449 ASP A N 1
ATOM 3404 C CA . ASP A 1 449 ? -40.162 2.893 26.501 1.00 93.88 449 ASP A CA 1
ATOM 3405 C C . ASP A 1 449 ? -39.328 4.126 26.897 1.00 93.88 449 ASP A C 1
ATOM 3407 O O . ASP A 1 449 ? -39.796 5.052 27.563 1.00 93.88 449 ASP A O 1
ATOM 3411 N N . GLY A 1 450 ? -38.029 4.088 26.580 1.00 93.94 450 GLY A N 1
ATOM 3412 C CA . GLY A 1 450 ? -37.125 5.204 26.802 1.00 93.94 450 GLY A CA 1
ATOM 3413 C C . GLY A 1 450 ? -37.493 6.401 25.928 1.00 93.94 450 GLY A C 1
ATOM 3414 O O . GLY A 1 450 ? -37.945 6.241 24.800 1.00 93.94 450 GLY A O 1
ATOM 3415 N N . THR A 1 451 ? -37.317 7.603 26.471 1.00 96.62 451 THR A N 1
ATOM 3416 C CA . THR A 1 451 ? -37.606 8.887 25.812 1.00 96.62 451 THR A CA 1
ATOM 3417 C C . THR A 1 451 ? -36.311 9.667 25.564 1.00 96.62 451 THR A C 1
ATOM 3419 O O . THR A 1 451 ? -36.266 10.893 25.703 1.00 96.62 451 THR A O 1
ATOM 3422 N N . GLY A 1 452 ? -35.214 8.952 25.304 1.00 96.06 452 GLY A N 1
ATOM 3423 C CA . GLY A 1 452 ? -33.879 9.509 25.146 1.00 96.06 452 GLY A CA 1
ATOM 3424 C C . GLY A 1 452 ? -33.784 10.531 24.014 1.00 96.06 452 GLY A C 1
ATOM 3425 O O . GLY A 1 452 ? -34.465 10.428 22.992 1.00 96.06 452 GLY A O 1
ATOM 3426 N N . ASN A 1 453 ? -32.914 11.523 24.212 1.00 97.69 453 ASN A N 1
ATOM 3427 C CA . ASN A 1 453 ? -32.594 12.558 23.230 1.00 97.69 453 ASN A CA 1
ATOM 3428 C C . ASN A 1 453 ? -31.070 12.663 23.082 1.00 97.69 453 ASN A C 1
ATOM 3430 O O . ASN A 1 453 ? -30.448 13.569 23.633 1.00 97.69 453 ASN A O 1
ATOM 3434 N N . TYR A 1 454 ? -30.461 11.705 22.387 1.00 98.12 454 TYR A N 1
ATOM 3435 C CA . TYR A 1 454 ? -29.010 11.624 22.194 1.00 98.12 454 TYR A CA 1
ATOM 3436 C C . TYR A 1 454 ? -28.649 11.083 20.805 1.00 98.12 454 TYR A C 1
ATOM 3438 O O . TYR A 1 454 ? -29.488 10.501 20.116 1.00 98.12 454 TYR A O 1
ATOM 3446 N N . GLU A 1 455 ? -27.397 11.277 20.401 1.00 98.50 455 GLU A N 1
ATOM 3447 C CA . GLU A 1 455 ? -26.870 10.768 19.135 1.00 98.50 455 GLU A CA 1
ATOM 3448 C C . GLU A 1 455 ? -26.545 9.270 19.207 1.00 98.50 455 GLU A C 1
ATOM 3450 O O . GLU A 1 455 ? -26.200 8.722 20.257 1.00 98.50 455 GLU A O 1
ATOM 3455 N N . PHE A 1 456 ? -26.645 8.593 18.071 1.00 98.50 456 PHE A N 1
ATOM 3456 C CA . PHE A 1 456 ? -26.212 7.213 17.908 1.00 98.50 456 PHE A CA 1
ATOM 3457 C C . PHE A 1 456 ? -25.601 7.014 16.522 1.00 98.50 456 PHE A C 1
ATOM 3459 O O . PHE A 1 456 ? -26.074 7.578 15.531 1.00 98.50 456 PHE A O 1
ATOM 3466 N N . ASP A 1 457 ? -24.568 6.183 16.452 1.00 98.62 457 ASP A N 1
ATOM 3467 C CA . ASP A 1 457 ? -23.983 5.762 15.184 1.00 98.62 457 ASP A CA 1
ATOM 3468 C C . ASP A 1 457 ? -24.772 4.594 14.607 1.00 98.62 457 ASP A C 1
ATOM 3470 O O . ASP A 1 457 ? -25.299 3.748 15.337 1.00 98.62 457 ASP A O 1
ATOM 3474 N N . TRP A 1 458 ? -24.849 4.535 13.283 1.00 98.12 458 TRP A N 1
ATOM 3475 C CA . TRP A 1 458 ? -25.520 3.457 12.576 1.00 98.12 458 TRP A CA 1
ATOM 3476 C C . TRP A 1 458 ? -24.769 3.057 11.308 1.00 98.12 458 TRP A C 1
ATOM 3478 O O . TRP A 1 458 ? -24.155 3.883 10.635 1.00 98.12 458 TRP A O 1
ATOM 3488 N N . GLU A 1 459 ? -24.861 1.775 10.963 1.00 98.06 459 GLU A N 1
ATOM 3489 C CA . GLU A 1 459 ? -24.342 1.200 9.723 1.00 98.06 459 GLU A CA 1
ATOM 3490 C C . GLU A 1 459 ? -25.392 0.266 9.120 1.00 98.06 459 GLU A C 1
ATOM 3492 O O . GLU A 1 459 ? -25.961 -0.581 9.811 1.00 98.06 459 GLU A O 1
ATOM 3497 N N . VAL A 1 460 ? -25.645 0.417 7.822 1.00 97.69 460 VAL A N 1
ATOM 3498 C CA . VAL A 1 460 ? -26.513 -0.463 7.038 1.00 97.69 460 VAL A CA 1
ATOM 3499 C C . VAL A 1 460 ? -25.686 -1.157 5.972 1.00 97.69 460 VAL A C 1
ATOM 3501 O O . VAL A 1 460 ? -24.941 -0.501 5.245 1.00 97.69 460 VAL A O 1
ATOM 3504 N N . LYS A 1 461 ? -25.848 -2.477 5.862 1.00 96.69 461 LYS A N 1
ATOM 3505 C CA . LYS A 1 461 ? -25.281 -3.312 4.797 1.00 96.69 461 LYS A CA 1
ATOM 3506 C C . LYS A 1 461 ? -26.396 -3.973 4.010 1.00 96.69 461 LYS A C 1
ATOM 3508 O O . LYS A 1 461 ? -27.347 -4.477 4.606 1.00 96.69 461 LYS A O 1
ATOM 3513 N N . CYS A 1 462 ? -26.267 -3.967 2.693 1.00 96.44 462 CYS A N 1
ATOM 3514 C CA . CYS A 1 462 ? -27.160 -4.643 1.758 1.00 96.44 462 CYS A CA 1
ATOM 3515 C C . CYS A 1 462 ? -26.334 -5.383 0.708 1.00 96.44 462 CYS A C 1
ATOM 3517 O O . CYS A 1 462 ? -25.201 -4.991 0.415 1.00 96.44 462 CYS A O 1
ATOM 3519 N N . ILE A 1 463 ? -26.931 -6.391 0.082 1.00 96.19 463 ILE A N 1
ATOM 3520 C CA . ILE A 1 463 ? -26.380 -6.972 -1.140 1.00 96.19 463 ILE A CA 1
ATOM 3521 C C . ILE A 1 463 ? -26.524 -5.949 -2.273 1.00 96.19 463 ILE A C 1
ATOM 3523 O O . ILE A 1 463 ? -27.506 -5.201 -2.330 1.00 96.19 463 ILE A O 1
ATOM 3527 N N . ARG A 1 464 ? -25.535 -5.885 -3.168 1.00 95.38 464 ARG A N 1
ATOM 3528 C CA . ARG A 1 464 ? -25.611 -5.050 -4.365 1.00 95.38 464 ARG A CA 1
ATOM 3529 C C . ARG A 1 464 ? -26.566 -5.633 -5.399 1.00 95.38 464 ARG A C 1
ATOM 3531 O O . ARG A 1 464 ? -26.485 -6.814 -5.724 1.00 95.38 464 ARG A O 1
ATOM 3538 N N . GLN A 1 465 ? -27.376 -4.767 -5.993 1.00 93.69 465 GLN A N 1
ATOM 3539 C CA . GLN A 1 465 ? -28.288 -5.123 -7.072 1.00 93.69 465 GLN A CA 1
ATOM 3540 C C . GLN A 1 465 ? -27.535 -5.754 -8.254 1.00 93.69 465 GLN A C 1
ATOM 3542 O O . GLN A 1 465 ? -26.529 -5.213 -8.724 1.00 93.69 465 GLN A O 1
ATOM 3547 N N . GLY A 1 466 ? -28.028 -6.899 -8.731 1.00 90.88 466 GLY A N 1
ATOM 3548 C CA . GLY A 1 466 ? -27.411 -7.690 -9.800 1.00 90.88 466 GLY A CA 1
ATOM 3549 C C . GLY A 1 466 ? -26.272 -8.615 -9.348 1.00 90.88 466 GLY A C 1
ATOM 3550 O O . GLY A 1 466 ? -25.557 -9.148 -10.201 1.00 90.88 466 GLY A O 1
ATOM 3551 N N . HIS A 1 467 ? -26.074 -8.778 -8.036 1.00 91.31 467 HIS A N 1
ATOM 3552 C CA . HIS A 1 467 ? -25.067 -9.655 -7.426 1.00 91.31 467 HIS A CA 1
ATOM 3553 C C . HIS A 1 467 ? -25.637 -10.557 -6.315 1.00 91.31 467 HIS A C 1
ATOM 3555 O O . HIS A 1 467 ? -24.886 -11.056 -5.478 1.00 91.31 467 HIS A O 1
ATOM 3561 N N . GLU A 1 468 ? -26.948 -10.775 -6.315 1.00 92.94 468 GLU A N 1
ATOM 3562 C CA . GLU A 1 468 ? -27.696 -11.544 -5.317 1.00 92.94 468 GLU A CA 1
ATOM 3563 C C . GLU A 1 468 ? -27.242 -13.011 -5.259 1.00 92.94 468 GLU A C 1
ATOM 3565 O O . GLU A 1 468 ? -27.077 -13.574 -4.181 1.00 92.94 468 GLU A O 1
ATOM 3570 N N . ASP A 1 469 ? -26.928 -13.596 -6.416 1.00 88.62 469 ASP A N 1
ATOM 3571 C CA . ASP A 1 469 ? -26.537 -15.004 -6.551 1.00 88.62 469 ASP A CA 1
ATOM 3572 C C . ASP A 1 469 ? -25.010 -15.225 -6.516 1.00 88.62 469 ASP A C 1
ATOM 3574 O O . ASP A 1 469 ? -24.488 -16.172 -7.122 1.00 88.62 469 ASP A O 1
ATOM 3578 N N . TYR A 1 470 ? -24.253 -14.346 -5.845 1.00 88.81 470 TYR A N 1
ATOM 3579 C CA . TYR A 1 470 ? -22.790 -14.428 -5.812 1.00 88.81 470 TYR A CA 1
ATOM 3580 C C . TYR A 1 470 ? -22.294 -15.775 -5.255 1.00 88.81 470 TYR A C 1
ATOM 3582 O O . TYR A 1 470 ? -22.507 -16.128 -4.098 1.00 88.81 470 TYR A O 1
ATOM 3590 N N . GLN A 1 471 ? -21.570 -16.531 -6.085 1.00 86.69 471 GLN A N 1
ATOM 3591 C CA . GLN A 1 471 ? -21.038 -17.839 -5.705 1.00 86.69 471 GLN A CA 1
ATOM 3592 C C . GLN A 1 471 ? -19.668 -17.696 -5.039 1.00 86.69 471 GLN A C 1
ATOM 3594 O O . GLN A 1 471 ? -18.690 -17.347 -5.708 1.00 86.69 471 GLN A O 1
ATOM 3599 N N . VAL A 1 472 ? -19.598 -17.999 -3.742 1.00 88.75 472 VAL A N 1
ATOM 3600 C CA . VAL A 1 472 ? -18.353 -17.991 -2.951 1.00 88.75 472 VAL A CA 1
ATOM 3601 C C . VAL A 1 472 ? -17.479 -19.192 -3.287 1.00 88.75 472 VAL A C 1
ATOM 3603 O O . VAL A 1 472 ? -16.282 -19.056 -3.519 1.00 88.75 472 VAL A O 1
ATOM 3606 N N . ILE A 1 473 ? -18.091 -20.375 -3.334 1.00 85.25 473 ILE A N 1
ATOM 3607 C CA . ILE A 1 473 ? -17.409 -21.617 -3.682 1.00 85.25 473 ILE A CA 1
ATOM 3608 C C . ILE A 1 473 ? -17.637 -21.871 -5.161 1.00 85.25 473 ILE A C 1
ATOM 3610 O O . ILE A 1 473 ? -18.765 -21.880 -5.649 1.00 85.25 473 ILE A O 1
ATOM 3614 N N . ARG A 1 474 ? -16.543 -22.097 -5.872 1.00 79.19 474 ARG A N 1
ATOM 3615 C CA . ARG A 1 474 ? -16.529 -22.458 -7.286 1.00 79.19 474 ARG A CA 1
ATOM 3616 C C . ARG A 1 474 ? -15.620 -23.675 -7.434 1.00 79.19 474 ARG A C 1
ATOM 3618 O O . ARG A 1 474 ? -14.772 -23.894 -6.562 1.00 79.19 474 ARG A O 1
ATOM 3625 N N . PRO A 1 475 ? -15.773 -24.482 -8.495 1.00 75.12 475 PRO A N 1
ATOM 3626 C CA . PRO A 1 475 ? -14.756 -25.463 -8.840 1.00 75.12 475 PRO A CA 1
ATOM 3627 C C . PRO A 1 475 ? -13.382 -24.791 -8.846 1.00 75.12 475 PRO A C 1
ATOM 3629 O O . PRO A 1 475 ? -13.270 -23.640 -9.280 1.00 75.12 475 PRO A O 1
ATOM 3632 N N . LYS A 1 476 ? -12.354 -25.490 -8.345 1.00 63.16 476 LYS A N 1
ATOM 3633 C CA . LYS A 1 476 ? -10.974 -25.024 -8.505 1.00 63.16 476 LYS A CA 1
ATOM 3634 C C . LYS A 1 476 ? -10.792 -24.760 -9.994 1.00 63.16 476 LYS A C 1
ATOM 3636 O O . LYS A 1 476 ? -11.069 -25.658 -10.789 1.00 63.16 476 LYS A O 1
ATOM 3641 N N . MET A 1 477 ? -10.439 -23.525 -10.336 1.00 57.09 477 MET A N 1
ATOM 3642 C CA . MET A 1 477 ? -10.290 -23.128 -11.728 1.00 57.09 477 MET A CA 1
ATOM 3643 C C . MET A 1 477 ? -9.333 -24.110 -12.390 1.00 57.09 477 MET A C 1
ATOM 3645 O O . MET A 1 477 ? -8.228 -24.325 -11.889 1.00 57.09 477 MET A O 1
ATOM 3649 N N . ASP A 1 478 ? -9.803 -24.765 -13.450 1.00 48.09 478 ASP A N 1
ATOM 3650 C CA . ASP A 1 478 ? -8.914 -25.514 -14.321 1.00 48.09 478 ASP A CA 1
ATOM 3651 C C . ASP A 1 478 ? -7.932 -24.479 -14.861 1.00 48.09 478 ASP A C 1
ATOM 3653 O O . ASP A 1 478 ? -8.375 -23.463 -15.411 1.00 48.09 478 ASP A O 1
ATOM 3657 N N . GLU A 1 479 ? -6.636 -24.698 -14.637 1.00 48.47 479 GLU A N 1
ATOM 3658 C CA . GLU A 1 479 ? -5.561 -23.794 -15.063 1.00 48.47 479 GLU A CA 1
ATOM 3659 C C . GLU A 1 479 ? -5.709 -23.452 -16.552 1.00 48.47 479 GLU A C 1
ATOM 3661 O O . GLU A 1 479 ? -5.372 -22.362 -16.988 1.00 48.47 479 GLU A O 1
ATOM 3666 N N . THR A 1 480 ? -6.369 -24.308 -17.327 1.00 48.81 480 THR A N 1
ATOM 3667 C CA . THR A 1 480 ? -6.666 -24.043 -18.729 1.00 48.81 480 THR A CA 1
ATOM 3668 C C . THR A 1 480 ? -7.815 -23.053 -18.980 1.00 48.81 480 THR A C 1
ATOM 3670 O O . THR A 1 480 ? -7.747 -22.324 -19.953 1.00 48.81 480 THR A O 1
ATOM 3673 N N . SER A 1 481 ? -8.871 -22.957 -18.165 1.00 45.66 481 SER A N 1
ATOM 3674 C CA . SER A 1 481 ? -10.156 -22.340 -18.589 1.00 45.66 481 SER A CA 1
ATOM 3675 C C . SER A 1 481 ? -10.326 -20.821 -18.391 1.00 45.66 481 SER A C 1
ATOM 3677 O O . SER A 1 481 ? -11.156 -20.221 -19.068 1.00 45.66 481 SER A O 1
ATOM 3679 N N . GLU A 1 482 ? -9.566 -20.186 -17.492 1.00 53.75 482 GLU A N 1
ATOM 3680 C CA . GLU A 1 482 ? -9.612 -18.726 -17.242 1.00 53.75 482 GLU A CA 1
ATOM 3681 C C . GLU A 1 482 ? -8.204 -18.120 -17.035 1.00 53.75 482 GLU A C 1
ATOM 3683 O O . GLU A 1 482 ? -8.056 -17.038 -16.469 1.00 53.75 482 GLU A O 1
ATOM 3688 N N . GLN A 1 483 ? -7.151 -18.796 -17.502 1.00 56.34 483 GLN A N 1
ATOM 3689 C CA . GLN A 1 483 ? -5.849 -18.160 -17.714 1.00 56.34 483 GLN A CA 1
ATOM 3690 C C . GLN A 1 483 ? -5.841 -17.488 -19.093 1.00 56.34 483 GLN A C 1
ATOM 3692 O O . GLN A 1 483 ? -6.625 -17.844 -19.974 1.00 56.34 483 GLN A O 1
ATOM 3697 N N . GLY A 1 484 ? -4.955 -16.520 -19.322 1.00 51.31 484 GLY A N 1
ATOM 3698 C CA . GLY A 1 484 ? -4.608 -16.185 -20.704 1.00 51.31 484 GLY A CA 1
ATOM 3699 C C . GLY A 1 484 ? -4.063 -17.452 -21.366 1.00 51.31 484 GLY A C 1
ATOM 3700 O O . GLY A 1 484 ? -3.235 -18.122 -20.755 1.00 51.31 484 GLY A O 1
ATOM 3701 N N . GLN A 1 485 ? -4.503 -17.808 -22.576 1.00 57.97 485 GLN A N 1
ATOM 3702 C CA . GLN A 1 485 ? -4.138 -19.091 -23.204 1.00 57.97 485 GLN A CA 1
ATOM 3703 C C . GLN A 1 485 ? -2.614 -19.299 -23.213 1.00 57.97 485 GLN A C 1
ATOM 3705 O O . GLN A 1 485 ? -1.900 -18.541 -23.865 1.00 57.97 485 GLN A O 1
ATOM 3710 N N . GLU A 1 486 ? -2.084 -20.260 -22.459 1.00 53.44 486 GLU A N 1
ATOM 3711 C CA . GLU A 1 486 ? -0.643 -20.511 -22.409 1.00 53.44 486 GLU A CA 1
ATOM 3712 C C . GLU A 1 486 ? -0.199 -21.212 -23.697 1.00 53.44 486 GLU A C 1
ATOM 3714 O O . GLU A 1 486 ? -0.668 -22.301 -24.018 1.00 53.44 486 GLU A O 1
ATOM 3719 N N . ILE A 1 487 ? 0.673 -20.564 -24.469 1.00 52.06 487 ILE A N 1
ATOM 3720 C CA . ILE A 1 487 ? 1.262 -21.158 -25.669 1.00 52.06 487 ILE A CA 1
ATOM 3721 C C . ILE A 1 487 ? 2.665 -21.607 -25.279 1.00 52.06 487 ILE A C 1
ATOM 3723 O O . ILE A 1 487 ? 3.499 -20.785 -24.882 1.00 52.06 487 ILE A O 1
ATOM 3727 N N . THR A 1 488 ? 2.903 -22.915 -25.351 1.00 44.19 488 THR A N 1
ATOM 3728 C CA . THR A 1 488 ? 4.247 -23.476 -25.208 1.00 44.19 488 THR A CA 1
ATOM 3729 C C . THR A 1 488 ? 4.986 -23.313 -26.532 1.00 44.19 488 THR A C 1
ATOM 3731 O O . THR A 1 488 ? 4.383 -23.343 -27.602 1.00 44.19 488 THR A O 1
ATOM 3734 N N . THR A 1 489 ? 6.307 -23.167 -26.497 1.00 46.00 489 THR A N 1
ATOM 3735 C CA . THR A 1 489 ? 7.155 -23.012 -27.695 1.00 46.00 489 THR A CA 1
ATOM 3736 C C . THR A 1 489 ? 7.046 -24.166 -28.707 1.00 46.00 489 THR A C 1
ATOM 3738 O O . THR A 1 489 ? 7.533 -24.034 -29.826 1.00 46.00 489 THR A O 1
ATOM 3741 N N . ASN A 1 490 ? 6.375 -25.270 -28.356 1.00 41.78 490 ASN A N 1
ATOM 3742 C CA . ASN A 1 490 ? 6.073 -26.390 -29.252 1.00 41.78 490 ASN A CA 1
ATOM 3743 C C . ASN A 1 490 ? 4.853 -26.157 -30.164 1.00 41.78 490 ASN A C 1
ATOM 3745 O O . ASN A 1 490 ? 4.680 -26.911 -31.120 1.00 41.78 490 ASN A O 1
ATOM 3749 N N . ASP A 1 491 ? 4.035 -25.136 -29.893 1.00 42.22 491 ASP A N 1
ATOM 3750 C CA . ASP A 1 491 ? 2.871 -24.757 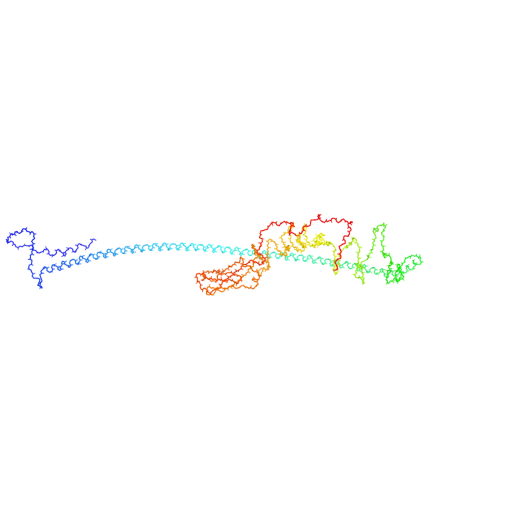-30.710 1.00 42.22 491 ASP A CA 1
ATOM 3751 C C . ASP A 1 491 ? 3.170 -23.593 -31.669 1.00 42.22 491 ASP A C 1
ATOM 3753 O O . ASP A 1 491 ? 2.314 -23.210 -32.469 1.00 42.22 491 ASP A O 1
ATOM 3757 N N . LEU A 1 492 ? 4.390 -23.042 -31.628 1.00 42.50 492 LEU A N 1
ATOM 3758 C CA . LEU A 1 492 ? 4.908 -22.235 -32.727 1.00 42.50 492 LEU A CA 1
ATOM 3759 C C . LEU A 1 492 ? 5.128 -23.195 -33.902 1.00 42.50 492 LEU A C 1
ATOM 3761 O O . LEU A 1 492 ? 5.977 -24.088 -33.796 1.00 42.50 492 LEU A O 1
ATOM 3765 N N . PRO A 1 493 ? 4.414 -23.063 -35.035 1.00 40.22 493 PRO A N 1
ATOM 3766 C CA . PRO A 1 493 ? 4.822 -23.792 -36.214 1.00 40.22 493 PRO A CA 1
ATOM 3767 C C . PRO A 1 493 ? 6.244 -23.327 -36.524 1.00 40.22 493 PRO A C 1
ATOM 3769 O O . PRO A 1 493 ? 6.467 -22.146 -36.793 1.00 40.22 493 PRO A O 1
ATOM 3772 N N . LEU A 1 494 ? 7.208 -24.253 -36.507 1.00 42.12 494 LEU A N 1
ATOM 3773 C CA . LEU A 1 494 ? 8.406 -24.111 -37.324 1.00 42.12 494 LEU A CA 1
ATOM 3774 C C . LEU A 1 494 ? 7.894 -23.743 -38.713 1.00 42.12 494 LEU A C 1
ATOM 3776 O O . LEU A 1 494 ? 7.308 -24.583 -39.397 1.00 42.12 494 LEU A O 1
ATOM 3780 N N . LYS A 1 495 ? 8.007 -22.463 -39.071 1.00 42.94 495 LYS A N 1
ATOM 3781 C CA . LYS A 1 495 ? 7.507 -21.951 -40.336 1.00 42.94 495 LYS A CA 1
ATOM 3782 C C . LYS A 1 495 ? 8.227 -22.732 -41.421 1.00 42.94 495 LYS A C 1
ATOM 3784 O O . LYS A 1 495 ? 9.422 -22.538 -41.630 1.00 42.94 495 LYS A O 1
ATOM 3789 N N . ASP A 1 496 ? 7.508 -23.636 -42.079 1.00 39.00 496 ASP A N 1
ATOM 3790 C CA . ASP A 1 496 ? 7.938 -24.173 -43.356 1.00 39.00 496 ASP A CA 1
ATOM 3791 C C . ASP A 1 496 ? 8.037 -22.968 -44.304 1.00 39.00 496 ASP A C 1
ATOM 3793 O O . ASP A 1 496 ? 7.009 -22.339 -44.599 1.00 39.00 496 ASP A O 1
ATOM 3797 N N . PRO A 1 497 ? 9.247 -22.602 -44.764 1.00 43.53 497 PRO A N 1
ATOM 3798 C CA . PRO A 1 497 ? 9.449 -21.437 -45.614 1.00 43.53 497 PRO A CA 1
ATOM 3799 C C . PRO A 1 497 ? 8.803 -21.589 -47.003 1.00 43.53 497 PRO A C 1
ATOM 3801 O O . PRO A 1 497 ? 8.911 -20.675 -47.817 1.00 43.53 497 PRO A O 1
ATOM 3804 N N . THR A 1 498 ? 8.132 -22.711 -47.296 1.00 39.44 498 THR A N 1
ATOM 3805 C CA . THR A 1 498 ? 7.484 -22.983 -48.587 1.00 39.44 498 THR A CA 1
ATOM 3806 C C . THR A 1 498 ? 5.954 -22.899 -48.585 1.00 39.44 498 THR A C 1
ATOM 3808 O O . THR A 1 498 ? 5.345 -23.013 -49.651 1.00 39.44 498 THR A O 1
ATOM 3811 N N . SER A 1 499 ? 5.303 -22.640 -47.445 1.00 40.34 499 SER A N 1
ATOM 3812 C CA . SER A 1 499 ? 3.845 -22.453 -47.432 1.00 40.34 499 SER A CA 1
ATOM 3813 C C . SER A 1 499 ? 3.470 -21.038 -47.893 1.00 40.34 499 SER A C 1
ATOM 3815 O O . SER A 1 499 ? 3.729 -20.036 -47.230 1.00 40.34 499 SER A O 1
ATOM 3817 N N . GLY A 1 500 ? 2.924 -20.963 -49.108 1.00 37.09 500 GLY A N 1
ATOM 3818 C CA . GLY A 1 500 ? 2.527 -19.722 -49.763 1.00 37.09 500 GLY A CA 1
ATOM 3819 C C . GLY A 1 500 ? 1.558 -18.888 -48.926 1.00 37.09 500 GLY A C 1
ATOM 3820 O O . GLY A 1 500 ? 0.684 -19.419 -48.243 1.00 37.09 500 GLY A O 1
ATOM 3821 N N . ALA A 1 501 ? 1.731 -17.571 -49.019 1.00 34.88 501 ALA A N 1
ATOM 3822 C CA . ALA A 1 501 ? 0.906 -16.557 -48.385 1.00 34.88 501 ALA A CA 1
ATOM 3823 C C . ALA A 1 501 ? -0.594 -16.872 -48.505 1.00 34.88 501 ALA A C 1
ATOM 3825 O O . ALA A 1 501 ? -1.167 -16.856 -49.598 1.00 34.88 501 ALA A O 1
ATOM 3826 N N . VAL A 1 502 ? -1.241 -17.115 -47.365 1.00 36.81 502 VAL A N 1
ATOM 3827 C CA . VAL A 1 502 ? -2.694 -17.002 -47.265 1.00 36.81 502 VAL A CA 1
ATOM 3828 C C . VAL A 1 502 ? -3.005 -15.512 -47.244 1.00 36.81 502 VAL A C 1
ATOM 3830 O O . VAL A 1 502 ? -2.650 -14.787 -46.320 1.00 36.81 502 VAL A O 1
ATOM 3833 N N . ASN A 1 503 ? -3.617 -15.062 -48.330 1.00 36.75 503 ASN A N 1
ATOM 3834 C CA . ASN A 1 503 ? -4.111 -13.713 -48.531 1.00 36.75 503 ASN A CA 1
ATOM 3835 C C . ASN A 1 503 ? -5.229 -13.434 -47.509 1.00 36.75 503 ASN A C 1
ATOM 3837 O O . ASN A 1 503 ? -6.345 -13.932 -47.672 1.00 36.75 503 ASN A O 1
ATOM 3841 N N . ILE A 1 504 ? -4.930 -12.685 -46.445 1.00 38.66 504 ILE A N 1
ATOM 3842 C CA . ILE A 1 504 ? -5.952 -12.179 -45.522 1.00 38.66 504 ILE A CA 1
ATOM 3843 C C . ILE A 1 504 ? -6.463 -10.870 -46.121 1.00 38.66 504 ILE A C 1
ATOM 3845 O O . ILE A 1 504 ? -5.810 -9.830 -46.073 1.00 38.66 504 ILE A O 1
ATOM 3849 N N . GLY A 1 505 ? -7.590 -10.980 -46.820 1.00 33.31 505 GLY A N 1
ATOM 3850 C CA . GLY A 1 505 ? -8.161 -9.911 -47.621 1.00 33.31 505 GLY A CA 1
ATOM 3851 C C . GLY A 1 505 ? -8.617 -8.698 -46.809 1.00 33.31 505 GLY A C 1
ATOM 3852 O O . GLY A 1 505 ? -9.249 -8.825 -45.766 1.00 33.31 505 GLY A O 1
ATOM 3853 N N . THR A 1 506 ? -8.344 -7.526 -47.382 1.00 39.38 506 THR A N 1
ATOM 3854 C CA . THR A 1 506 ? -9.194 -6.324 -47.418 1.00 39.38 506 THR A CA 1
ATOM 3855 C C . THR A 1 506 ? -10.225 -6.158 -46.295 1.00 39.38 506 THR A C 1
ATOM 3857 O O . THR A 1 506 ? -11.340 -6.684 -46.374 1.00 39.38 506 THR A O 1
ATOM 3860 N N . ARG A 1 507 ? -9.936 -5.251 -45.362 1.00 33.44 507 ARG A N 1
ATOM 3861 C CA . ARG A 1 507 ? -10.952 -4.331 -44.843 1.00 33.44 507 ARG A CA 1
ATOM 3862 C C . ARG A 1 507 ? -10.532 -2.908 -45.206 1.00 33.44 507 ARG A C 1
ATOM 3864 O O . ARG A 1 507 ? -9.420 -2.505 -44.888 1.00 33.44 507 ARG A O 1
ATOM 3871 N N . LEU A 1 508 ? -11.407 -2.259 -45.978 1.00 34.66 508 LEU A N 1
ATOM 3872 C CA . LEU A 1 508 ? -11.363 -0.848 -46.376 1.00 34.66 508 LEU A CA 1
ATOM 3873 C C . LEU A 1 508 ? -11.297 0.087 -45.169 1.00 34.66 508 LEU A C 1
ATOM 3875 O O . LEU A 1 508 ? -11.949 -0.256 -44.154 1.00 34.66 508 LEU A O 1
#

Radius of gyration: 64.01 Å; chains: 1; bounding box: 113×47×216 Å

Secondary structure (DSSP, 8-state):
--SSSSGGGSTTTTS---------------SS-----------TT---HHHHHHHHHHHHHHHHHHHHHHHHHHHHHHHHHHHHHHHHHHHHHHHHHHHHHHHHHHHHHHHHHHHHHHHHHHHHHHHHHHHHHHHHHHHHHHHHHHHHHHHHHHHHHHHHHHHHHHHHHHHHHHHHHHHHHHHHHHHHHHHHHHHHHHGGG------SSS-EEES-SS--SSEEE--SSS-S-----SSTT-TT------SSS------SSS-------S----SS----SS----SS-EEEGGGEEEEEETTTTEEEEEEE-TTSSEEEEEEEETTEEEEEEEEEE-TTS-EEEEEEE-TTS-EEEEES--EEEEE-TT-TT-EEEEEPPP-SS-EEEEEEEEE-BTTEEEE---HHHHTTEEEEEEEEEEEES-TT---EEEEEEETTEEEEEESTT-----EEEEEEEEEETT-TT--S--PPPPTTTSSB-PPPTTSS----TTS---------